Protein 1ZTP (pdb70)

Structure (mmCIF, N/CA/C/O backbone):
data_1ZTP
#
_entry.id   1ZTP
#
_cell.length_a   62.547
_cell.length_b   116.809
_cell.length_c   123.635
_cell.angle_alpha   90.00
_cell.angle_beta   90.00
_cell.angle_gamma   90.00
#
_symmetry.space_group_name_H-M   'P 21 21 21'
#
loop_
_entity.id
_entity.type
_entity.pdbx_description
1 polymer 'Basophilic leukemia expressed protein BLES03'
2 water water
#
loop_
_atom_site.group_PDB
_atom_site.id
_atom_site.type_symbol
_atom_site.label_atom_id
_atom_site.label_alt_id
_atom_site.label_comp_id
_atom_site.label_asym_id
_atom_site.label_entity_id
_atom_site.label_seq_id
_atom_site.pdbx_PDB_ins_code
_atom_site.Cartn_x
_atom_site.Cartn_y
_atom_site.Cartn_z
_atom_site.occupancy
_atom_site.B_iso_or_equiv
_atom_site.auth_seq_id
_atom_site.auth_comp_id
_atom_site.auth_asym_id
_atom_site.auth_atom_id
_atom_site.pdbx_PDB_model_num
ATOM 1 N N . GLU A 1 17 ? -6.305 67.534 -13.670 1.00 66.39 17 GLU A N 1
ATOM 2 C CA . GLU A 1 17 ? -5.014 67.197 -12.992 1.00 65.34 17 GLU A CA 1
ATOM 3 C C . GLU A 1 17 ? -5.097 67.497 -11.496 1.00 63.28 17 GLU A C 1
ATOM 4 O O . GLU A 1 17 ? -4.202 68.140 -10.931 1.00 62.62 17 GLU A O 1
ATOM 10 N N . ASP A 1 18 ? -6.180 67.024 -10.871 1.00 61.59 18 ASP A N 1
ATOM 11 C CA . ASP A 1 18 ? -6.405 67.188 -9.423 1.00 59.92 18 ASP A CA 1
ATOM 12 C C . ASP A 1 18 ? -5.243 66.708 -8.535 1.00 55.72 18 ASP A C 1
ATOM 13 O O . ASP A 1 18 ? -4.997 67.285 -7.474 1.00 56.16 18 ASP A O 1
ATOM 18 N N . GLY A 1 19 ? -4.537 65.669 -8.979 1.00 50.53 19 GLY A N 1
ATOM 19 C CA . GLY A 1 19 ? -3.416 65.123 -8.230 1.00 44.98 19 GLY A CA 1
ATOM 20 C C . GLY A 1 19 ? -2.292 66.125 -8.029 1.00 40.43 19 GLY A C 1
ATOM 21 O O . GLY A 1 19 ? -1.470 65.958 -7.133 1.00 39.63 19 GLY A O 1
ATOM 22 N N . PHE A 1 20 ? -2.283 67.171 -8.851 1.00 36.04 20 PHE A N 1
ATOM 23 C CA . PHE A 1 20 ? -1.268 68.207 -8.804 1.00 32.80 20 PHE A CA 1
ATOM 24 C C . PHE A 1 20 ? -1.690 69.437 -8.017 1.00 30.66 20 PHE A C 1
ATOM 25 O O . PHE A 1 20 ? -0.917 70.380 -7.916 1.00 30.03 20 PHE A O 1
ATOM 33 N N . THR A 1 21 ? -2.901 69.450 -7.474 1.00 29.15 21 THR A N 1
ATOM 34 C CA . THR A 1 21 ? -3.354 70.612 -6.716 1.00 29.04 21 THR A CA 1
ATOM 35 C C . THR A 1 21 ? -2.726 70.654 -5.326 1.00 30.01 21 THR A C 1
ATOM 36 O O . THR A 1 21 ? -2.215 69.637 -4.804 1.00 27.96 21 THR A O 1
ATOM 40 N N . ALA A 1 22 ? -2.803 71.842 -4.730 1.00 30.78 22 ALA A N 1
ATOM 41 C CA . ALA A 1 22 ? -2.352 72.075 -3.371 1.00 31.70 22 ALA A CA 1
ATOM 42 C C . ALA A 1 22 ? -3.074 71.199 -2.340 1.00 33.65 22 ALA A C 1
ATOM 43 O O . ALA A 1 22 ? -2.419 70.533 -1.525 1.00 33.69 22 ALA A O 1
ATOM 45 N N . GLU A 1 23 ? -4.406 71.188 -2.380 1.00 37.12 23 GLU A N 1
ATOM 46 C CA . GLU A 1 23 ? -5.234 70.345 -1.478 1.00 41.60 23 GLU A CA 1
ATOM 47 C C . GLU A 1 23 ? -4.772 68.900 -1.468 1.00 43.11 23 GLU A C 1
ATOM 48 O O . GLU A 1 23 ? -4.418 68.360 -0.414 1.00 44.40 23 GLU A O 1
ATOM 54 N N . HIS A 1 24 ? -4.752 68.291 -2.650 1.00 43.49 24 HIS A N 1
ATOM 55 C CA . HIS A 1 24 ? -4.349 66.905 -2.780 1.00 45.35 24 HIS A CA 1
ATOM 56 C C . HIS A 1 24 ? -2.892 66.694 -2.348 1.00 46.94 24 HIS A C 1
ATOM 57 O O . HIS A 1 24 ? -2.625 65.857 -1.502 1.00 48.33 24 HIS A O 1
ATOM 64 N N . LEU A 1 25 ? -1.960 67.457 -2.913 1.00 47.51 25 LEU A N 1
ATOM 65 C CA . LEU A 1 25 ? -0.542 67.281 -2.591 1.00 47.98 25 LEU A CA 1
ATOM 66 C C . LEU A 1 25 ? -0.257 67.494 -1.116 1.00 50.10 25 LEU A C 1
ATOM 67 O O . LEU A 1 25 ? 0.700 66.926 -0.584 1.00 50.93 25 LEU A O 1
ATOM 72 N N . ALA A 1 26 ? -1.062 68.320 -0.453 1.00 50.99 26 ALA A N 1
ATOM 73 C CA . ALA A 1 26 ? -0.927 68.430 0.976 1.00 52.73 26 ALA A CA 1
ATOM 74 C C . ALA A 1 26 ? -1.183 67.037 1.607 1.00 56.27 26 ALA A C 1
ATOM 75 O O . ALA A 1 26 ? -0.285 66.479 2.239 1.00 57.31 26 ALA A O 1
ATOM 77 N N . ALA A 1 27 ? -2.361 66.445 1.390 1.00 58.30 27 ALA A N 1
ATOM 78 C CA . ALA A 1 27 ? -2.678 65.131 1.975 1.00 60.00 27 ALA A CA 1
ATOM 79 C C . ALA A 1 27 ? -1.715 64.015 1.539 1.00 61.55 27 ALA A C 1
ATOM 80 O O . ALA A 1 27 ? -1.498 63.043 2.256 1.00 61.88 27 ALA A O 1
ATOM 82 N N . GLU A 1 28 ? -1.124 64.171 0.367 1.00 63.04 28 GLU A N 1
ATOM 83 C CA . GLU A 1 28 ? -0.391 63.087 -0.256 1.00 64.97 28 GLU A CA 1
ATOM 84 C C . GLU A 1 28 ? 0.985 62.857 0.374 1.00 66.49 28 GLU A C 1
ATOM 85 O O . GLU A 1 28 ? 1.505 61.721 0.384 1.00 67.57 28 GLU A O 1
ATOM 91 N N . ALA A 1 29 ? 1.565 63.928 0.911 1.00 66.01 29 ALA A N 1
ATOM 92 C CA . ALA A 1 29 ? 2.928 63.876 1.425 1.00 65.58 29 ALA A CA 1
ATOM 93 C C . ALA A 1 29 ? 3.035 63.712 2.950 1.00 65.19 29 ALA A C 1
ATOM 94 O O . ALA A 1 29 ? 4.120 63.886 3.515 1.00 65.45 29 ALA A O 1
ATOM 104 N N . ALA A 1 31 ? 3.355 61.739 6.472 1.00 55.91 31 ALA A N 1
ATOM 105 C CA . ALA A 1 31 ? 3.776 60.519 7.172 1.00 51.42 31 ALA A CA 1
ATOM 106 C C . ALA A 1 31 ? 3.538 60.755 8.660 1.00 48.11 31 ALA A C 1
ATOM 107 O O . ALA A 1 31 ? 3.341 61.903 9.087 1.00 46.75 31 ALA A O 1
ATOM 109 N N . ALA A 1 32 ? 3.551 59.691 9.461 1.00 45.74 32 ALA A N 1
ATOM 110 C CA . ALA A 1 32 ? 3.394 59.872 10.919 1.00 42.68 32 ALA A CA 1
ATOM 111 C C . ALA A 1 32 ? 4.662 60.465 11.556 1.00 39.38 32 ALA A C 1
ATOM 112 O O . ALA A 1 32 ? 4.560 61.277 12.477 1.00 39.36 32 ALA A O 1
ATOM 114 N N . ASP A 1 33 ? 5.842 60.088 11.047 1.00 35.38 33 ASP A N 1
ATOM 115 C CA . ASP A 1 33 ? 7.105 60.659 11.543 1.00 31.85 33 ASP A CA 1
ATOM 116 C C . ASP A 1 33 ? 7.833 61.461 10.466 1.00 30.05 33 ASP A C 1
ATOM 117 O O . ASP A 1 33 ? 8.518 60.903 9.618 1.00 27.27 33 ASP A O 1
ATOM 130 N N . ASP A 1 35 ? 10.000 63.982 11.201 1.00 27.15 35 ASP A N 1
ATOM 131 C CA . ASP A 1 35 ? 11.027 64.693 11.951 1.00 25.81 35 ASP A CA 1
ATOM 132 C C . ASP A 1 35 ? 12.457 64.191 11.696 1.00 23.71 35 ASP A C 1
ATOM 133 O O . ASP A 1 35 ? 12.658 63.052 11.267 1.00 23.83 35 ASP A O 1
ATOM 138 N N . PRO A 1 36 ? 13.451 65.050 11.920 1.00 20.40 36 PRO A N 1
ATOM 139 C CA . PRO A 1 36 ? 14.819 64.568 11.925 1.00 19.86 36 PRO A CA 1
ATOM 140 C C . PRO A 1 36 ? 15.014 63.458 12.968 1.00 22.68 36 PRO A C 1
ATOM 141 O O . PRO A 1 36 ? 14.196 63.314 13.897 1.00 24.94 36 PRO A O 1
ATOM 145 N N . TRP A 1 37 ? 16.037 62.628 12.776 1.00 20.89 37 TRP A N 1
ATOM 146 C CA . TRP A 1 37 ? 16.410 61.632 13.754 1.00 19.49 37 TRP A CA 1
ATOM 147 C C . TRP A 1 37 ? 17.832 61.926 14.181 1.00 21.68 37 TRP A C 1
ATOM 148 O O . TRP A 1 37 ? 18.604 62.517 13.415 1.00 24.26 37 TRP A O 1
ATOM 159 N N . LEU A 1 38 ? 18.173 61.545 15.407 1.00 22.06 38 LEU A N 1
ATOM 160 C CA . LEU A 1 38 ? 19.547 61.673 15.914 1.00 21.93 38 LEU A CA 1
ATOM 161 C C . LEU A 1 38 ? 20.240 60.351 15.691 1.00 22.21 38 LEU A C 1
ATOM 162 O O . LEU A 1 38 ? 19.783 59.302 16.179 1.00 22.30 38 LEU A O 1
ATOM 167 N N . VAL A 1 39 ? 21.353 60.392 14.970 1.00 22.45 39 VAL A N 1
ATOM 168 C CA . VAL A 1 39 ? 21.917 59.152 14.470 1.00 23.18 39 VAL A CA 1
ATOM 169 C C . VAL A 1 39 ? 23.419 59.031 14.668 1.00 25.35 39 VAL A C 1
ATOM 170 O O . VAL A 1 39 ? 24.183 60.008 14.489 1.00 26.22 39 VAL A O 1
ATOM 174 N N . PHE A 1 40 ? 23.824 57.831 15.072 1.00 23.95 40 PHE A N 1
ATOM 175 C CA . PHE A 1 40 ? 25.211 57.470 15.047 1.00 24.16 40 PHE A CA 1
ATOM 176 C C . PHE A 1 40 ? 25.341 56.388 14.014 1.00 23.80 40 PHE A C 1
ATOM 177 O O . PHE A 1 40 ? 24.780 55.315 14.183 1.00 24.01 40 PHE A O 1
ATOM 185 N N . ASP A 1 41 ? 26.062 56.671 12.938 1.00 26.00 41 ASP A N 1
ATOM 186 C CA . ASP A 1 41 ? 26.226 55.699 11.853 1.00 29.10 41 ASP A CA 1
ATOM 187 C C . ASP A 1 41 ? 27.606 55.109 11.954 1.00 30.75 41 ASP A C 1
ATOM 188 O O . ASP A 1 41 ? 28.600 55.830 11.763 1.00 31.35 41 ASP A O 1
ATOM 193 N N . ALA A 1 42 ? 27.678 53.819 12.303 1.00 32.56 42 ALA A N 1
ATOM 194 C CA . ALA A 1 42 ? 28.981 53.190 12.572 1.00 34.90 42 ALA A CA 1
ATOM 195 C C . ALA A 1 42 ? 29.749 52.982 11.273 1.00 37.09 42 ALA A C 1
ATOM 196 O O . ALA A 1 42 ? 30.986 53.058 11.264 1.00 38.80 42 ALA A O 1
ATOM 198 N N . ARG A 1 43 ? 29.002 52.779 10.183 1.00 37.51 43 ARG A N 1
ATOM 199 C CA . ARG A 1 43 ? 29.561 52.589 8.830 1.00 37.81 43 ARG A CA 1
ATOM 200 C C . ARG A 1 43 ? 30.345 53.783 8.324 1.00 38.86 43 ARG A C 1
ATOM 201 O O . ARG A 1 43 ? 30.995 53.693 7.300 1.00 41.24 43 ARG A O 1
ATOM 209 N N . THR A 1 44 ? 30.323 54.868 9.082 1.00 38.52 44 THR A N 1
ATOM 210 C CA . THR A 1 44 ? 30.615 56.192 8.588 1.00 38.51 44 THR A CA 1
ATOM 211 C C . THR A 1 44 ? 31.369 56.982 9.643 1.00 38.20 44 THR A C 1
ATOM 212 O O . THR A 1 44 ? 32.076 57.930 9.327 1.00 39.61 44 THR A O 1
ATOM 216 N N . THR A 1 45 ? 31.199 56.595 10.902 1.00 37.15 45 THR A N 1
ATOM 217 C CA . THR A 1 45 ? 31.812 57.286 12.019 1.00 36.93 45 THR A CA 1
ATOM 218 C C . THR A 1 45 ? 32.679 56.265 12.779 1.00 37.72 45 THR A C 1
ATOM 219 O O . THR A 1 45 ? 32.271 55.107 12.938 1.00 39.20 45 THR A O 1
ATOM 223 N N . PRO A 1 46 ? 33.891 56.673 13.209 1.00 36.88 46 PRO A N 1
ATOM 224 C CA . PRO A 1 46 ? 34.776 55.751 13.942 1.00 36.36 46 PRO A CA 1
ATOM 225 C C . PRO A 1 46 ? 34.142 55.364 15.259 1.00 35.56 46 PRO A C 1
ATOM 226 O O . PRO A 1 46 ? 33.532 56.191 15.911 1.00 36.90 46 PRO A O 1
ATOM 230 N N . ALA A 1 47 ? 34.274 54.107 15.639 1.00 35.63 47 ALA A N 1
ATOM 231 C CA . ALA A 1 47 ? 33.661 53.609 16.865 1.00 35.57 47 ALA A CA 1
ATOM 232 C C . ALA A 1 47 ? 34.063 54.427 18.073 1.00 36.77 47 ALA A C 1
ATOM 233 O O . ALA A 1 47 ? 33.300 54.544 19.013 1.00 37.96 47 ALA A O 1
ATOM 235 N N . THR A 1 48 ? 35.250 55.022 18.021 1.00 38.13 48 THR A N 1
ATOM 236 C CA . THR A 1 48 ? 35.833 55.702 19.166 1.00 39.39 48 THR A CA 1
ATOM 237 C C . THR A 1 48 ? 35.018 56.931 19.552 1.00 38.77 48 THR A C 1
ATOM 238 O O . THR A 1 48 ? 35.140 57.457 20.670 1.00 39.28 48 THR A O 1
ATOM 242 N N . GLU A 1 49 ? 34.160 57.374 18.639 1.00 37.60 49 GLU A N 1
ATOM 243 C CA . GLU A 1 49 ? 33.371 58.585 18.872 1.00 36.49 49 GLU A CA 1
ATOM 244 C C . GLU A 1 49 ? 32.028 58.359 19.587 1.00 33.33 49 GLU A C 1
ATOM 245 O O . GLU A 1 49 ? 31.391 59.299 20.058 1.00 32.22 49 GLU A O 1
ATOM 251 N N . LEU A 1 50 ? 31.641 57.101 19.737 1.00 32.11 50 LEU A N 1
ATOM 252 C CA . LEU A 1 50 ? 30.364 56.790 20.361 1.00 31.83 50 LEU A CA 1
ATOM 253 C C . LEU A 1 50 ? 30.174 57.423 21.734 1.00 33.77 50 LEU A C 1
ATOM 254 O O . LEU A 1 50 ? 29.125 58.016 21.985 1.00 36.65 50 LEU A O 1
ATOM 259 N N . ASP A 1 51 ? 31.162 57.337 22.620 1.00 32.24 51 ASP A N 1
ATOM 260 C CA . ASP A 1 51 ? 30.918 57.817 23.980 1.00 32.67 51 ASP A CA 1
ATOM 261 C C . ASP A 1 51 ? 30.621 59.326 24.109 1.00 30.68 51 ASP A C 1
ATOM 262 O O . ASP A 1 51 ? 29.786 59.732 24.913 1.00 29.90 51 ASP A O 1
ATOM 267 N N . ALA A 1 52 ? 31.261 60.168 23.307 1.00 29.89 52 ALA A N 1
ATOM 268 C CA . ALA A 1 52 ? 30.919 61.585 23.361 1.00 29.10 52 ALA A CA 1
ATOM 269 C C . ALA A 1 52 ? 29.484 61.818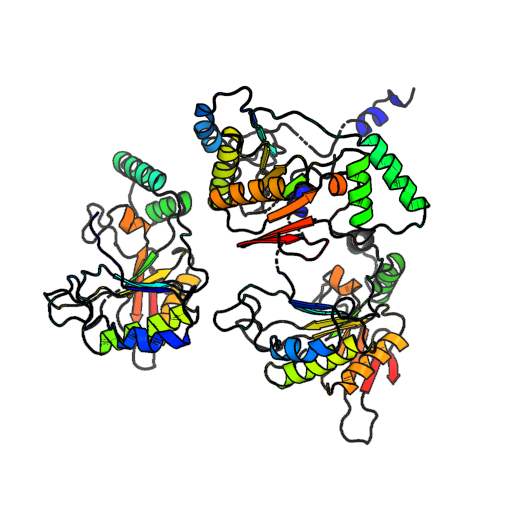 22.836 1.00 29.52 52 ALA A C 1
ATOM 270 O O . ALA A 1 52 ? 28.801 62.751 23.271 1.00 29.86 52 ALA A O 1
ATOM 272 N N . TRP A 1 53 ? 29.042 60.945 21.925 1.00 27.70 53 TRP A N 1
ATOM 273 C CA . TRP A 1 53 ? 27.728 61.035 21.328 1.00 26.76 53 TRP A CA 1
ATOM 274 C C . TRP A 1 53 ? 26.687 60.558 22.348 1.00 26.96 53 TRP A C 1
ATOM 275 O O . TRP A 1 53 ? 25.703 61.245 22.605 1.00 26.61 53 TRP A O 1
ATOM 286 N N . LEU A 1 54 ? 26.923 59.400 22.956 1.00 27.40 54 LEU A N 1
ATOM 287 C CA . LEU A 1 54 ? 26.043 58.928 24.023 1.00 27.76 54 LEU A CA 1
ATOM 288 C C . LEU A 1 54 ? 25.911 59.945 25.128 1.00 27.10 54 LEU A C 1
ATOM 289 O O . LEU A 1 54 ? 24.832 60.129 25.658 1.00 29.08 54 LEU A O 1
ATOM 294 N N . ALA A 1 55 ? 27.000 60.636 25.439 1.00 26.53 55 ALA A N 1
ATOM 295 C CA . ALA A 1 55 ? 27.020 61.613 26.536 1.00 25.62 55 ALA A CA 1
ATOM 296 C C . ALA A 1 55 ? 26.283 62.884 26.160 1.00 25.88 55 ALA A C 1
ATOM 297 O O . ALA A 1 55 ? 25.643 63.518 26.999 1.00 27.11 55 ALA A O 1
ATOM 299 N N . LYS A 1 56 ? 26.397 63.276 24.900 1.00 27.27 56 LYS A N 1
ATOM 300 C CA . LYS A 1 56 ? 25.744 64.496 24.444 1.00 29.16 56 LYS A CA 1
ATOM 301 C C . LYS A 1 56 ? 24.232 64.308 24.264 1.00 27.20 56 LYS A C 1
ATOM 302 O O . LYS A 1 56 ? 23.460 65.237 24.528 1.00 28.22 56 LYS A O 1
ATOM 308 N N . TYR A 1 57 ? 23.815 63.104 23.873 1.00 24.32 57 TYR A N 1
ATOM 309 C CA . TYR A 1 57 ? 22.423 62.861 23.450 1.00 24.40 57 TYR A CA 1
ATOM 310 C C . TYR A 1 57 ? 21.708 61.758 24.241 1.00 23.82 57 TYR A C 1
ATOM 311 O O . TYR A 1 57 ? 21.226 60.785 23.656 1.00 23.06 57 TYR A O 1
ATOM 320 N N . PRO A 1 58 ? 21.667 61.872 25.574 1.00 23.17 58 PRO A N 1
ATOM 321 C CA . PRO A 1 58 ? 20.989 60.764 26.251 1.00 22.41 58 PRO A CA 1
ATOM 322 C C . PRO A 1 58 ? 19.464 60.824 26.041 1.00 21.55 58 PRO A C 1
ATOM 323 O O . PRO A 1 58 ? 18.900 61.915 25.952 1.00 20.96 58 PRO A O 1
ATOM 327 N N . PRO A 1 59 ? 18.812 59.662 25.907 1.00 20.88 59 PRO A N 1
ATOM 328 C CA . PRO A 1 59 ? 17.349 59.630 25.684 1.00 22.59 59 PRO A CA 1
ATOM 329 C C . PRO A 1 59 ? 16.520 60.248 26.808 1.00 24.29 59 PRO A C 1
ATOM 330 O O . PRO A 1 59 ? 15.347 60.568 26.613 1.00 25.20 59 PRO A O 1
ATOM 334 N N . SER A 1 60 ? 17.104 60.443 27.974 1.00 24.53 60 SER A N 1
ATOM 335 C CA . SER A 1 60 ? 16.300 61.026 29.029 1.00 27.58 60 SER A CA 1
ATOM 336 C C . SER A 1 60 ? 16.353 62.543 28.981 1.00 27.13 60 SER A C 1
ATOM 337 O O . SER A 1 60 ? 15.557 63.223 29.614 1.00 28.75 60 SER A O 1
ATOM 340 N N . GLN A 1 61 ? 17.269 63.071 28.189 1.00 26.62 61 GLN A N 1
ATOM 341 C CA . GLN A 1 61 ? 17.398 64.504 28.022 1.00 27.68 61 GLN A CA 1
ATOM 342 C C . GLN A 1 61 ? 16.856 64.977 26.680 1.00 26.41 61 GLN A C 1
ATOM 343 O O . GLN A 1 61 ? 16.369 66.092 26.572 1.00 26.61 61 GLN A O 1
ATOM 349 N N . VAL A 1 62 ? 16.972 64.140 25.653 1.00 25.15 62 VAL A N 1
ATOM 350 C CA . VAL A 1 62 ? 16.541 64.511 24.303 1.00 23.25 62 VAL A CA 1
ATOM 351 C C . VAL A 1 62 ? 15.021 64.399 24.205 1.00 22.48 62 VAL A C 1
ATOM 352 O O . VAL A 1 62 ? 14.458 63.336 24.477 1.00 24.17 62 VAL A O 1
ATOM 356 N N . THR A 1 63 ? 14.345 65.475 23.831 1.00 19.79 63 THR A N 1
ATOM 357 C CA . THR A 1 63 ? 12.893 65.434 23.846 1.00 19.60 63 THR A CA 1
ATOM 358 C C . THR A 1 63 ? 12.287 65.332 22.447 1.00 22.62 63 THR A C 1
ATOM 359 O O . THR A 1 63 ? 12.805 65.906 21.465 1.00 24.16 63 THR A O 1
ATOM 363 N N . ARG A 1 64 ? 11.192 64.581 22.372 1.00 22.15 64 ARG A N 1
ATOM 364 C CA . ARG A 1 64 ? 10.401 64.426 21.173 1.00 21.54 64 ARG A CA 1
ATOM 365 C C . ARG A 1 64 ? 10.198 65.760 20.478 1.00 22.19 64 ARG A C 1
ATOM 366 O O . ARG A 1 64 ? 10.294 65.858 19.248 1.00 22.98 64 ARG A O 1
ATOM 374 N N . TYR A 1 65 ? 9.967 66.805 21.249 1.00 22.95 65 TYR A N 1
ATOM 375 C CA . TYR A 1 65 ? 9.648 68.105 20.630 1.00 23.51 65 TYR A CA 1
ATOM 376 C C . TYR A 1 65 ? 10.721 69.184 20.722 1.00 22.59 65 TYR A C 1
ATOM 377 O O . TYR A 1 65 ? 10.462 70.335 20.344 1.00 25.18 65 TYR A O 1
ATOM 386 N N . GLY A 1 66 ? 11.920 68.828 21.167 1.00 20.73 66 GLY A N 1
ATOM 387 C CA . GLY A 1 66 ? 12.989 69.816 21.328 1.00 21.65 66 GLY A CA 1
ATOM 388 C C . GLY A 1 66 ? 12.656 70.941 22.304 1.00 22.76 66 GLY A C 1
ATOM 389 O O . GLY A 1 66 ? 12.939 72.123 22.039 1.00 22.72 66 GLY A O 1
ATOM 390 N N . ASP A 1 67 ? 12.058 70.566 23.436 1.00 23.47 67 ASP A N 1
ATOM 391 C CA . ASP A 1 67 ? 11.732 71.487 24.527 1.00 24.84 67 ASP A CA 1
ATOM 392 C C . ASP A 1 67 ? 12.974 72.237 25.030 1.00 24.86 67 ASP A C 1
ATOM 393 O O . ASP A 1 67 ? 14.088 71.668 25.032 1.00 23.97 67 ASP A O 1
ATOM 398 N N . PRO A 1 68 ? 12.781 73.479 25.526 1.00 24.91 68 PRO A N 1
ATOM 399 C CA . PRO A 1 68 ? 13.841 74.219 26.208 1.00 25.41 68 PRO A CA 1
ATOM 400 C C . PRO A 1 68 ? 14.536 73.342 27.245 1.00 26.01 68 PRO A C 1
ATOM 401 O O . PRO A 1 68 ? 13.869 72.625 27.975 1.00 25.69 68 PRO A O 1
ATOM 405 N N . GLY A 1 69 ? 15.863 73.376 27.296 1.00 27.26 69 GLY A N 1
ATOM 406 C CA . GLY A 1 69 ? 16.591 72.530 28.246 1.00 28.11 69 GLY A CA 1
ATOM 407 C C . GLY A 1 69 ? 17.150 71.261 27.637 1.00 29.40 69 GLY A C 1
ATOM 408 O O . GLY A 1 69 ? 18.045 70.654 28.203 1.00 29.70 69 GLY A O 1
ATOM 409 N N . SER A 1 70 ? 16.632 70.865 26.473 1.00 28.94 70 SER A N 1
ATOM 410 C CA . SER A 1 70 ? 17.133 69.696 25.759 1.00 27.72 70 SER A CA 1
ATOM 411 C C . SER A 1 70 ? 18.414 69.971 24.935 1.00 27.13 70 SER A C 1
ATOM 412 O O . SER A 1 70 ? 18.632 71.089 24.469 1.00 27.17 70 SER A O 1
ATOM 415 N N . PRO A 1 71 ? 19.234 68.937 24.707 1.00 26.66 71 PRO A N 1
ATOM 416 C CA . PRO A 1 71 ? 20.318 69.087 23.733 1.00 28.38 71 PRO A CA 1
ATOM 417 C C . PRO A 1 71 ? 19.820 69.445 22.338 1.00 29.79 71 PRO A C 1
ATOM 418 O O . PRO A 1 71 ? 20.551 70.052 21.559 1.00 30.48 71 PRO A O 1
ATOM 422 N N . ASN A 1 72 ? 18.580 69.082 22.036 1.00 29.57 72 ASN A N 1
ATOM 423 C CA . ASN A 1 72 ? 18.035 69.314 20.710 1.00 28.56 72 ASN A CA 1
ATOM 424 C C . ASN A 1 72 ? 16.962 70.398 20.757 1.00 28.45 72 ASN A C 1
ATOM 425 O O . ASN A 1 72 ? 16.115 70.392 21.645 1.00 29.35 72 ASN A O 1
ATOM 430 N N . SER A 1 73 ? 17.006 71.326 19.808 1.00 28.89 73 SER A N 1
ATOM 431 C CA . SER A 1 73 ? 16.012 72.410 19.710 1.00 30.40 73 SER A CA 1
ATOM 432 C C . SER A 1 73 ? 15.005 72.110 18.601 1.00 31.88 73 SER A C 1
ATOM 433 O O . SER A 1 73 ? 14.037 72.837 18.438 1.00 32.36 73 SER A O 1
ATOM 436 N N . GLU A 1 74 ? 15.255 71.035 17.852 1.00 32.65 74 GLU A N 1
ATOM 437 C CA . GLU A 1 74 ? 14.382 70.536 16.786 1.00 32.31 74 GLU A CA 1
ATOM 438 C C . GLU A 1 74 ? 13.702 69.274 17.305 1.00 32.20 74 GLU A C 1
ATOM 439 O O . GLU A 1 74 ? 14.345 68.471 17.979 1.00 33.30 74 GLU A O 1
ATOM 445 N N . PRO A 1 75 ? 12.425 69.051 16.961 1.00 30.72 75 PRO A N 1
ATOM 446 C CA . PRO A 1 75 ? 11.833 67.745 17.286 1.00 27.79 75 PRO A CA 1
ATOM 447 C C . PRO A 1 75 ? 12.595 66.568 16.668 1.00 26.62 75 PRO A C 1
ATOM 448 O O . PRO A 1 75 ? 13.193 66.698 15.601 1.00 26.49 75 PRO A O 1
ATOM 452 N N . VAL A 1 76 ? 12.575 65.430 17.354 1.00 24.57 76 VAL A N 1
ATOM 453 C CA . VAL A 1 76 ? 13.364 64.285 16.984 1.00 22.96 76 VAL A CA 1
ATOM 454 C C . VAL A 1 76 ? 12.438 63.075 17.112 1.00 25.14 76 VAL A C 1
ATOM 455 O O . VAL A 1 76 ? 11.841 62.835 18.169 1.00 25.76 76 VAL A O 1
ATOM 459 N N . GLY A 1 77 ? 12.324 62.310 16.036 1.00 24.71 77 GLY A N 1
ATOM 460 C CA . GLY A 1 77 ? 11.441 61.171 16.018 1.00 23.92 77 GLY A CA 1
ATOM 461 C C . GLY A 1 77 ? 12.020 59.960 16.685 1.00 23.95 77 GLY A C 1
ATOM 462 O O . GLY A 1 77 ? 11.292 59.206 17.331 1.00 26.14 77 GLY A O 1
ATOM 463 N N . TRP A 1 78 ? 13.317 59.750 16.487 1.00 22.81 78 TRP A N 1
ATOM 464 C CA . TRP A 1 78 ? 14.038 58.619 17.059 1.00 23.95 78 TRP A CA 1
ATOM 465 C C . TRP A 1 78 ? 15.479 59.048 17.299 1.00 24.80 78 TRP A C 1
ATOM 466 O O . TRP A 1 78 ? 15.952 60.024 16.687 1.00 25.62 78 TRP A O 1
ATOM 477 N N . ILE A 1 79 ? 16.152 58.305 18.185 1.00 22.36 79 ILE A N 1
ATOM 478 C CA . ILE A 1 79 ? 17.603 58.265 18.321 1.00 20.28 79 ILE A CA 1
ATOM 479 C C . ILE A 1 79 ? 17.988 56.883 17.788 1.00 22.29 79 ILE A C 1
ATOM 480 O O . ILE A 1 79 ? 17.344 55.880 18.143 1.00 24.28 79 ILE A O 1
ATOM 485 N N . ALA A 1 80 ? 18.992 56.794 16.918 1.00 21.23 80 ALA A N 1
ATOM 486 C CA . ALA A 1 80 ? 19.256 55.507 16.283 1.00 20.71 80 ALA A CA 1
ATOM 487 C C . ALA A 1 80 ? 20.733 55.199 16.191 1.00 21.45 80 ALA A C 1
ATOM 488 O O . ALA A 1 80 ? 21.554 56.105 16.095 1.00 23.15 80 ALA A O 1
ATOM 490 N N . VAL A 1 81 ? 21.069 53.915 16.214 1.00 21.20 81 VAL A N 1
ATOM 491 C CA . VAL A 1 81 ? 22.446 53.482 15.986 1.00 22.24 81 VAL A CA 1
ATOM 492 C C . VAL A 1 81 ? 22.444 52.378 14.944 1.00 22.02 81 VAL A C 1
ATOM 493 O O . VAL A 1 81 ? 21.691 51.399 15.051 1.00 20.10 81 VAL A O 1
ATOM 497 N N . TYR A 1 82 ? 23.276 52.583 13.924 1.00 23.66 82 TYR A N 1
ATOM 498 C CA . TYR A 1 82 ? 23.448 51.648 12.812 1.00 26.85 82 TYR A CA 1
ATOM 499 C C . TYR A 1 82 ? 24.820 50.990 12.854 1.00 30.07 82 TYR A C 1
ATOM 500 O O . TYR A 1 82 ? 25.860 51.675 12.874 1.00 29.65 82 TYR A O 1
ATOM 509 N N . GLY A 1 83 ? 24.825 49.664 12.835 1.00 33.06 83 GLY A N 1
ATOM 510 C CA . GLY A 1 83 ? 26.076 48.925 12.826 1.00 37.03 83 GLY A CA 1
ATOM 511 C C . GLY A 1 83 ? 26.616 48.772 11.425 1.00 40.90 83 GLY A C 1
ATOM 512 O O . GLY A 1 83 ? 25.935 49.084 10.443 1.00 42.25 83 GLY A O 1
ATOM 513 N N . GLN A 1 84 ? 27.851 48.296 11.331 1.00 43.67 84 GLN A N 1
ATOM 514 C CA . GLN A 1 84 ? 28.455 47.979 10.041 1.00 45.93 84 GLN A CA 1
ATOM 515 C C . GLN A 1 84 ? 27.708 46.821 9.381 1.00 46.94 84 GLN A C 1
ATOM 516 O O . GLN A 1 84 ? 27.230 45.903 10.042 1.00 46.79 84 GLN A O 1
ATOM 522 N N . GLY A 1 85 ? 27.575 46.888 8.072 1.00 49.59 85 GLY A N 1
ATOM 523 C CA . GLY A 1 85 ? 26.793 45.888 7.360 1.00 53.47 85 GLY A CA 1
ATOM 524 C C . GLY A 1 85 ? 25.294 46.136 7.410 1.00 56.28 85 GLY A C 1
ATOM 525 O O . GLY A 1 85 ? 24.511 45.322 6.914 1.00 57.85 85 GLY A O 1
ATOM 526 N N . TYR A 1 86 ? 24.872 47.246 8.011 1.00 57.03 86 TYR A N 1
ATOM 527 C CA . TYR A 1 86 ? 23.455 47.560 8.002 1.00 57.31 86 TYR A CA 1
ATOM 528 C C . TYR A 1 86 ? 23.064 48.053 6.629 1.00 57.68 86 TYR A C 1
ATOM 529 O O . TYR A 1 86 ? 23.714 48.929 6.057 1.00 57.81 86 TYR A O 1
ATOM 538 N N . SER A 1 87 ? 21.991 47.484 6.111 1.00 58.54 87 SER A N 1
ATOM 539 C CA . SER A 1 87 ? 21.460 47.899 4.834 1.00 60.25 87 SER A CA 1
ATOM 540 C C . SER A 1 87 ? 19.947 47.850 4.932 1.00 61.72 87 SER A C 1
ATOM 541 O O . SER A 1 87 ? 19.403 47.047 5.683 1.00 61.56 87 SER A O 1
ATOM 544 N N . PRO A 1 88 ? 19.252 48.714 4.181 1.00 63.57 88 PRO A N 1
ATOM 545 C CA . PRO A 1 88 ? 17.821 48.485 4.203 1.00 65.40 88 PRO A CA 1
ATOM 546 C C . PRO A 1 88 ? 17.561 47.184 3.459 1.00 67.00 88 PRO A C 1
ATOM 547 O O . PRO A 1 88 ? 18.112 46.984 2.377 1.00 68.48 88 PRO A O 1
ATOM 551 N N . ASN A 1 89 ? 16.794 46.274 4.038 1.00 67.65 89 ASN A N 1
ATOM 552 C CA . ASN A 1 89 ? 16.146 45.274 3.194 1.00 69.09 89 ASN A CA 1
ATOM 553 C C . ASN A 1 89 ? 14.794 44.846 3.687 1.00 69.38 89 ASN A C 1
ATOM 554 O O . ASN A 1 89 ? 14.675 44.151 4.697 1.00 70.90 89 ASN A O 1
ATOM 559 N N . SER A 1 90 ? 13.775 45.277 2.964 1.00 68.57 90 SER A N 1
ATOM 560 C CA . SER A 1 90 ? 12.459 44.694 3.118 1.00 68.23 90 SER A CA 1
ATOM 561 C C . SER A 1 90 ? 12.396 43.593 2.066 1.00 66.04 90 SER A C 1
ATOM 562 O O . SER A 1 90 ? 13.183 43.570 1.116 1.00 66.28 90 SER A O 1
ATOM 565 N N . GLY A 1 91 ? 11.475 42.664 2.228 1.00 63.00 91 GLY A N 1
ATOM 566 C CA . GLY A 1 91 ? 11.231 41.740 1.152 1.00 59.13 91 GLY A CA 1
ATOM 567 C C . GLY A 1 91 ? 10.321 42.447 0.180 1.00 55.74 91 GLY A C 1
ATOM 568 O O . GLY A 1 91 ? 10.603 43.554 -0.261 1.00 55.50 91 GLY A O 1
ATOM 569 N N . ASP A 1 92 ? 9.207 41.796 -0.113 1.00 52.52 92 ASP A N 1
ATOM 570 C CA . ASP A 1 92 ? 8.219 42.288 -1.025 1.00 48.33 92 ASP A CA 1
ATOM 571 C C . ASP A 1 92 ? 7.031 42.726 -0.204 1.00 44.76 92 ASP A C 1
ATOM 572 O O . ASP A 1 92 ? 6.077 41.974 -0.031 1.00 44.70 92 ASP A O 1
ATOM 577 N N . VAL A 1 93 ? 7.088 43.952 0.297 1.00 42.41 93 VAL A N 1
ATOM 578 C CA . VAL A 1 93 ? 6.003 44.483 1.105 1.00 41.60 93 VAL A CA 1
ATOM 579 C C . VAL A 1 93 ? 4.741 44.682 0.268 1.00 43.26 93 VAL A C 1
ATOM 580 O O . VAL A 1 93 ? 3.620 44.480 0.762 1.00 44.05 93 VAL A O 1
ATOM 584 N N . GLN A 1 94 ? 4.907 45.058 -0.997 1.00 44.00 94 GLN A N 1
ATOM 585 C CA . GLN A 1 94 ? 3.744 45.205 -1.860 1.00 45.03 94 GLN A CA 1
ATOM 586 C C . GLN A 1 94 ? 2.980 43.885 -2.014 1.00 45.79 94 GLN A C 1
ATOM 587 O O . GLN A 1 94 ? 1.769 43.837 -1.760 1.00 45.05 94 GLN A O 1
ATOM 593 N N . GLY A 1 95 ? 3.694 42.834 -2.440 1.00 46.70 95 GLY A N 1
ATOM 594 C CA . GLY A 1 95 ? 3.113 41.505 -2.613 1.00 47.21 95 GLY A CA 1
ATOM 595 C C . GLY A 1 95 ? 2.397 41.067 -1.353 1.00 49.32 95 GLY A C 1
ATOM 596 O O . GLY A 1 95 ? 1.260 40.620 -1.413 1.00 50.49 95 GLY A O 1
ATOM 597 N N . LEU A 1 96 ? 3.069 41.233 -0.211 1.00 50.49 96 LEU A N 1
ATOM 598 C CA . LEU A 1 96 ? 2.545 40.899 1.118 1.00 50.49 96 LEU A CA 1
ATOM 599 C C . LEU A 1 96 ? 1.199 41.533 1.434 1.00 50.23 96 LEU A C 1
ATOM 600 O O . LEU A 1 96 ? 0.268 40.851 1.836 1.00 49.29 96 LEU A O 1
ATOM 605 N N . GLN A 1 97 ? 1.100 42.843 1.269 1.00 52.05 97 GLN A N 1
ATOM 606 C CA . GLN A 1 97 ? -0.172 43.521 1.489 1.00 54.21 97 GLN A CA 1
ATOM 607 C C . GLN A 1 97 ? -1.266 43.076 0.501 1.00 55.55 97 GLN A C 1
ATOM 608 O O . GLN A 1 97 ? -2.447 42.996 0.871 1.00 56.83 97 GLN A O 1
ATOM 614 N N . ALA A 1 98 ? -0.878 42.786 -0.741 1.00 54.97 98 ALA A N 1
ATOM 615 C CA . ALA A 1 98 ? -1.815 42.216 -1.712 1.00 54.69 98 ALA A CA 1
ATOM 616 C C . ALA A 1 98 ? -2.328 40.875 -1.185 1.00 54.49 98 ALA A C 1
ATOM 617 O O . ALA A 1 98 ? -3.547 40.669 -1.051 1.00 55.08 98 ALA A O 1
ATOM 619 N N . ALA A 1 99 ? -1.379 39.991 -0.861 1.00 53.22 99 ALA A N 1
ATOM 620 C CA . ALA A 1 99 ? -1.660 38.651 -0.365 1.00 52.45 99 ALA A CA 1
ATOM 621 C C . ALA A 1 99 ? -2.495 38.656 0.920 1.00 52.95 99 ALA A C 1
ATOM 622 O O . ALA A 1 99 ? -3.371 37.809 1.087 1.00 53.47 99 ALA A O 1
ATOM 624 N N . TRP A 1 100 ? -2.250 39.637 1.792 1.00 53.21 100 TRP A N 1
ATOM 625 C CA . TRP A 1 100 ? -2.956 39.771 3.063 1.00 53.08 100 TRP A CA 1
ATOM 626 C C . TRP A 1 100 ? -4.406 40.130 2.879 1.00 55.07 100 TRP A C 1
ATOM 627 O O . TRP A 1 100 ? -5.273 39.581 3.548 1.00 55.23 100 TRP A O 1
ATOM 638 N N . GLU A 1 101 ? -4.682 41.064 1.984 1.00 58.57 101 GLU A N 1
ATOM 639 C CA . GLU A 1 101 ? -6.058 41.500 1.807 1.00 62.03 101 GLU A CA 1
ATOM 640 C C . GLU A 1 101 ? -6.867 40.472 1.005 1.00 63.34 101 GLU A C 1
ATOM 641 O O . GLU A 1 101 ? -8.086 40.397 1.154 1.00 63.16 101 GLU A O 1
ATOM 647 N N . ALA A 1 102 ? -6.178 39.668 0.192 1.00 65.01 102 ALA A N 1
ATOM 648 C CA . ALA A 1 102 ? -6.796 38.510 -0.482 1.00 67.11 102 ALA A CA 1
ATOM 649 C C . ALA A 1 102 ? -7.368 37.456 0.495 1.00 69.57 102 ALA A C 1
ATOM 650 O O . ALA A 1 102 ? -8.283 36.707 0.137 1.00 69.86 102 ALA A O 1
ATOM 652 N N . LEU A 1 103 ? -6.840 37.411 1.720 1.00 71.56 103 LEU A N 1
ATOM 653 C CA . LEU A 1 103 ? -7.285 36.439 2.721 1.00 73.27 103 LEU A CA 1
ATOM 654 C C . LEU A 1 103 ? -8.533 36.874 3.476 1.00 74.82 103 LEU A C 1
ATOM 655 O O . LEU A 1 103 ? -9.293 36.033 3.949 1.00 75.47 103 LEU A O 1
ATOM 660 N N . GLN A 1 104 ? -8.742 38.180 3.595 1.00 76.19 104 GLN A N 1
ATOM 661 C CA . GLN A 1 104 ? -9.950 38.698 4.231 1.00 78.33 104 GLN A CA 1
ATOM 662 C C . GLN A 1 104 ? -11.203 38.330 3.435 1.00 79.71 104 GLN A C 1
ATOM 663 O O . GLN A 1 104 ? -12.255 38.046 4.018 1.00 80.10 104 GLN A O 1
ATOM 669 N N . THR A 1 105 ? -11.078 38.340 2.107 1.00 80.82 105 THR A N 1
ATOM 670 C CA . THR A 1 105 ? -12.169 37.960 1.204 1.00 81.62 105 THR A CA 1
ATOM 671 C C . THR A 1 105 ? -12.273 36.436 1.097 1.00 82.66 105 THR A C 1
ATOM 672 O O . THR A 1 105 ? -13.325 35.902 0.734 1.00 83.01 105 THR A O 1
ATOM 676 N N . SER A 1 106 ? -11.178 35.748 1.419 1.00 83.37 106 SER A N 1
ATOM 677 C CA . SER A 1 106 ? -11.119 34.287 1.379 1.00 84.10 106 SER A CA 1
ATOM 678 C C . SER A 1 106 ? -12.115 33.605 2.305 1.00 84.81 106 SER A C 1
ATOM 679 O O . SER A 1 106 ? -12.574 32.504 2.005 1.00 85.13 106 SER A O 1
ATOM 682 N N . GLY A 1 107 ? -12.431 34.248 3.431 1.00 85.13 107 GLY A N 1
ATOM 683 C CA . GLY A 1 107 ? -13.147 33.588 4.523 1.00 85.27 107 GLY A CA 1
ATOM 684 C C . GLY A 1 107 ? -12.202 32.707 5.333 1.00 85.54 107 GLY A C 1
ATOM 685 O O . GLY A 1 107 ? -12.381 32.557 6.543 1.00 86.23 107 GLY A O 1
ATOM 686 N N . ARG A 1 108 ? -11.201 32.136 4.650 1.00 84.76 108 ARG A N 1
ATOM 687 C CA . ARG A 1 108 ? -10.116 31.307 5.219 1.00 83.77 108 ARG A CA 1
ATOM 688 C C . ARG A 1 108 ? -9.656 31.700 6.645 1.00 82.13 108 ARG A C 1
ATOM 689 O O . ARG A 1 108 ? -9.733 32.876 7.027 1.00 81.65 108 ARG A O 1
ATOM 697 N N . PRO A 1 109 ? -9.180 30.714 7.440 1.00 80.64 109 PRO A N 1
ATOM 698 C CA . PRO A 1 109 ? -8.723 31.012 8.801 1.00 79.36 109 PRO A CA 1
ATOM 699 C C . PRO A 1 109 ? -7.369 31.738 8.842 1.00 78.00 109 PRO A C 1
ATOM 700 O O . PRO A 1 109 ? -6.422 31.348 8.141 1.00 77.80 109 PRO A O 1
ATOM 704 N N . ILE A 1 110 ? -7.301 32.789 9.661 1.00 76.10 110 ILE A N 1
ATOM 705 C CA . ILE A 1 110 ? -6.079 33.574 9.854 1.00 74.07 110 ILE A CA 1
ATOM 706 C C . ILE A 1 110 ? -5.453 33.296 11.228 1.00 72.18 110 ILE A C 1
ATOM 707 O O . ILE A 1 110 ? -5.999 33.675 12.278 1.00 72.02 110 ILE A O 1
ATOM 712 N N . THR A 1 111 ? -4.303 32.629 11.198 1.00 69.82 111 THR A N 1
ATOM 713 C CA . THR A 1 111 ? -3.575 32.257 12.401 1.00 68.14 111 THR A CA 1
ATOM 714 C C . THR A 1 111 ? -2.162 32.860 12.369 1.00 66.61 111 THR A C 1
ATOM 715 O O . THR A 1 111 ? -1.711 33.312 11.315 1.00 65.93 111 THR A O 1
ATOM 719 N N . PRO A 1 112 ? -1.464 32.890 13.526 1.00 65.73 112 PRO A N 1
ATOM 720 C CA . PRO A 1 112 ? -0.040 33.233 13.528 1.00 64.00 112 PRO A CA 1
ATOM 721 C C . PRO A 1 112 ? 0.726 32.347 12.561 1.00 62.80 112 PRO A C 1
ATOM 722 O O . PRO A 1 112 ? 1.789 32.741 12.070 1.00 62.79 112 PRO A O 1
ATOM 726 N N . GLY A 1 113 ? 0.182 31.164 12.289 1.00 61.68 113 GLY A N 1
ATOM 727 C CA . GLY A 1 113 ? 0.782 30.245 11.328 1.00 61.84 113 GLY A CA 1
ATOM 728 C C . GLY A 1 113 ? 0.674 30.754 9.900 1.00 61.96 113 GLY A C 1
ATOM 729 O O . GLY A 1 113 ? 1.583 30.554 9.081 1.00 61.38 113 GLY A O 1
ATOM 730 N N . THR A 1 114 ? -0.439 31.423 9.602 1.00 62.02 114 THR A N 1
ATOM 731 C CA . THR A 1 114 ? -0.675 31.927 8.253 1.00 62.59 114 THR A CA 1
ATOM 732 C C . THR A 1 114 ? 0.124 33.194 7.957 1.00 62.28 114 THR A C 1
ATOM 733 O O . THR A 1 114 ? 0.511 33.429 6.809 1.00 63.16 114 THR A O 1
ATOM 737 N N . LEU A 1 115 ? 0.394 33.990 8.992 1.00 61.11 115 LEU A N 1
ATOM 738 C CA . LEU A 1 115 ? 1.255 35.169 8.853 1.00 59.94 115 LEU A CA 1
ATOM 739 C C . LEU A 1 115 ? 2.713 34.773 8.713 1.00 59.17 115 LEU A C 1
ATOM 740 O O . LEU A 1 115 ? 3.466 35.389 7.963 1.00 59.85 115 LEU A O 1
ATOM 745 N N . ARG A 1 116 ? 3.110 33.740 9.441 1.00 57.95 116 ARG A N 1
ATOM 746 C CA . ARG A 1 116 ? 4.423 33.173 9.265 1.00 56.86 116 ARG A CA 1
ATOM 747 C C . ARG A 1 116 ? 4.611 32.749 7.813 1.00 56.69 116 ARG A C 1
ATOM 748 O O . ARG A 1 116 ? 5.668 32.985 7.215 1.00 56.91 116 ARG A O 1
ATOM 756 N N . GLN A 1 117 ? 3.579 32.132 7.244 1.00 57.06 117 GLN A N 1
ATOM 757 C CA . GLN A 1 117 ? 3.624 31.710 5.843 1.00 58.36 117 GLN A CA 1
ATOM 758 C C . GLN A 1 117 ? 3.884 32.915 4.960 1.00 55.32 117 GLN A C 1
ATOM 759 O O . GLN A 1 117 ? 4.876 32.954 4.247 1.00 55.28 117 GLN A O 1
ATOM 765 N N . LEU A 1 118 ? 2.999 33.906 5.046 1.00 53.87 118 LEU A N 1
ATOM 766 C CA . LEU A 1 118 ? 3.090 35.128 4.244 1.00 51.98 118 LEU A CA 1
ATOM 767 C C . LEU A 1 118 ? 4.471 35.761 4.257 1.00 51.16 118 LEU A C 1
ATOM 768 O O . LEU A 1 118 ? 5.012 36.107 3.205 1.00 51.76 118 LEU A O 1
ATOM 773 N N . ALA A 1 119 ? 5.051 35.883 5.443 1.00 49.70 119 ALA A N 1
ATOM 774 C CA . ALA A 1 119 ? 6.350 36.508 5.576 1.00 49.02 119 ALA A CA 1
ATOM 775 C C . ALA A 1 119 ? 7.456 35.693 4.936 1.00 48.66 119 ALA A C 1
ATOM 776 O O . ALA A 1 119 ? 8.406 36.268 4.411 1.00 48.71 119 ALA A O 1
ATOM 778 N N . ILE A 1 120 ? 7.352 34.365 4.985 1.00 48.80 120 ILE A N 1
ATOM 779 C CA . ILE A 1 120 ? 8.367 33.526 4.336 1.00 50.07 120 ILE A CA 1
ATOM 780 C C . ILE A 1 120 ? 8.321 33.695 2.814 1.00 50.68 120 ILE A C 1
ATOM 781 O O . ILE A 1 120 ? 9.370 33.903 2.176 1.00 50.23 120 ILE A O 1
ATOM 786 N N . THR A 1 121 ? 7.111 33.609 2.252 1.00 51.32 121 THR A N 1
ATOM 787 C CA . THR A 1 121 ? 6.894 33.841 0.817 1.00 52.16 121 THR A CA 1
ATOM 788 C C . THR A 1 121 ? 7.491 35.195 0.417 1.00 51.51 121 THR A C 1
ATOM 789 O O . THR A 1 121 ? 8.378 35.269 -0.447 1.00 50.82 121 THR A O 1
ATOM 793 N N . HIS A 1 122 ? 7.033 36.254 1.090 1.00 50.48 122 HIS A N 1
ATOM 794 C CA . HIS A 1 122 ? 7.356 37.613 0.671 1.00 48.64 122 HIS A CA 1
ATOM 795 C C . HIS A 1 122 ? 8.688 38.153 1.169 1.00 48.17 122 HIS A C 1
ATOM 796 O O . HIS A 1 122 ? 9.038 39.288 0.871 1.00 47.26 122 HIS A O 1
ATOM 803 N N . HIS A 1 123 ? 9.451 37.318 1.879 1.00 48.71 123 HIS A N 1
ATOM 804 C CA . HIS A 1 123 ? 10.780 37.689 2.373 1.00 48.37 123 HIS A CA 1
ATOM 805 C C . HIS A 1 123 ? 10.761 38.902 3.307 1.00 46.30 123 HIS A C 1
ATOM 806 O O . HIS A 1 123 ? 11.741 39.632 3.389 1.00 46.83 123 HIS A O 1
ATOM 813 N N . VAL A 1 124 ? 9.636 39.121 3.985 1.00 43.55 124 VAL A N 1
ATOM 814 C CA . VAL A 1 124 ? 9.519 40.158 5.001 1.00 41.73 124 VAL A CA 1
ATOM 815 C C . VAL A 1 124 ? 9.765 39.496 6.367 1.00 40.44 124 VAL A C 1
ATOM 816 O O . VAL A 1 124 ? 8.833 39.162 7.106 1.00 39.29 124 VAL A O 1
ATOM 820 N N . LEU A 1 125 ? 11.039 39.293 6.684 1.00 40.43 125 LEU A N 1
ATOM 821 C CA . LEU A 1 125 ? 11.412 38.443 7.823 1.00 40.65 125 LEU A CA 1
ATOM 822 C C . LEU A 1 125 ? 11.981 39.166 9.060 1.00 39.99 125 LEU A C 1
ATOM 823 O O . LEU A 1 125 ? 12.229 38.543 10.091 1.00 40.62 125 LEU A O 1
ATOM 828 N N . SER A 1 126 ? 12.183 40.467 8.974 1.00 38.53 126 SER A N 1
ATOM 829 C CA . SER A 1 126 ? 12.836 41.146 10.079 1.00 39.23 126 SER A CA 1
ATOM 830 C C . SER A 1 126 ? 11.850 41.474 11.172 1.00 38.26 126 SER A C 1
ATOM 831 O O . SER A 1 126 ? 10.637 41.379 10.992 1.00 39.16 126 SER A O 1
ATOM 834 N N . GLY A 1 127 ? 12.393 41.844 12.318 1.00 37.51 127 GLY A N 1
ATOM 835 C CA . GLY A 1 127 ? 11.587 42.095 13.500 1.00 36.08 127 GLY A CA 1
ATOM 836 C C . GLY A 1 127 ? 12.428 42.716 14.571 1.00 34.34 127 GLY A C 1
ATOM 837 O O . GLY A 1 127 ? 13.630 42.911 14.398 1.00 33.79 127 GLY A O 1
ATOM 838 N N . LYS A 1 128 ? 11.789 43.024 15.687 1.00 34.83 128 LYS A N 1
ATOM 839 C CA . LYS A 1 128 ? 12.421 43.824 16.718 1.00 34.36 128 LYS A CA 1
ATOM 840 C C . LYS A 1 128 ? 12.078 43.281 18.088 1.00 33.47 128 LYS A C 1
ATOM 841 O O . LYS A 1 128 ? 10.959 42.813 18.305 1.00 35.30 128 LYS A O 1
ATOM 847 N N . TRP A 1 129 ? 13.060 43.303 18.983 1.00 31.39 129 TRP A N 1
ATOM 848 C CA . TRP A 1 129 ? 12.832 43.207 20.425 1.00 30.02 129 TRP A CA 1
ATOM 849 C C . TRP A 1 129 ? 12.504 44.595 20.919 1.00 29.63 129 TRP A C 1
ATOM 850 O O . TRP A 1 129 ? 13.249 45.544 20.640 1.00 30.81 129 TRP A O 1
ATOM 861 N N . LEU A 1 130 ? 11.412 44.705 21.667 1.00 28.72 130 LEU A N 1
ATOM 862 C CA . LEU A 1 130 ? 11.007 45.942 22.297 1.00 28.56 130 LEU A CA 1
ATOM 863 C C . LEU A 1 130 ? 11.059 45.801 23.794 1.00 29.61 130 LEU A C 1
ATOM 864 O O . LEU A 1 130 ? 10.848 44.726 24.342 1.00 29.24 130 LEU A O 1
ATOM 877 N N . HIS A 1 132 ? 10.426 48.679 27.410 1.00 30.78 132 HIS A N 1
ATOM 878 C CA . HIS A 1 132 ? 10.217 50.071 27.840 1.00 32.20 132 HIS A CA 1
ATOM 879 C C . HIS A 1 132 ? 10.764 50.380 29.228 1.00 32.78 132 HIS A C 1
ATOM 880 O O . HIS A 1 132 ? 10.827 49.497 30.084 1.00 33.13 132 HIS A O 1
ATOM 887 N N . LEU A 1 133 ? 11.193 51.624 29.419 1.00 32.42 133 LEU A N 1
ATOM 888 C CA . LEU A 1 133 ? 11.699 52.096 30.700 1.00 34.02 133 LEU A CA 1
ATOM 889 C C . LEU A 1 133 ? 11.297 53.549 30.923 1.00 35.79 133 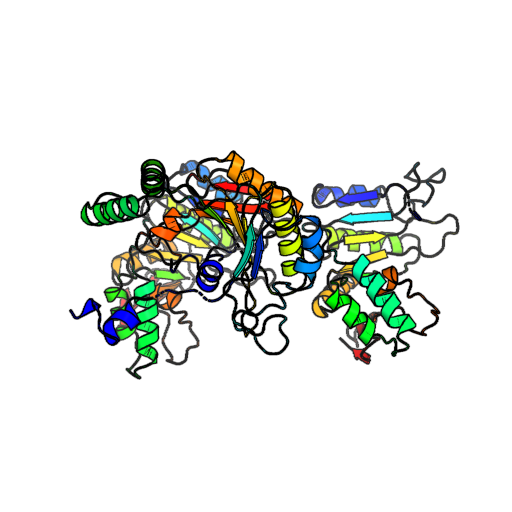LEU A C 1
ATOM 890 O O . LEU A 1 133 ? 11.011 54.271 29.972 1.00 36.34 133 LEU A O 1
ATOM 895 N N . ALA A 1 134 ? 11.280 53.990 32.178 1.00 37.28 134 ALA A N 1
ATOM 896 C CA . ALA A 1 134 ? 10.995 55.400 32.467 1.00 36.38 134 ALA A CA 1
ATOM 897 C C . ALA A 1 134 ? 12.277 56.189 32.347 1.00 35.69 134 ALA A C 1
ATOM 898 O O . ALA A 1 134 ? 13.353 55.656 32.633 1.00 35.27 134 ALA A O 1
ATOM 900 N N . PRO A 1 135 ? 12.167 57.463 31.928 1.00 35.62 135 PRO A N 1
ATOM 901 C CA . PRO A 1 135 ? 13.356 58.292 31.741 1.00 35.71 135 PRO A CA 1
ATOM 902 C C . PRO A 1 135 ? 14.210 58.319 32.998 1.00 36.16 135 PRO A C 1
ATOM 903 O O . PRO A 1 135 ? 13.678 58.326 34.109 1.00 36.39 135 PRO A O 1
ATOM 907 N N . GLY A 1 136 ? 15.524 58.329 32.803 1.00 34.51 136 GLY A N 1
ATOM 908 C CA . GLY A 1 136 ? 16.463 58.517 33.871 1.00 31.61 136 GLY A CA 1
ATOM 909 C C . GLY A 1 136 ? 17.612 57.583 33.637 1.00 30.54 136 GLY A C 1
ATOM 910 O O . GLY A 1 136 ? 17.804 57.075 32.526 1.00 32.05 136 GLY A O 1
ATOM 911 N N . PHE A 1 137 ? 18.364 57.339 34.697 1.00 27.79 137 PHE A N 1
ATOM 912 C CA . PHE A 1 137 ? 19.580 56.552 34.621 1.00 27.25 137 PHE A CA 1
ATOM 913 C C . PHE A 1 137 ? 19.427 55.214 33.930 1.00 26.26 137 PHE A C 1
ATOM 914 O O . PHE A 1 137 ? 20.270 54.828 33.146 1.00 27.84 137 PHE A O 1
ATOM 922 N N . LYS A 1 138 ? 18.375 54.491 34.247 1.00 27.12 138 LYS A N 1
ATOM 923 C CA . LYS A 1 138 ? 18.317 53.093 33.870 1.00 29.15 138 LYS A CA 1
ATOM 924 C C . LYS A 1 138 ? 18.099 53.005 32.391 1.00 28.13 138 LYS A C 1
ATOM 925 O O . LYS A 1 138 ? 18.573 52.078 31.742 1.00 27.76 138 LYS A O 1
ATOM 931 N N . LEU A 1 139 ? 17.375 53.991 31.872 1.00 28.57 139 LEU A N 1
ATOM 932 C CA . LEU A 1 139 ? 17.138 54.120 30.446 1.00 27.75 139 LEU A CA 1
ATOM 933 C C . LEU A 1 139 ? 18.428 54.521 29.735 1.00 26.55 139 LEU A C 1
ATOM 934 O O . LEU A 1 139 ? 18.822 53.879 28.771 1.00 26.54 139 LEU A O 1
ATOM 939 N N . ASP A 1 140 ? 19.091 55.566 30.219 1.00 25.60 140 ASP A N 1
ATOM 940 C CA . ASP A 1 140 ? 20.369 55.973 29.633 1.00 26.95 140 ASP A CA 1
ATOM 941 C C . ASP A 1 140 ? 21.400 54.855 29.643 1.00 28.46 140 ASP A C 1
ATOM 942 O O . ASP A 1 140 ? 22.088 54.645 28.642 1.00 30.89 140 ASP A O 1
ATOM 947 N N . HIS A 1 141 ? 21.479 54.111 30.741 1.00 28.77 141 HIS A N 1
ATOM 948 C CA . HIS A 1 141 ? 22.504 53.057 30.891 1.00 29.65 141 HIS A CA 1
ATOM 949 C C . HIS A 1 141 ? 22.212 51.883 29.987 1.00 27.37 141 HIS A C 1
ATOM 950 O O . HIS A 1 141 ? 23.114 51.294 29.432 1.00 28.20 141 HIS A O 1
ATOM 957 N N . ALA A 1 142 ? 20.945 51.532 29.856 1.00 25.73 142 ALA A N 1
ATOM 958 C CA . ALA A 1 142 ? 20.556 50.441 28.978 1.00 24.66 142 ALA A CA 1
ATOM 959 C C . ALA A 1 142 ? 20.794 50.815 27.505 1.00 24.63 142 ALA A C 1
ATOM 960 O O . ALA A 1 142 ? 21.303 50.007 26.713 1.00 25.83 142 ALA A O 1
ATOM 962 N N . TRP A 1 143 ? 20.364 52.017 27.132 1.00 23.06 143 TRP A N 1
ATOM 963 C CA . TRP A 1 143 ? 20.612 52.531 25.810 1.00 23.77 143 TRP A CA 1
ATOM 964 C C . TRP A 1 143 ? 22.112 52.445 25.520 1.00 24.81 143 TRP A C 1
ATOM 965 O O . TRP A 1 143 ? 22.519 51.801 24.539 1.00 25.90 143 TRP A O 1
ATOM 976 N N . ALA A 1 144 ? 22.931 53.033 26.393 1.00 24.88 144 ALA A N 1
ATOM 977 C CA . ALA A 1 144 ? 24.389 53.061 26.171 1.00 26.13 144 ALA A CA 1
ATOM 978 C C . ALA A 1 144 ? 24.965 51.691 25.830 1.00 25.37 144 ALA A C 1
ATOM 979 O O . ALA A 1 144 ? 25.684 51.556 24.844 1.00 25.21 144 ALA A O 1
ATOM 981 N N . GLY A 1 145 ? 24.626 50.681 26.627 1.00 23.91 145 GLY A N 1
ATOM 982 C CA . GLY A 1 145 ? 25.102 49.331 26.384 1.00 23.90 145 GLY A CA 1
ATOM 983 C C . GLY A 1 145 ? 24.576 48.755 25.079 1.00 26.26 145 GLY A C 1
ATOM 984 O O . GLY A 1 145 ? 25.321 48.105 24.332 1.00 28.70 145 GLY A O 1
ATOM 985 N N . ILE A 1 146 ? 23.298 48.981 24.777 1.00 24.71 146 ILE A N 1
ATOM 986 C CA . ILE A 1 146 ? 22.768 48.511 23.495 1.00 24.70 146 ILE A CA 1
ATOM 987 C C . ILE A 1 146 ? 23.455 49.198 22.284 1.00 25.01 146 ILE A C 1
ATOM 988 O O . ILE A 1 146 ? 23.821 48.532 21.295 1.00 22.28 146 ILE A O 1
ATOM 993 N N . ALA A 1 147 ? 23.639 50.516 22.388 1.00 25.35 147 ALA A N 1
ATOM 994 C CA . ALA A 1 147 ? 24.313 51.266 21.346 1.00 26.60 147 ALA A CA 1
ATOM 995 C C . ALA A 1 147 ? 25.670 50.635 21.154 1.00 30.40 147 ALA A C 1
ATOM 996 O O . ALA A 1 147 ? 26.024 50.217 20.022 1.00 31.87 147 ALA A O 1
ATOM 998 N N . ARG A 1 148 ? 26.402 50.486 22.261 1.00 31.30 148 ARG A N 1
ATOM 999 C CA . ARG A 1 148 ? 27.741 49.878 22.216 1.00 31.63 148 ARG A CA 1
ATOM 1000 C C . ARG A 1 148 ? 27.754 48.508 21.575 1.00 30.52 148 ARG A C 1
ATOM 1001 O O . ARG A 1 148 ? 28.670 48.191 20.840 1.00 32.11 148 ARG A O 1
ATOM 1009 N N . ALA A 1 149 ? 26.735 47.696 21.818 1.00 28.86 149 ALA A N 1
ATOM 1010 C CA . ALA A 1 149 ? 26.703 46.389 21.189 1.00 28.67 149 ALA A CA 1
ATOM 1011 C C . ALA A 1 149 ? 26.442 46.496 19.658 1.00 32.00 149 ALA A C 1
ATOM 1012 O O . ALA A 1 149 ? 26.906 45.649 18.859 1.00 32.92 149 ALA A O 1
ATOM 1014 N N . VAL A 1 150 ? 25.723 47.545 19.235 1.00 31.85 150 VAL A N 1
ATOM 1015 C CA . VAL A 1 150 ? 25.511 47.762 17.805 1.00 29.98 150 VAL A CA 1
ATOM 1016 C C . VAL A 1 150 ? 26.853 48.068 17.163 1.00 30.04 150 VAL A C 1
ATOM 1017 O O . VAL A 1 150 ? 27.234 47.438 16.199 1.00 30.02 150 VAL A O 1
ATOM 1021 N N . VAL A 1 151 ? 27.582 49.012 17.742 1.00 31.02 151 VAL A N 1
ATOM 1022 C CA . VAL A 1 151 ? 28.814 49.499 17.163 1.00 31.57 151 VAL A CA 1
ATOM 1023 C C . VAL A 1 151 ? 29.878 48.411 17.046 1.00 35.16 151 VAL A C 1
ATOM 1024 O O . VAL A 1 151 ? 30.649 48.419 16.094 1.00 37.82 151 VAL A O 1
ATOM 1028 N N . GLU A 1 152 ? 29.898 47.465 17.987 1.00 36.79 152 GLU A N 1
ATOM 1029 C CA . GLU A 1 152 ? 30.814 46.306 17.934 1.00 36.28 152 GLU A CA 1
ATOM 1030 C C . GLU A 1 152 ? 30.394 45.228 16.940 1.00 36.84 152 GLU A C 1
ATOM 1031 O O . GLU A 1 152 ? 31.181 44.353 16.608 1.00 39.29 152 GLU A O 1
ATOM 1037 N N . GLY A 1 153 ? 29.152 45.243 16.496 1.00 35.13 153 GLY A N 1
ATOM 1038 C CA . GLY A 1 153 ? 28.733 44.251 15.530 1.00 34.72 153 GLY A CA 1
ATOM 1039 C C . GLY A 1 153 ? 28.020 43.068 16.131 1.00 36.53 153 GLY A C 1
ATOM 1040 O O . GLY A 1 153 ? 27.778 42.081 15.449 1.00 38.49 153 GLY A O 1
ATOM 1041 N N . ARG A 1 154 ? 27.666 43.156 17.406 1.00 36.75 154 ARG A N 1
ATOM 1042 C CA . ARG A 1 154 ? 26.910 42.094 18.041 1.00 36.67 154 ARG A CA 1
ATOM 1043 C C . ARG A 1 154 ? 25.420 42.288 17.780 1.00 37.88 154 ARG A C 1
ATOM 1044 O O . ARG A 1 154 ? 24.616 41.369 17.944 1.00 39.00 154 ARG A O 1
ATOM 1052 N N . LEU A 1 155 ? 25.067 43.503 17.376 1.00 36.89 155 LEU A N 1
ATOM 1053 C CA . LEU A 1 155 ? 23.720 43.853 16.982 1.00 35.34 155 LEU A CA 1
ATOM 1054 C C . LEU A 1 155 ? 23.838 44.720 15.746 1.00 34.91 155 LEU A C 1
ATOM 1055 O O . LEU A 1 155 ? 24.847 45.407 15.548 1.00 34.05 155 LEU A O 1
ATOM 1060 N N . GLN A 1 156 ? 22.813 44.690 14.911 1.00 34.97 156 GLN A N 1
ATOM 1061 C CA . GLN A 1 156 ? 22.868 45.431 13.657 1.00 36.13 156 GLN A CA 1
ATOM 1062 C C . GLN A 1 156 ? 22.300 46.852 13.757 1.00 34.58 156 GLN A C 1
ATOM 1063 O O . GLN A 1 156 ? 22.915 47.800 13.238 1.00 35.38 156 GLN A O 1
ATOM 1069 N N . VAL A 1 157 ? 21.146 47.001 14.419 1.00 32.05 157 VAL A N 1
ATOM 1070 C CA . VAL A 1 157 ? 20.477 48.306 14.564 1.00 29.89 157 VAL A CA 1
ATOM 1071 C C . VAL A 1 157 ? 19.736 48.408 15.880 1.00 28.32 157 VAL A C 1
ATOM 1072 O O . VAL A 1 157 ? 19.099 47.437 16.322 1.00 28.81 157 VAL A O 1
ATOM 1076 N N . ALA A 1 158 ? 19.771 49.594 16.481 1.00 25.51 158 ALA A N 1
ATOM 1077 C CA . ALA A 1 158 ? 18.896 49.879 17.600 1.00 24.66 158 ALA A CA 1
ATOM 1078 C C . ALA A 1 158 ? 18.399 51.325 17.588 1.00 25.28 158 ALA A C 1
ATOM 1079 O O . ALA A 1 158 ? 19.100 52.227 17.127 1.00 24.38 158 ALA A O 1
ATOM 1081 N N . LYS A 1 159 ? 17.182 51.523 18.097 1.00 23.93 159 LYS A N 1
ATOM 1082 C CA . LYS A 1 159 ? 16.613 52.845 18.231 1.00 24.74 159 LYS A CA 1
ATOM 1083 C C . LYS A 1 159 ? 16.089 52.972 19.672 1.00 24.31 159 LYS A C 1
ATOM 1084 O O . LYS A 1 159 ? 15.712 51.968 20.295 1.00 25.48 159 LYS A O 1
ATOM 1090 N N . VAL A 1 160 ? 16.075 54.183 20.207 1.00 21.87 160 VAL A N 1
ATOM 1091 C CA . VAL A 1 160 ? 15.376 54.457 21.463 1.00 21.74 160 VAL A CA 1
ATOM 1092 C C . VAL A 1 160 ? 14.536 55.722 21.237 1.00 23.64 160 VAL A C 1
ATOM 1093 O O . VAL A 1 160 ? 14.987 56.637 20.559 1.00 24.50 160 VAL A O 1
ATOM 1097 N N . SER A 1 161 ? 13.327 55.764 21.797 1.00 23.29 161 SER A N 1
ATOM 1098 C CA . SER A 1 161 ? 12.407 56.874 21.592 1.00 22.82 161 SER A CA 1
ATOM 1099 C C . SER A 1 161 ? 12.775 58.014 22.526 1.00 24.27 161 SER A C 1
ATOM 1100 O O . SER A 1 161 ? 13.249 57.768 23.630 1.00 24.66 161 SER A O 1
ATOM 1103 N N . PRO A 1 162 ? 12.606 59.271 22.076 1.00 25.43 162 PRO A N 1
ATOM 1104 C CA . PRO A 1 162 ? 12.965 60.418 22.910 1.00 25.32 162 PRO A CA 1
ATOM 1105 C C . PRO A 1 162 ? 11.877 60.793 23.897 1.00 26.86 162 PRO A C 1
ATOM 1106 O O . PRO A 1 162 ? 10.797 60.218 23.882 1.00 27.34 162 PRO A O 1
ATOM 1110 N N . ARG A 1 163 ? 12.159 61.776 24.729 1.00 29.07 163 ARG A N 1
ATOM 1111 C CA . ARG A 1 163 ? 11.373 61.994 25.906 1.00 32.87 163 ARG A CA 1
ATOM 1112 C C . ARG A 1 163 ? 10.145 62.798 25.568 1.00 35.65 163 ARG A C 1
ATOM 1113 O O . ARG A 1 163 ? 10.234 63.850 24.915 1.00 34.97 163 ARG A O 1
ATOM 1121 N N . ALA A 1 164 ? 9.003 62.300 26.033 1.00 38.80 164 ALA A N 1
ATOM 1122 C CA . ALA A 1 164 ? 7.724 62.989 25.902 1.00 41.96 164 ALA A CA 1
ATOM 1123 C C . ALA A 1 164 ? 7.642 64.134 26.905 1.00 45.37 164 ALA A C 1
ATOM 1124 O O . ALA A 1 164 ? 8.322 64.114 27.917 1.00 46.24 164 ALA A O 1
ATOM 1126 N N . LYS A 1 165 ? 6.826 65.143 26.617 1.00 49.59 165 LYS A N 1
ATOM 1127 C CA . LYS A 1 165 ? 6.731 66.340 27.474 1.00 53.71 165 LYS A CA 1
ATOM 1128 C C . LYS A 1 165 ? 6.503 65.986 28.951 1.00 55.83 165 LYS A C 1
ATOM 1129 O O . LYS A 1 165 ? 7.105 66.580 29.848 1.00 55.92 165 LYS A O 1
ATOM 1135 N N . GLU A 1 166 ? 5.638 65.003 29.177 1.00 58.16 166 GLU A N 1
ATOM 1136 C CA . GLU A 1 166 ? 5.155 64.647 30.503 1.00 60.33 166 GLU A CA 1
ATOM 1137 C C . GLU A 1 166 ? 5.563 63.212 30.824 1.00 60.15 166 GLU A C 1
ATOM 1138 O O . GLU A 1 166 ? 5.329 62.311 30.018 1.00 60.47 166 GLU A O 1
ATOM 1144 N N . GLY A 1 167 ? 6.176 63.008 31.992 1.00 59.47 167 GLY A N 1
ATOM 1145 C CA . GLY A 1 167 ? 6.705 61.691 32.388 1.00 57.82 167 GLY A CA 1
ATOM 1146 C C . GLY A 1 167 ? 6.912 60.791 31.180 1.00 55.68 167 GLY A C 1
ATOM 1147 O O . GLY A 1 167 ? 7.825 61.019 30.374 1.00 56.00 167 GLY A O 1
ATOM 1148 N N . GLY A 1 168 ? 6.024 59.809 31.032 1.00 52.49 168 GLY A N 1
ATOM 1149 C CA . GLY A 1 168 ? 6.027 58.930 29.883 1.00 49.84 168 GLY A CA 1
ATOM 1150 C C . GLY A 1 168 ? 6.922 57.738 30.128 1.00 49.02 168 GLY A C 1
ATOM 1151 O O . GLY A 1 168 ? 7.588 57.639 31.163 1.00 50.79 168 GLY A O 1
ATOM 1152 N N . ARG A 1 169 ? 6.903 56.807 29.190 1.00 46.47 169 ARG A N 1
ATOM 1153 C CA . ARG A 1 169 ? 7.823 55.691 29.204 1.00 46.20 169 ARG A CA 1
ATOM 1154 C C . ARG A 1 169 ? 8.428 55.610 27.828 1.00 43.15 169 ARG A C 1
ATOM 1155 O O . ARG A 1 169 ? 7.748 55.868 26.827 1.00 43.30 169 ARG A O 1
ATOM 1163 N N . GLN A 1 170 ? 9.709 55.281 27.769 1.00 38.89 170 GLN A N 1
ATOM 1164 C CA . GLN A 1 170 ? 10.395 55.266 26.488 1.00 35.43 170 GLN A CA 1
ATOM 1165 C C . GLN A 1 170 ? 10.783 53.854 26.100 1.00 32.98 170 GLN A C 1
ATOM 1166 O O . GLN A 1 170 ? 11.027 53.020 26.974 1.00 33.15 170 GLN A O 1
ATOM 1172 N N . VAL A 1 171 ? 10.803 53.586 24.792 1.00 30.43 171 VAL A N 1
ATOM 1173 C CA . VAL A 1 171 ? 11.160 52.262 24.264 1.00 28.00 171 VAL A CA 1
ATOM 1174 C C . VAL A 1 171 ? 12.525 52.178 23.658 1.00 25.69 171 VAL A C 1
ATOM 1175 O O . VAL A 1 171 ? 13.047 53.136 23.101 1.00 25.24 171 VAL A O 1
ATOM 1179 N N . ILE A 1 172 ? 13.070 50.979 23.712 1.00 25.22 172 ILE A N 1
ATOM 1180 C CA . ILE A 1 172 ? 14.266 50.661 22.977 1.00 24.28 172 ILE A CA 1
ATOM 1181 C C . ILE A 1 172 ? 13.879 49.537 22.041 1.00 25.58 172 ILE A C 1
ATOM 1182 O O . ILE A 1 172 ? 13.218 48.607 22.498 1.00 25.59 172 ILE A O 1
ATOM 1187 N N . CYS A 1 173 ? 14.246 49.657 20.748 1.00 25.66 173 CYS A N 1
ATOM 1188 C CA . CYS A 1 173 ? 14.032 48.607 19.744 1.00 27.08 173 CYS A CA 1
ATOM 1189 C C . CYS A 1 173 ? 15.345 48.102 19.245 1.00 25.93 173 CYS A C 1
ATOM 1190 O O . CYS A 1 173 ? 16.224 48.888 18.875 1.00 24.84 173 CYS A O 1
ATOM 1193 N N . VAL A 1 174 ? 15.448 46.779 19.204 1.00 26.92 174 VAL A N 1
ATOM 1194 C CA . VAL A 1 174 ? 16.643 46.098 18.769 1.00 28.18 174 VAL A CA 1
ATOM 1195 C C . VAL A 1 174 ? 16.275 45.169 17.612 1.00 30.26 174 VAL A C 1
ATOM 1196 O O . VAL A 1 174 ? 15.558 44.168 17.790 1.00 30.46 174 VAL A O 1
ATOM 1200 N N . TYR A 1 175 ? 16.768 45.499 16.425 1.00 31.61 175 TYR A N 1
ATOM 1201 C CA . TYR A 1 175 ? 16.336 44.781 15.240 1.00 33.98 175 TYR A CA 1
ATOM 1202 C C . TYR A 1 175 ? 17.155 43.537 15.005 1.00 35.27 175 TYR A C 1
ATOM 1203 O O . TYR A 1 175 ? 18.367 43.530 15.286 1.00 36.14 175 TYR A O 1
ATOM 1212 N N . THR A 1 176 ? 16.475 42.484 14.543 1.00 35.26 176 THR A N 1
ATOM 1213 C CA . THR A 1 176 ? 17.128 41.306 13.957 1.00 36.67 176 THR A CA 1
ATOM 1214 C C . THR A 1 176 ? 16.518 41.088 12.583 1.00 38.59 176 THR A C 1
ATOM 1215 O O . THR A 1 176 ? 15.362 41.463 12.356 1.00 37.47 176 THR A O 1
ATOM 1219 N N . ASP A 1 177 ? 17.263 40.457 11.675 1.00 41.48 177 ASP A N 1
ATOM 1220 C CA . ASP A 1 177 ? 16.795 40.365 10.284 1.00 43.80 177 ASP A CA 1
ATOM 1221 C C . ASP A 1 177 ? 15.859 39.210 9.942 1.00 44.74 177 ASP A C 1
ATOM 1222 O O . ASP A 1 177 ? 15.080 39.306 8.979 1.00 45.44 177 ASP A O 1
ATOM 1227 N N . ASP A 1 178 ? 15.892 38.142 10.737 1.00 44.81 178 ASP A N 1
ATOM 1228 C CA . ASP A 1 178 ? 15.050 36.981 10.450 1.00 44.62 178 ASP A CA 1
ATOM 1229 C C . ASP A 1 178 ? 14.436 36.403 11.701 1.00 44.82 178 ASP A C 1
ATOM 1230 O O . ASP A 1 178 ? 15.131 35.772 12.493 1.00 45.22 178 ASP A O 1
ATOM 1235 N N . PHE A 1 179 ? 13.124 36.564 11.851 1.00 45.23 179 PHE A N 1
ATOM 1236 C CA . PHE A 1 179 ? 12.449 36.115 13.063 1.00 45.95 179 PHE A CA 1
ATOM 1237 C C . PHE A 1 179 ? 12.241 34.617 13.136 1.00 48.27 179 PHE A C 1
ATOM 1238 O O . PHE A 1 179 ? 11.953 34.077 14.210 1.00 50.84 179 PHE A O 1
ATOM 1246 N N . THR A 1 180 ? 12.379 33.936 12.007 1.00 47.78 180 THR A N 1
ATOM 1247 C CA . THR A 1 180 ? 12.217 32.494 11.994 1.00 46.28 180 THR A CA 1
ATOM 1248 C C . THR A 1 180 ? 13.520 31.821 12.407 1.00 47.40 180 THR A C 1
ATOM 1249 O O . THR A 1 180 ? 13.542 30.609 12.646 1.00 49.04 180 THR A O 1
ATOM 1253 N N . ASP A 1 181 ? 14.598 32.605 12.487 1.00 46.04 181 ASP A N 1
ATOM 1254 C CA . ASP A 1 181 ? 15.881 32.102 12.963 1.00 45.48 181 ASP A CA 1
ATOM 1255 C C . ASP A 1 181 ? 15.970 32.200 14.491 1.00 46.32 181 ASP A C 1
ATOM 1256 O O . ASP A 1 181 ? 16.438 33.200 15.034 1.00 45.94 181 ASP A O 1
ATOM 1261 N N . ARG A 1 182 ? 15.533 31.138 15.171 1.00 48.52 182 ARG A N 1
ATOM 1262 C CA . ARG A 1 182 ? 15.540 31.060 16.633 1.00 50.74 182 ARG A CA 1
ATOM 1263 C C . ARG A 1 182 ? 16.858 31.551 17.250 1.00 49.77 182 ARG A C 1
ATOM 1264 O O . ARG A 1 182 ? 16.855 32.304 18.221 1.00 50.47 182 ARG A O 1
ATOM 1272 N N . LEU A 1 183 ? 17.972 31.157 16.650 1.00 48.80 183 LEU A N 1
ATOM 1273 C CA . LEU A 1 183 ? 19.301 31.416 17.196 1.00 48.32 183 LEU A CA 1
ATOM 1274 C C . LEU A 1 183 ? 19.733 32.882 17.093 1.00 46.46 183 LEU A C 1
ATOM 1275 O O . LEU A 1 183 ? 20.449 33.381 17.959 1.00 47.48 183 LEU A O 1
ATOM 1280 N N . GLY A 1 184 ? 19.322 33.557 16.022 1.00 44.37 184 GLY A N 1
ATOM 1281 C CA . GLY A 1 184 ? 19.611 34.978 15.847 1.00 41.04 184 GLY A CA 1
ATOM 1282 C C . GLY A 1 184 ? 18.711 35.789 16.764 1.00 39.41 184 GLY A C 1
ATOM 1283 O O . GLY A 1 184 ? 19.095 36.847 17.253 1.00 39.59 184 GLY A O 1
ATOM 1284 N N . VAL A 1 185 ? 17.505 35.293 17.002 1.00 37.49 185 VAL A N 1
ATOM 1285 C CA . VAL A 1 185 ? 16.628 35.926 17.968 1.00 37.01 185 VAL A CA 1
ATOM 1286 C C . VAL A 1 185 ? 17.292 35.912 19.344 1.00 36.45 185 VAL A C 1
ATOM 1287 O O . VAL A 1 185 ? 17.365 36.946 20.004 1.00 34.98 185 VAL A O 1
ATOM 1291 N N . LEU A 1 186 ? 17.808 34.745 19.745 1.00 37.17 186 LEU A N 1
ATOM 1292 C CA . LEU A 1 186 ? 18.365 34.558 21.090 1.00 37.37 186 LEU A CA 1
ATOM 1293 C C . LEU A 1 186 ? 19.662 35.315 21.306 1.00 36.79 186 LEU A C 1
ATOM 1294 O O . LEU A 1 186 ? 19.884 35.882 22.374 1.00 36.08 186 LEU A O 1
ATOM 1299 N N . GLU A 1 187 ? 20.504 35.342 20.284 1.00 36.49 187 GLU A N 1
ATOM 1300 C CA . GLU A 1 187 ? 21.752 36.079 20.363 1.00 37.50 187 GLU A CA 1
ATOM 1301 C C . GLU A 1 187 ? 21.529 37.557 20.608 1.00 36.68 187 GLU A C 1
ATOM 1302 O O . GLU A 1 187 ? 22.332 38.214 21.288 1.00 37.29 187 GLU A O 1
ATOM 1308 N N . ALA A 1 188 ? 20.441 38.079 20.054 1.00 35.11 188 ALA A N 1
ATOM 1309 C CA . ALA A 1 188 ? 20.083 39.456 20.291 1.00 34.89 188 ALA A CA 1
ATOM 1310 C C . ALA A 1 188 ? 19.593 39.587 21.738 1.00 34.02 188 ALA A C 1
ATOM 1311 O O . ALA A 1 188 ? 19.967 40.533 22.446 1.00 34.34 188 ALA A O 1
ATOM 1313 N N . ASP A 1 189 ? 18.790 38.627 22.184 1.00 33.05 189 ASP A N 1
ATOM 1314 C CA . ASP A 1 189 ? 18.455 38.547 23.610 1.00 34.60 189 ASP A CA 1
ATOM 1315 C C . ASP A 1 189 ? 19.690 38.486 24.524 1.00 34.29 189 ASP A C 1
ATOM 1316 O O . ASP A 1 189 ? 19.775 39.256 25.488 1.00 36.09 189 ASP A O 1
ATOM 1321 N N . SER A 1 190 ? 20.642 37.606 24.213 1.00 32.70 190 SER A N 1
ATOM 1322 C CA . SER A 1 190 ? 21.883 37.514 24.984 1.00 33.68 190 SER A CA 1
ATOM 1323 C C . SER A 1 190 ? 22.599 38.823 25.069 1.00 32.79 190 SER A C 1
ATOM 1324 O O . SER A 1 190 ? 23.109 39.175 26.146 1.00 34.61 190 SER A O 1
ATOM 1327 N N . ALA A 1 191 ? 22.670 39.533 23.939 1.00 29.69 191 ALA A N 1
ATOM 1328 C CA . ALA A 1 191 ? 23.362 40.820 23.902 1.00 27.18 191 ALA A CA 1
ATOM 1329 C C . ALA A 1 191 ? 22.670 41.853 24.790 1.00 27.53 191 ALA A C 1
ATOM 1330 O O . ALA A 1 191 ? 23.331 42.585 25.523 1.00 28.88 191 ALA A O 1
ATOM 1332 N N . ILE A 1 192 ? 21.343 41.903 24.732 1.00 25.99 192 ILE A N 1
ATOM 1333 C CA . ILE A 1 192 ? 20.587 42.839 25.539 1.00 26.09 192 ILE A CA 1
ATOM 1334 C C . ILE A 1 192 ? 20.844 42.502 27.016 1.00 28.34 192 ILE A C 1
ATOM 1335 O O . ILE A 1 192 ? 21.205 43.391 27.801 1.00 29.17 192 ILE A O 1
ATOM 1340 N N . ARG A 1 193 ? 20.700 41.224 27.388 1.00 27.89 193 ARG A N 1
ATOM 1341 C CA . ARG A 1 193 ? 20.985 40.805 28.771 1.00 28.11 193 ARG A CA 1
ATOM 1342 C C . ARG A 1 193 ? 22.415 4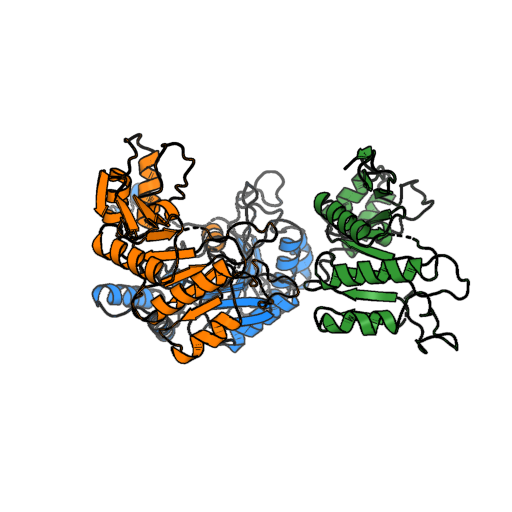1.085 29.258 1.00 28.84 193 ARG A C 1
ATOM 1343 O O . ARG A 1 193 ? 22.598 41.525 30.397 1.00 28.72 193 ARG A O 1
ATOM 1351 N N . ALA A 1 194 ? 23.410 40.871 28.393 1.00 29.70 194 ALA A N 1
ATOM 1352 C CA . ALA A 1 194 ? 24.812 41.186 28.719 1.00 30.01 194 ALA A CA 1
ATOM 1353 C C . ALA A 1 194 ? 25.063 42.670 28.950 1.00 31.34 194 ALA A C 1
ATOM 1354 O O . ALA A 1 194 ? 26.045 43.030 29.590 1.00 33.91 194 ALA A O 1
ATOM 1356 N N . ALA A 1 195 ? 24.183 43.534 28.444 1.00 31.19 195 ALA A N 1
ATOM 1357 C CA . ALA A 1 195 ? 24.255 44.979 28.745 1.00 30.11 195 ALA A CA 1
ATOM 1358 C C . ALA A 1 195 ? 23.567 45.309 30.083 1.00 32.21 195 ALA A C 1
ATOM 1359 O O . ALA A 1 195 ? 23.473 46.474 30.496 1.00 33.13 195 ALA A O 1
ATOM 1361 N N . GLY A 1 196 ? 23.058 44.274 30.748 1.00 32.60 196 GLY A N 1
ATOM 1362 C CA . GLY A 1 196 ? 22.503 44.421 32.078 1.00 32.26 196 GLY A CA 1
ATOM 1363 C C . GLY A 1 196 ? 21.061 44.829 32.148 1.00 33.14 196 GLY A C 1
ATOM 1364 O O . GLY A 1 196 ? 20.621 45.299 33.187 1.00 34.34 196 GLY A O 1
ATOM 1365 N N . ILE A 1 197 ? 20.326 44.663 31.052 1.00 33.74 197 ILE A N 1
ATOM 1366 C CA . ILE A 1 197 ? 18.904 44.964 31.019 1.00 34.35 197 ILE A CA 1
ATOM 1367 C C . ILE A 1 197 ? 18.167 43.791 31.674 1.00 36.28 197 ILE A C 1
ATOM 1368 O O . ILE A 1 197 ? 18.375 42.624 31.313 1.00 35.45 197 ILE A O 1
ATOM 1373 N N . LYS A 1 198 ? 17.297 44.109 32.629 1.00 37.90 198 LYS A N 1
ATOM 1374 C CA . LYS A 1 198 ? 16.631 43.079 33.420 1.00 39.88 198 LYS A CA 1
ATOM 1375 C C . LYS A 1 198 ? 15.157 42.969 33.079 1.00 38.48 198 LYS A C 1
ATOM 1376 O O . LYS A 1 198 ? 14.487 42.016 33.488 1.00 37.94 198 LYS A O 1
ATOM 1382 N N . CYS A 1 199 ? 14.649 43.931 32.319 1.00 37.97 199 CYS A N 1
ATOM 1383 C CA . CYS A 1 199 ? 13.212 43.977 32.096 1.00 37.81 199 CYS A CA 1
ATOM 1384 C C . CYS A 1 199 ? 12.700 43.029 31.034 1.00 35.18 199 CYS A C 1
ATOM 1385 O O . CYS A 1 199 ? 13.450 42.227 30.467 1.00 34.69 199 CYS A O 1
ATOM 1388 N N . LEU A 1 200 ? 11.389 43.082 30.828 1.00 33.87 200 LEU A N 1
ATOM 1389 C CA . LEU A 1 200 ? 10.738 42.240 29.856 1.00 32.48 200 LEU A CA 1
ATOM 1390 C C . LEU A 1 200 ? 11.057 42.747 28.451 1.00 32.60 200 LEU A C 1
ATOM 1391 O O . LEU A 1 200 ? 11.020 43.947 28.193 1.00 32.45 200 LEU A O 1
ATOM 1396 N N . LEU A 1 201 ? 11.401 41.809 27.582 1.00 32.70 201 LEU A N 1
ATOM 1397 C CA . LEU A 1 201 ? 11.483 42.020 26.159 1.00 32.60 201 LEU A CA 1
ATOM 1398 C C . LEU A 1 201 ? 10.361 41.250 25.480 1.00 34.12 201 LEU A C 1
ATOM 1399 O O . LEU A 1 201 ? 10.046 40.109 25.848 1.00 33.87 201 LEU A O 1
ATOM 1404 N N . THR A 1 202 ? 9.750 41.890 24.491 1.00 35.18 202 THR A N 1
ATOM 1405 C CA . THR A 1 202 ? 8.738 41.260 23.660 1.00 36.00 202 THR A CA 1
ATOM 1406 C C . THR A 1 202 ? 9.142 41.428 22.193 1.00 36.73 202 THR A C 1
ATOM 1407 O O . THR A 1 202 ? 9.525 42.517 21.759 1.00 37.35 202 THR A O 1
ATOM 1411 N N . TYR A 1 203 ? 9.093 40.339 21.439 1.00 36.18 203 TYR A N 1
ATOM 1412 C CA . TYR A 1 203 ? 9.545 40.373 20.066 1.00 36.73 203 TYR A CA 1
ATOM 1413 C C . TYR A 1 203 ? 8.373 40.451 19.089 1.00 37.67 203 TYR A C 1
ATOM 1414 O O . TYR A 1 203 ? 7.577 39.515 18.983 1.00 36.10 203 TYR A O 1
ATOM 1423 N N . LYS A 1 204 ? 8.310 41.571 18.372 1.00 39.61 204 LYS A N 1
ATOM 1424 C CA . LYS A 1 204 ? 7.300 41.842 17.345 1.00 41.62 204 LYS A CA 1
ATOM 1425 C C . LYS A 1 204 ? 7.947 41.823 15.954 1.00 40.58 204 LYS A C 1
ATOM 1426 O O . LYS A 1 204 ? 8.818 42.647 15.659 1.00 39.42 204 LYS A O 1
ATOM 1432 N N . PRO A 1 205 ? 7.541 40.869 15.099 1.00 41.29 205 PRO A N 1
ATOM 1433 C CA . PRO A 1 205 ? 8.010 40.775 13.704 1.00 42.24 205 PRO A CA 1
ATOM 1434 C C . PRO A 1 205 ? 7.415 41.873 12.819 1.00 42.11 205 PRO A C 1
ATOM 1435 O O . PRO A 1 205 ? 6.237 42.231 12.983 1.00 41.17 205 PRO A O 1
ATOM 1439 N N . ASP A 1 206 ? 8.222 42.391 11.891 1.00 41.66 206 ASP A N 1
ATOM 1440 C CA . ASP A 1 206 ? 7.793 43.495 11.014 1.00 41.65 206 ASP A CA 1
ATOM 1441 C C . ASP A 1 206 ? 6.528 43.208 10.231 1.00 41.32 206 ASP A C 1
ATOM 1442 O O . ASP A 1 206 ? 5.732 44.116 10.015 1.00 41.04 206 ASP A O 1
ATOM 1447 N N . VAL A 1 207 ? 6.335 41.955 9.817 1.00 42.29 207 VAL A N 1
ATOM 1448 C CA . VAL A 1 207 ? 5.080 41.567 9.168 1.00 43.54 207 VAL A CA 1
ATOM 1449 C C . VAL A 1 207 ? 3.863 42.039 9.977 1.00 44.99 207 VAL A C 1
ATOM 1450 O O . VAL A 1 207 ? 3.008 42.758 9.450 1.00 46.33 207 VAL A O 1
ATOM 1454 N N . TYR A 1 208 ? 3.809 41.691 11.260 1.00 45.00 208 TYR A N 1
ATOM 1455 C CA . TYR A 1 208 ? 2.692 42.103 12.092 1.00 45.96 208 TYR A CA 1
ATOM 1456 C C . TYR A 1 208 ? 2.517 43.604 11.932 1.00 45.45 208 TYR A C 1
ATOM 1457 O O . TYR A 1 208 ? 1.400 44.074 11.736 1.00 45.44 208 TYR A O 1
ATOM 1466 N N . THR A 1 209 ? 3.626 44.344 11.989 1.00 45.67 209 THR A N 1
ATOM 1467 C CA . THR A 1 209 ? 3.601 45.808 11.917 1.00 46.88 209 THR A CA 1
ATOM 1468 C C . THR A 1 209 ? 3.089 46.293 10.559 1.00 48.33 209 THR A C 1
ATOM 1469 O O . THR A 1 209 ? 2.272 47.208 10.505 1.00 49.87 209 THR A O 1
ATOM 1473 N N . TYR A 1 210 ? 3.559 45.675 9.475 1.00 48.13 210 TYR A N 1
ATOM 1474 C CA . TYR A 1 210 ? 3.136 46.048 8.121 1.00 48.33 210 TYR A CA 1
ATOM 1475 C C . TYR A 1 210 ? 1.674 45.724 7.852 1.00 49.97 210 TYR A C 1
ATOM 1476 O O . TYR A 1 210 ? 0.976 46.488 7.190 1.00 51.41 210 TYR A O 1
ATOM 1485 N N . LEU A 1 211 ? 1.210 44.586 8.348 1.00 50.10 211 LEU A N 1
ATOM 1486 C CA . LEU A 1 211 ? -0.171 44.197 8.123 1.00 51.79 211 LEU A CA 1
ATOM 1487 C C . LEU A 1 211 ? -1.112 44.739 9.220 1.00 53.99 211 LEU A C 1
ATOM 1488 O O . LEU A 1 211 ? -2.232 44.247 9.395 1.00 54.33 211 LEU A O 1
ATOM 1493 N N . GLY A 1 212 ? -0.645 45.760 9.946 1.00 55.37 212 GLY A N 1
ATOM 1494 C CA . GLY A 1 212 ? -1.427 46.399 11.005 1.00 57.18 212 GLY A CA 1
ATOM 1495 C C . GLY A 1 212 ? -2.001 45.436 12.035 1.00 58.82 212 GLY A C 1
ATOM 1496 O O . GLY A 1 212 ? -3.176 45.527 12.383 1.00 59.22 212 GLY A O 1
ATOM 1497 N N . ILE A 1 213 ? -1.170 44.504 12.504 1.00 59.51 213 ILE A N 1
ATOM 1498 C CA . ILE A 1 213 ? -1.523 43.602 13.601 1.00 59.76 213 ILE A CA 1
ATOM 1499 C C . ILE A 1 213 ? -1.119 44.286 14.912 1.00 61.60 213 ILE A C 1
ATOM 1500 O O . ILE A 1 213 ? -0.067 43.979 15.505 1.00 60.76 213 ILE A O 1
ATOM 1505 N N . TYR A 1 214 ? -1.964 45.227 15.337 1.00 63.49 214 TYR A N 1
ATOM 1506 C CA . TYR A 1 214 ? -1.697 46.087 16.488 1.00 65.04 214 TYR A CA 1
ATOM 1507 C C . TYR A 1 214 ? -2.252 45.455 17.764 1.00 66.08 214 TYR A C 1
ATOM 1508 O O . TYR A 1 214 ? -2.771 44.331 17.718 1.00 65.64 214 TYR A O 1
ATOM 1517 N N . ARG A 1 215 ? -2.132 46.165 18.893 1.00 67.70 215 ARG A N 1
ATOM 1518 C CA . ARG A 1 215 ? -2.558 45.633 20.202 1.00 69.05 215 ARG A CA 1
ATOM 1519 C C . ARG A 1 215 ? -4.036 45.200 20.208 1.00 70.97 215 ARG A C 1
ATOM 1520 O O . ARG A 1 215 ? -4.316 43.992 20.248 1.00 72.03 215 ARG A O 1
ATOM 1528 N N . ALA A 1 216 ? -4.968 46.155 20.148 1.00 71.24 216 ALA A N 1
ATOM 1529 C CA . ALA A 1 216 ? -6.398 45.821 20.087 1.00 72.22 216 ALA A CA 1
ATOM 1530 C C . ALA A 1 216 ? -6.720 45.249 18.700 1.00 72.77 216 ALA A C 1
ATOM 1531 O O . ALA A 1 216 ? -6.908 45.987 17.726 1.00 72.92 216 ALA A O 1
ATOM 1533 N N . ASN A 1 217 ? -6.765 43.927 18.608 1.00 72.73 217 ASN A N 1
ATOM 1534 C CA . ASN A 1 217 ? -6.716 43.302 17.299 1.00 73.01 217 ASN A CA 1
ATOM 1535 C C . ASN A 1 217 ? -8.077 42.936 16.734 1.00 73.13 217 ASN A C 1
ATOM 1536 O O . ASN A 1 217 ? -8.957 42.462 17.457 1.00 73.20 217 ASN A O 1
ATOM 1541 N N . ARG A 1 218 ? -8.226 43.169 15.433 1.00 73.00 218 ARG A N 1
ATOM 1542 C CA . ARG A 1 218 ? -9.413 42.789 14.672 1.00 73.07 218 ARG A CA 1
ATOM 1543 C C . ARG A 1 218 ? -9.515 41.259 14.562 1.00 71.79 218 ARG A C 1
ATOM 1544 O O . ARG A 1 218 ? -10.558 40.672 14.852 1.00 72.34 218 ARG A O 1
ATOM 1552 N N . TRP A 1 219 ? -8.416 40.621 14.184 1.00 69.96 219 TRP A N 1
ATOM 1553 C CA . TRP A 1 219 ? -8.382 39.177 14.021 1.00 69.52 219 TRP A CA 1
ATOM 1554 C C . TRP A 1 219 ? -8.023 38.467 15.321 1.00 68.90 219 TRP A C 1
ATOM 1555 O O . TRP A 1 219 ? -7.755 37.256 15.328 1.00 68.41 219 TRP A O 1
ATOM 1566 N N . HIS A 1 220 ? -8.013 39.229 16.414 1.00 68.73 220 HIS A N 1
ATOM 1567 C CA . HIS A 1 220 ? -7.601 38.748 17.749 1.00 68.61 220 HIS A CA 1
ATOM 1568 C C . HIS A 1 220 ? -6.320 37.874 17.769 1.00 67.10 220 HIS A C 1
ATOM 1569 O O . HIS A 1 220 ? -6.198 36.906 18.531 1.00 67.19 220 HIS A O 1
ATOM 1576 N N . LEU A 1 221 ? -5.371 38.247 16.916 1.00 65.22 221 LEU A N 1
ATOM 1577 C CA . LEU A 1 221 ? -4.059 37.636 16.906 1.00 63.74 221 LEU A CA 1
ATOM 1578 C C . LEU A 1 221 ? -3.151 38.374 17.883 1.00 62.62 221 LEU A C 1
ATOM 1579 O O . LEU A 1 221 ? -3.201 39.612 17.990 1.00 62.13 221 LEU A O 1
ATOM 1584 N N . CYS A 1 222 ? -2.344 37.600 18.609 1.00 61.92 222 CYS A N 1
ATOM 1585 C CA . CYS A 1 222 ? -1.367 38.152 19.539 1.00 60.19 222 CYS A CA 1
ATOM 1586 C C . CYS A 1 222 ? -0.257 38.830 18.745 1.00 57.75 222 CYS A C 1
ATOM 1587 O O . CYS A 1 222 ? 0.371 38.192 17.910 1.00 57.94 222 CYS A O 1
ATOM 1590 N N . PRO A 1 223 ? -0.029 40.130 19.000 1.00 56.17 223 PRO A N 1
ATOM 1591 C CA . PRO A 1 223 ? 0.967 40.951 18.296 1.00 55.07 223 PRO A CA 1
ATOM 1592 C C . PRO A 1 223 ? 2.433 40.695 18.704 1.00 53.44 223 PRO A C 1
ATOM 1593 O O . PRO A 1 223 ? 3.324 41.422 18.254 1.00 53.40 223 PRO A O 1
ATOM 1597 N N . THR A 1 224 ? 2.663 39.657 19.514 1.00 51.70 224 THR A N 1
ATOM 1598 C CA . THR A 1 224 ? 3.964 39.335 20.096 1.00 50.00 224 THR A CA 1
ATOM 1599 C C . THR A 1 224 ? 4.291 37.866 19.841 1.00 49.25 224 THR A C 1
ATOM 1600 O O . THR A 1 224 ? 3.520 36.982 20.230 1.00 50.31 224 THR A O 1
ATOM 1604 N N . LEU A 1 225 ? 5.426 37.605 19.194 1.00 47.41 225 LEU A N 1
ATOM 1605 C CA . LEU A 1 225 ? 5.898 36.239 18.990 1.00 47.81 225 LEU A CA 1
ATOM 1606 C C . LEU A 1 225 ? 6.583 35.635 20.217 1.00 47.79 225 LEU A C 1
ATOM 1607 O O . LEU A 1 225 ? 6.151 34.609 20.721 1.00 48.47 225 LEU A O 1
ATOM 1612 N N . TYR A 1 226 ? 7.667 36.259 20.670 1.00 46.60 226 TYR A N 1
ATOM 1613 C CA . TYR A 1 226 ? 8.407 35.794 21.833 1.00 45.29 226 TYR A CA 1
ATOM 1614 C C . TYR A 1 226 ? 8.374 36.837 22.938 1.00 44.31 226 TYR A C 1
ATOM 1615 O O . TYR A 1 226 ? 8.157 38.030 22.686 1.00 44.17 226 TYR A O 1
ATOM 1624 N N . GLU A 1 227 ? 8.557 36.365 24.165 1.00 43.38 227 GLU A N 1
ATOM 1625 C CA . GLU A 1 227 ? 8.852 37.235 25.289 1.00 44.34 227 GLU A CA 1
ATOM 1626 C C . GLU A 1 227 ? 10.029 36.684 26.077 1.00 41.92 227 GLU A C 1
ATOM 1627 O O . GLU A 1 227 ? 10.294 35.497 26.062 1.00 42.35 227 GLU A O 1
ATOM 1633 N N . SER A 1 228 ? 10.752 37.573 26.731 1.00 40.47 228 SER A N 1
ATOM 1634 C CA . SER A 1 228 ? 11.936 37.227 27.485 1.00 38.10 228 SER A CA 1
ATOM 1635 C C . SER A 1 228 ? 11.842 37.931 28.822 1.00 36.85 228 SER A C 1
ATOM 1636 O O . SER A 1 228 ? 11.745 39.151 28.878 1.00 36.19 228 SER A O 1
ATOM 1639 N N . ARG A 1 229 ? 11.852 37.156 29.896 1.00 37.32 229 ARG A N 1
ATOM 1640 C CA . ARG A 1 229 ? 11.882 37.713 31.243 1.00 37.01 229 ARG A CA 1
ATOM 1641 C C . ARG A 1 229 ? 13.158 37.265 31.925 1.00 38.06 229 ARG A C 1
ATOM 1642 O O . ARG A 1 229 ? 13.636 36.160 31.704 1.00 36.46 229 ARG A O 1
ATOM 1650 N N . PHE A 1 230 ? 13.734 38.149 32.724 1.00 41.35 230 PHE A N 1
ATOM 1651 C CA . PHE A 1 230 ? 14.863 37.795 33.582 1.00 44.95 230 PHE A CA 1
ATOM 1652 C C . PHE A 1 230 ? 14.300 37.124 34.834 1.00 45.86 230 PHE A C 1
ATOM 1653 O O . PHE A 1 230 ? 13.591 37.773 35.611 1.00 45.24 230 PHE A O 1
ATOM 1661 N N . GLN A 1 231 ? 14.592 35.836 35.022 1.00 48.14 231 GLN A N 1
ATOM 1662 C CA . GLN A 1 231 ? 14.063 35.047 36.174 1.00 49.73 231 GLN A CA 1
ATOM 1663 C C . GLN A 1 231 ? 14.696 35.445 37.525 1.00 49.15 231 GLN A C 1
ATOM 1664 O O . GLN A 1 231 ? 15.912 35.301 37.729 1.00 48.46 231 GLN A O 1
ATOM 1670 N N . GLY A 1 238 ? 17.674 34.281 35.451 1.00 56.66 238 GLY A N 1
ATOM 1671 C CA . GLY A 1 238 ? 18.234 34.176 34.099 1.00 56.01 238 GLY A CA 1
ATOM 1672 C C . GLY A 1 238 ? 17.227 34.556 33.020 1.00 55.38 238 GLY A C 1
ATOM 1673 O O . GLY A 1 238 ? 16.097 34.954 33.332 1.00 55.80 238 GLY A O 1
ATOM 1674 N N . SER A 1 239 ? 17.633 34.428 31.754 1.00 53.12 239 SER A N 1
ATOM 1675 C CA . SER A 1 239 ? 16.774 34.762 30.612 1.00 50.80 239 SER A CA 1
ATOM 1676 C C . SER A 1 239 ? 15.967 33.550 30.127 1.00 49.26 239 SER A C 1
ATOM 1677 O O . SER A 1 239 ? 16.528 32.605 29.567 1.00 48.17 239 SER A O 1
ATOM 1680 N N . ARG A 1 240 ? 14.657 33.582 30.364 1.00 49.47 240 ARG A N 1
ATOM 1681 C CA . ARG A 1 240 ? 13.736 32.556 29.869 1.00 51.44 240 ARG A CA 1
ATOM 1682 C C . ARG A 1 240 ? 12.880 33.096 28.720 1.00 51.11 240 ARG A C 1
ATOM 1683 O O . ARG A 1 240 ? 12.074 34.026 28.892 1.00 51.30 240 ARG A O 1
ATOM 1691 N N . VAL A 1 241 ? 13.062 32.493 27.549 1.00 50.08 241 VAL A N 1
ATOM 1692 C CA . VAL A 1 241 ? 12.467 32.976 26.314 1.00 48.99 241 VAL A CA 1
ATOM 1693 C C . VAL A 1 241 ? 11.331 32.062 25.869 1.00 51.02 241 VAL A C 1
ATOM 1694 O O . VAL A 1 241 ? 11.552 30.942 25.416 1.00 50.71 241 VAL A O 1
ATOM 1698 N N . LEU A 1 242 ? 10.112 32.572 25.999 1.00 54.19 242 LEU A N 1
ATOM 1699 C CA . LEU A 1 242 ? 8.896 31.813 25.754 1.00 57.36 242 LEU A CA 1
ATOM 1700 C C . LEU A 1 242 ? 8.363 32.062 24.347 1.00 59.73 242 LEU A C 1
ATOM 1701 O O . LEU A 1 242 ? 8.158 33.212 23.952 1.00 60.73 242 LEU A O 1
ATOM 1706 N N . ASP A 1 243 ? 8.150 30.991 23.587 1.00 61.36 243 ASP A N 1
ATOM 1707 C CA . ASP A 1 243 ? 7.479 31.093 22.282 1.00 62.54 243 ASP A CA 1
ATOM 1708 C C . ASP A 1 243 ? 5.977 31.244 22.536 1.00 63.60 243 ASP A C 1
ATOM 1709 O O . ASP A 1 243 ? 5.312 30.309 22.951 1.00 64.11 243 ASP A O 1
ATOM 1714 N N . ARG A 1 244 ? 5.453 32.438 22.314 1.00 65.67 244 ARG A N 1
ATOM 1715 C CA . ARG A 1 244 ? 4.038 32.705 22.543 1.00 68.77 244 ARG A CA 1
ATOM 1716 C C . ARG A 1 244 ? 3.171 32.176 21.384 1.00 70.95 244 ARG A C 1
ATOM 1717 O O . ARG A 1 244 ? 1.955 32.368 21.371 1.00 71.68 244 ARG A O 1
ATOM 1725 N N . ALA A 1 245 ? 3.797 31.501 20.419 1.00 72.82 245 ALA A N 1
ATOM 1726 C CA . ALA A 1 245 ? 3.060 30.864 19.316 1.00 74.67 245 ALA A CA 1
ATOM 1727 C C . ALA A 1 245 ? 2.793 29.372 19.584 1.00 75.70 245 ALA A C 1
ATOM 1728 O O . ALA A 1 245 ? 1.650 28.912 19.499 1.00 76.19 245 ALA A O 1
ATOM 1730 N N . ASN A 1 246 ? 3.853 28.633 19.916 1.00 75.93 246 ASN A N 1
ATOM 1731 C CA . ASN A 1 246 ? 3.770 27.192 20.193 1.00 75.79 246 ASN A CA 1
ATOM 1732 C C . ASN A 1 246 ? 3.714 26.861 21.694 1.00 75.39 246 ASN A C 1
ATOM 1733 O O . ASN A 1 246 ? 3.790 25.693 22.080 1.00 74.55 246 ASN A O 1
ATOM 1738 N N . ASN A 1 247 ? 3.563 27.897 22.521 1.00 75.56 247 ASN A N 1
ATOM 1739 C CA . ASN A 1 247 ? 3.862 27.838 23.963 1.00 75.18 247 ASN A CA 1
ATOM 1740 C C . ASN A 1 247 ? 5.032 26.901 24.333 1.00 74.86 247 ASN A C 1
ATOM 1741 O O . ASN A 1 247 ? 4.814 25.826 24.891 1.00 75.49 247 ASN A O 1
ATOM 1746 N N . VAL A 1 248 ? 6.262 27.303 24.001 1.00 74.07 248 VAL A N 1
ATOM 1747 C CA . VAL A 1 248 ? 7.464 26.501 24.299 1.00 73.70 248 VAL A CA 1
ATOM 1748 C C . VAL A 1 248 ? 8.670 27.379 24.671 1.00 73.82 248 VAL A C 1
ATOM 1749 O O . VAL A 1 248 ? 8.977 28.340 23.963 1.00 73.71 248 VAL A O 1
ATOM 1753 N N . GLU A 1 249 ? 9.361 27.030 25.762 1.00 73.88 249 GLU A N 1
ATOM 1754 C CA . GLU A 1 249 ? 10.625 27.678 26.148 1.00 73.46 249 GLU A CA 1
ATOM 1755 C C . GLU A 1 249 ? 11.749 27.392 25.143 1.00 73.18 249 GLU A C 1
ATOM 1756 O O . GLU A 1 249 ? 12.167 26.242 24.995 1.00 73.96 249 GLU A O 1
ATOM 1762 N N . LEU A 1 250 ? 12.238 28.431 24.461 1.00 72.20 250 LEU A N 1
ATOM 1763 C CA . LEU A 1 250 ? 13.380 28.288 23.531 1.00 71.13 250 LEU A CA 1
ATOM 1764 C C . LEU A 1 250 ? 14.692 27.932 24.255 1.00 70.04 250 LEU A C 1
ATOM 1765 O O . LEU A 1 250 ? 15.339 28.785 24.868 1.00 68.95 250 LEU A O 1
ATOM 1770 N N . GLU B 1 17 ? 3.719 52.789 7.305 1.00 63.32 17 GLU B N 1
ATOM 1771 C CA . GLU B 1 17 ? 4.846 53.359 8.123 1.00 62.96 17 GLU B CA 1
ATOM 1772 C C . GLU B 1 17 ? 4.410 53.887 9.510 1.00 59.96 17 GLU B C 1
ATOM 1773 O O . GLU B 1 17 ? 5.252 54.119 10.389 1.00 58.30 17 GLU B O 1
ATOM 1779 N N . ASP B 1 18 ? 3.100 54.053 9.696 1.00 57.52 18 ASP B N 1
ATOM 1780 C CA . ASP B 1 18 ? 2.526 54.511 10.971 1.00 56.30 18 ASP B CA 1
ATOM 1781 C C . ASP B 1 18 ? 2.854 53.621 12.194 1.00 52.94 18 ASP B C 1
ATOM 1782 O O . ASP B 1 18 ? 2.916 54.102 13.344 1.00 51.87 18 ASP B O 1
ATOM 1787 N N . GLY B 1 19 ? 3.059 52.332 11.931 1.00 48.53 19 GLY B N 1
ATOM 1788 C CA . GLY B 1 19 ? 3.343 51.375 12.975 1.00 45.01 19 GLY B CA 1
ATOM 1789 C C . GLY B 1 19 ? 4.802 51.288 13.386 1.00 42.37 19 GLY B C 1
ATOM 1790 O O . GLY B 1 19 ? 5.175 50.366 14.097 1.00 43.98 19 GLY B O 1
ATOM 1791 N N . PHE B 1 20 ? 5.628 52.233 12.948 1.00 38.31 20 PHE B N 1
ATOM 1792 C CA . PHE B 1 20 ? 7.051 52.229 13.286 1.00 35.32 20 PHE B CA 1
ATOM 1793 C C . PHE B 1 20 ? 7.468 53.479 14.048 1.00 32.25 20 PHE B C 1
ATOM 1794 O O . PHE B 1 20 ? 8.638 53.646 14.369 1.00 31.81 20 PHE B O 1
ATOM 1802 N N . THR B 1 21 ? 6.517 54.363 14.319 1.00 30.85 21 THR B N 1
ATOM 1803 C CA . THR B 1 21 ? 6.815 55.620 14.985 1.00 30.93 21 THR B CA 1
ATOM 1804 C C . THR B 1 21 ? 7.172 55.375 16.445 1.00 30.86 21 THR B C 1
ATOM 1805 O O . THR B 1 21 ? 6.842 54.325 17.000 1.00 32.19 21 THR B O 1
ATOM 1809 N N . ALA B 1 22 ? 7.836 56.349 17.055 1.00 29.28 22 ALA B N 1
ATOM 1810 C CA . ALA B 1 22 ? 8.137 56.295 18.480 1.00 29.13 22 ALA B CA 1
ATOM 1811 C C . ALA B 1 22 ? 6.892 56.020 19.327 1.00 29.32 22 ALA B C 1
ATOM 1812 O O . ALA B 1 22 ? 6.894 55.124 20.166 1.00 28.97 22 ALA B O 1
ATOM 1814 N N . GLU B 1 23 ? 5.830 56.778 19.070 1.00 30.35 23 GLU B N 1
ATOM 1815 C CA . GLU B 1 23 ? 4.609 56.750 19.864 1.00 29.75 23 GLU B CA 1
ATOM 1816 C C . GLU B 1 23 ? 3.872 55.438 19.777 1.00 31.28 23 GLU B C 1
ATOM 1817 O O . GLU B 1 23 ? 3.325 54.971 20.779 1.00 32.47 23 GLU B O 1
ATOM 1823 N N . HIS B 1 24 ? 3.863 54.840 18.590 1.00 32.08 24 HIS B N 1
ATOM 1824 C CA . HIS B 1 24 ? 3.189 53.554 18.379 1.00 32.31 24 HIS B CA 1
ATOM 1825 C C . HIS B 1 24 ? 3.939 52.429 19.070 1.00 31.61 24 HIS B C 1
ATOM 1826 O O . HIS B 1 24 ? 3.339 51.686 19.828 1.00 32.57 24 HIS B O 1
ATOM 1833 N N . LEU B 1 25 ? 5.249 52.331 18.836 1.00 29.90 25 LEU B N 1
ATOM 1834 C CA . LEU B 1 25 ? 6.048 51.274 19.435 1.00 28.03 25 LEU B CA 1
ATOM 1835 C C . LEU B 1 25 ? 6.090 51.392 20.961 1.00 28.25 25 LEU B C 1
ATOM 1836 O O . LEU B 1 25 ? 6.099 50.378 21.668 1.00 27.82 25 LEU B O 1
ATOM 1841 N N . ALA B 1 26 ? 6.102 52.622 21.471 1.00 27.69 26 ALA B N 1
ATOM 1842 C CA . ALA B 1 26 ? 5.966 52.830 22.899 1.00 29.02 26 ALA B CA 1
ATOM 1843 C C . ALA B 1 26 ? 4.648 52.237 23.374 1.00 31.15 26 ALA B C 1
ATOM 1844 O O . ALA B 1 26 ? 4.631 51.521 24.367 1.00 32.06 26 ALA B O 1
ATOM 1846 N N . ALA B 1 27 ? 3.561 52.518 22.655 1.00 31.82 27 ALA B N 1
ATOM 1847 C CA . ALA B 1 27 ? 2.240 51.983 23.000 1.00 31.81 27 ALA B CA 1
ATOM 1848 C C . ALA B 1 27 ? 2.187 50.462 22.891 1.00 31.66 27 ALA B C 1
ATOM 1849 O O . ALA B 1 27 ? 1.484 49.797 23.648 1.00 31.94 27 ALA B O 1
ATOM 1851 N N . GLU B 1 28 ? 2.953 49.913 21.964 1.00 33.51 28 GLU B N 1
ATOM 1852 C CA . GLU B 1 28 ? 3.004 48.471 21.775 1.00 36.53 28 GLU B CA 1
ATOM 1853 C C . GLU B 1 28 ? 3.760 47.738 22.910 1.00 38.18 28 GLU B C 1
ATOM 1854 O O . GLU B 1 28 ? 3.264 46.735 23.453 1.00 36.91 28 GLU B O 1
ATOM 1860 N N . ALA B 1 29 ? 4.938 48.263 23.266 1.00 39.62 29 ALA B N 1
ATOM 1861 C CA . ALA B 1 29 ? 5.746 47.750 24.364 1.00 40.32 29 ALA B CA 1
ATOM 1862 C C . ALA B 1 29 ? 4.970 47.725 25.676 1.00 42.04 29 ALA B C 1
ATOM 1863 O O . ALA B 1 29 ? 5.092 46.782 26.470 1.00 38.80 29 ALA B O 1
ATOM 1873 N N . ALA B 1 31 ? 1.410 47.728 25.978 1.00 48.43 31 ALA B N 1
ATOM 1874 C CA . ALA B 1 31 ? 0.329 46.752 25.935 1.00 46.23 31 ALA B CA 1
ATOM 1875 C C . ALA B 1 31 ? 0.866 45.342 26.162 1.00 44.50 31 ALA B C 1
ATOM 1876 O O . ALA B 1 31 ? 0.199 44.509 26.765 1.00 46.03 31 ALA B O 1
ATOM 1878 N N . ALA B 1 32 ? 2.074 45.087 25.679 1.00 41.64 32 ALA B N 1
ATOM 1879 C CA . ALA B 1 32 ? 2.710 43.792 25.824 1.00 40.26 32 ALA B CA 1
ATOM 1880 C C . ALA B 1 32 ? 3.289 43.535 27.238 1.00 40.80 32 ALA B C 1
ATOM 1881 O O . ALA B 1 32 ? 3.675 42.408 27.556 1.00 40.70 32 ALA B O 1
ATOM 1883 N N . ASP B 1 33 ? 3.329 44.567 28.082 1.00 40.75 33 ASP B N 1
ATOM 1884 C CA . ASP B 1 33 ? 3.912 44.462 29.412 1.00 41.40 33 ASP B CA 1
ATOM 1885 C C . ASP B 1 33 ? 2.888 43.991 30.452 1.00 43.98 33 ASP B C 1
ATOM 1886 O O . ASP B 1 33 ? 2.543 44.729 31.405 1.00 44.59 33 ASP B O 1
ATOM 1902 N N . ASP B 1 35 ? 1.902 40.806 33.156 1.00 39.64 35 ASP B N 1
ATOM 1903 C CA . ASP B 1 35 ? 2.447 39.655 33.875 1.00 36.99 35 ASP B CA 1
ATOM 1904 C C . ASP B 1 35 ? 1.830 38.384 33.309 1.00 34.73 35 ASP B C 1
ATOM 1905 O O . ASP B 1 35 ? 0.704 38.401 32.799 1.00 34.78 35 ASP B O 1
ATOM 1910 N N . PRO B 1 36 ? 2.567 37.271 33.362 1.00 32.12 36 PRO B N 1
ATOM 1911 C CA . PRO B 1 36 ? 1.944 36.075 32.830 1.00 30.03 36 PRO B CA 1
ATOM 1912 C C . PRO B 1 36 ? 0.843 35.524 33.749 1.00 28.91 36 PRO B C 1
ATOM 1913 O O . PRO B 1 36 ? 0.728 35.902 34.929 1.00 29.30 36 PRO B O 1
ATOM 1917 N N . TRP B 1 37 ? 0.055 34.629 33.184 1.00 27.59 37 TRP B N 1
ATOM 1918 C CA . TRP B 1 37 ? -1.013 33.956 33.882 1.00 27.10 37 TRP B CA 1
ATOM 1919 C C . TRP B 1 37 ? -0.607 32.526 34.113 1.00 27.55 37 TRP B C 1
ATOM 1920 O O . TRP B 1 37 ? 0.215 32.003 33.355 1.00 29.09 37 TRP B O 1
ATOM 1931 N N . LEU B 1 38 ? -1.162 31.896 35.153 1.00 25.96 38 LEU B N 1
ATOM 1932 C CA . LEU B 1 38 ? -1.047 30.457 35.347 1.00 25.48 38 LEU B CA 1
ATOM 1933 C C . LEU B 1 38 ? -2.291 29.876 34.742 1.00 26.25 38 LEU B C 1
ATOM 1934 O O . LEU B 1 38 ? -3.403 30.215 35.147 1.00 29.72 38 LEU B O 1
ATOM 1939 N N . VAL B 1 39 ? -2.134 28.982 33.785 1.00 23.66 39 VAL B N 1
ATOM 1940 C CA . VAL B 1 39 ? -3.262 28.647 32.963 1.00 22.49 39 VAL B CA 1
ATOM 1941 C C . VAL B 1 39 ? -3.411 27.146 32.828 1.00 23.05 39 VAL B C 1
ATOM 1942 O O . VAL B 1 39 ? -2.425 26.443 32.629 1.00 24.10 39 VAL B O 1
ATOM 1946 N N . PHE B 1 40 ? -4.638 26.655 32.990 1.00 22.75 40 PHE B N 1
ATOM 1947 C CA . PHE B 1 40 ? -4.939 25.270 32.667 1.00 23.29 40 PHE B CA 1
ATOM 1948 C C . PHE B 1 40 ? -5.899 25.273 31.481 1.00 25.23 40 PHE B C 1
ATOM 1949 O O . PHE B 1 40 ? -7.052 25.684 31.600 1.00 24.77 40 PHE B O 1
ATOM 1957 N N . ASP B 1 41 ? -5.412 24.813 30.334 1.00 27.07 41 ASP B N 1
ATOM 1958 C CA . ASP B 1 41 ? -6.166 24.912 29.092 1.00 26.75 41 ASP B CA 1
ATOM 1959 C C . ASP B 1 41 ? -6.664 23.534 28.784 1.00 26.28 41 ASP B C 1
ATOM 1960 O O . ASP B 1 41 ? -5.899 22.676 28.368 1.00 27.76 41 ASP B O 1
ATOM 1965 N N . ALA B 1 42 ? -7.939 23.306 29.039 1.00 26.16 42 ALA B N 1
ATOM 1966 C CA . ALA B 1 42 ? -8.531 22.011 28.797 1.00 27.82 42 ALA B CA 1
ATOM 1967 C C . ALA B 1 42 ? -8.585 21.694 27.306 1.00 31.67 42 ALA B C 1
ATOM 1968 O O . ALA B 1 42 ? -9.003 20.597 26.924 1.00 33.97 42 ALA B O 1
ATOM 1970 N N . ARG B 1 43 ? -8.210 22.645 26.458 1.00 32.83 43 ARG B N 1
ATOM 1971 C CA . ARG B 1 43 ? -8.224 22.357 25.037 1.00 36.90 43 ARG B CA 1
ATOM 1972 C C . ARG B 1 43 ? -7.007 21.514 24.647 1.00 39.34 43 ARG B C 1
ATOM 1973 O O . ARG B 1 43 ? -7.131 20.609 23.834 1.00 40.42 43 ARG B O 1
ATOM 1981 N N . THR B 1 44 ? -5.864 21.780 25.278 1.00 40.01 44 THR B N 1
ATOM 1982 C CA . THR B 1 44 ? -4.646 21.009 25.039 1.00 41.18 44 THR B CA 1
ATOM 1983 C C . THR B 1 44 ? -4.303 19.962 26.129 1.00 40.63 44 THR B C 1
ATOM 1984 O O . THR B 1 44 ? -3.710 18.928 25.834 1.00 41.66 44 THR B O 1
ATOM 1988 N N . THR B 1 45 ? -4.675 20.224 27.379 1.00 38.65 45 THR B N 1
ATOM 1989 C CA . THR B 1 45 ? -4.272 19.363 28.490 1.00 35.83 45 THR B CA 1
ATOM 1990 C C . THR B 1 45 ? -5.404 18.424 28.890 1.00 34.70 45 THR B C 1
ATOM 1991 O O . THR B 1 45 ? -6.549 18.848 28.977 1.00 35.72 45 THR B O 1
ATOM 1995 N N . PRO B 1 46 ? -5.090 17.143 29.142 1.00 32.94 46 PRO B N 1
ATOM 1996 C CA . PRO B 1 46 ? -6.131 16.202 29.550 1.00 32.05 46 PRO B CA 1
ATOM 1997 C C . PRO B 1 46 ? -6.755 16.541 30.913 1.00 31.83 46 PRO B C 1
ATOM 1998 O O . PRO B 1 46 ? -6.073 17.000 31.823 1.00 32.13 46 PRO B O 1
ATOM 2002 N N . ALA B 1 47 ? -8.059 16.312 31.010 1.00 31.30 47 ALA B N 1
ATOM 2003 C CA . ALA B 1 47 ? -8.861 16.548 32.207 1.00 30.30 47 ALA B CA 1
ATOM 2004 C C . ALA B 1 47 ? -8.280 15.915 33.487 1.00 30.65 47 ALA B C 1
ATOM 2005 O O . ALA B 1 47 ? -8.373 16.496 34.569 1.00 32.52 47 ALA B O 1
ATOM 2007 N N . THR B 1 48 ? -7.699 14.727 33.350 1.00 28.20 48 THR B N 1
ATOM 2008 C CA . THR B 1 48 ? -7.128 13.978 34.451 1.00 27.09 48 THR B CA 1
ATOM 2009 C C . THR B 1 48 ? -5.938 14.658 35.1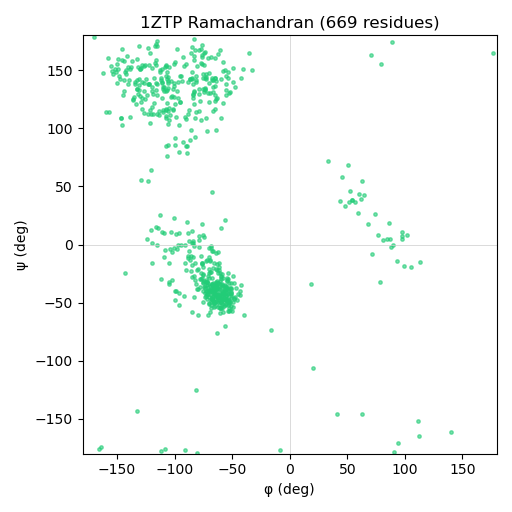26 1.00 26.85 48 THR B C 1
ATOM 2010 O O . THR B 1 48 ? -5.466 14.180 36.155 1.00 27.99 48 THR B O 1
ATOM 2014 N N . GLU B 1 49 ? -5.449 15.761 34.572 1.00 25.36 49 GLU B N 1
ATOM 2015 C CA . GLU B 1 49 ? -4.332 16.462 35.190 1.00 26.16 49 GLU B CA 1
ATOM 2016 C C . GLU B 1 49 ? -4.758 17.680 35.999 1.00 26.87 49 GLU B C 1
ATOM 2017 O O . GLU B 1 49 ? -3.918 18.329 36.639 1.00 28.33 49 GLU B O 1
ATOM 2023 N N . LEU B 1 50 ? -6.057 17.977 35.995 1.00 24.27 50 LEU B N 1
ATOM 2024 C CA . LEU B 1 50 ? -6.573 19.166 36.661 1.00 21.58 50 LEU B CA 1
ATOM 2025 C C . LEU B 1 50 ? -6.311 19.132 38.148 1.00 21.78 50 LEU B C 1
ATOM 2026 O O . LEU B 1 50 ? -5.877 20.118 38.736 1.00 22.97 50 LEU B O 1
ATOM 2031 N N . ASP B 1 51 ? -6.592 17.994 38.758 1.00 22.95 51 ASP B N 1
ATOM 2032 C CA . ASP B 1 51 ? -6.485 17.868 40.200 1.00 26.31 51 ASP B CA 1
ATOM 2033 C C . ASP B 1 51 ? -5.086 18.235 40.759 1.00 26.55 51 ASP B C 1
ATOM 2034 O O . ASP B 1 51 ? -4.986 19.066 41.689 1.00 26.85 51 ASP B O 1
ATOM 2039 N N . ALA B 1 52 ? -4.021 17.706 40.146 1.00 24.74 52 ALA B N 1
ATOM 2040 C CA . ALA B 1 52 ? -2.666 18.043 40.587 1.00 23.55 52 ALA B CA 1
ATOM 2041 C C . ALA B 1 52 ? -2.344 19.528 40.353 1.00 23.20 52 ALA B C 1
ATOM 2042 O O . ALA B 1 52 ? -1.653 20.165 41.179 1.00 24.88 52 ALA B O 1
ATOM 2044 N N . TRP B 1 53 ? -2.854 20.092 39.256 1.00 20.25 53 TRP B N 1
ATOM 2045 C CA . TRP B 1 53 ? -2.667 21.520 38.986 1.00 19.32 53 TRP B CA 1
ATOM 2046 C C . TRP B 1 53 ? -3.378 22.365 40.062 1.00 20.21 53 TRP B C 1
ATOM 2047 O O . TRP B 1 53 ? -2.777 23.296 40.625 1.00 19.24 53 TRP B O 1
ATOM 2058 N N . LEU B 1 54 ? -4.637 22.029 40.383 1.00 19.31 54 LEU B N 1
ATOM 2059 C CA . LEU B 1 54 ? -5.309 22.740 41.483 1.00 20.20 54 LEU B CA 1
ATOM 2060 C C . LEU B 1 54 ? -4.541 22.590 42.793 1.00 20.47 54 LEU B C 1
ATOM 2061 O O . LEU B 1 54 ? -4.371 23.549 43.541 1.00 20.06 54 LEU B O 1
ATOM 2066 N N . ALA B 1 55 ? -4.068 21.377 43.054 1.00 22.15 55 ALA B N 1
ATOM 2067 C CA . ALA B 1 55 ? -3.314 21.095 44.279 1.00 23.82 55 ALA B CA 1
ATOM 2068 C C . ALA B 1 55 ? -2.004 21.893 44.296 1.00 27.02 55 ALA B C 1
ATOM 2069 O O . ALA B 1 55 ? -1.607 22.398 45.337 1.00 29.01 55 ALA B O 1
ATOM 2071 N N . LYS B 1 56 ? -1.354 22.031 43.135 1.00 27.09 56 LYS B N 1
ATOM 2072 C CA . LYS B 1 56 ? -0.141 22.821 43.056 1.00 25.66 56 LYS B CA 1
ATOM 2073 C C . LYS B 1 56 ? -0.366 24.312 43.162 1.00 26.18 56 LYS B C 1
ATOM 2074 O O . LYS B 1 56 ? 0.402 25.008 43.837 1.00 27.41 56 LYS B O 1
ATOM 2080 N N . TYR B 1 57 ? -1.393 24.832 42.501 1.00 26.70 57 TYR B N 1
ATOM 2081 C CA . TYR B 1 57 ? -1.585 26.272 42.529 1.00 26.27 57 TYR B CA 1
ATOM 2082 C C . TYR B 1 57 ? -2.898 26.791 43.091 1.00 25.91 57 TYR B C 1
ATOM 2083 O O . TYR B 1 57 ? -3.635 27.444 42.384 1.00 27.32 57 TYR B O 1
ATOM 2092 N N . PRO B 1 58 ? -3.173 26.568 44.378 1.00 26.31 58 PRO B N 1
ATOM 2093 C CA . PRO B 1 58 ? -4.382 27.195 44.928 1.00 25.23 58 PRO B CA 1
ATOM 2094 C C . PRO B 1 58 ? -4.240 28.702 45.056 1.00 25.02 58 PRO B C 1
ATOM 2095 O O . PRO B 1 58 ? -3.184 29.190 45.455 1.00 26.55 58 PRO B O 1
ATOM 2099 N N . PRO B 1 59 ? -5.301 29.450 44.710 1.00 23.20 59 PRO B N 1
ATOM 2100 C CA . PRO B 1 59 ? -5.205 30.915 44.681 1.00 22.83 59 PRO B CA 1
ATOM 2101 C C . PRO B 1 59 ? -4.926 31.583 46.016 1.00 24.22 59 PRO B C 1
ATOM 2102 O O . PRO B 1 59 ? -4.561 32.763 46.049 1.00 25.86 59 PRO B O 1
ATOM 2106 N N . SER B 1 60 ? -5.130 30.873 47.113 1.00 25.88 60 SER B N 1
ATOM 2107 C CA . SER B 1 60 ? -4.817 31.450 48.426 1.00 27.32 60 SER B CA 1
ATOM 2108 C C . SER B 1 60 ? -3.316 31.462 48.668 1.00 26.76 60 SER B C 1
ATOM 2109 O O . SER B 1 60 ? -2.854 32.202 49.492 1.00 27.96 60 SER B O 1
ATOM 2112 N N . GLN B 1 61 ? -2.566 30.646 47.935 1.00 27.50 61 GLN B N 1
ATOM 2113 C CA . GLN B 1 61 ? -1.106 30.589 48.079 1.00 28.15 61 GLN B CA 1
ATOM 2114 C C . GLN B 1 61 ? -0.359 31.279 46.932 1.00 28.97 61 GLN B C 1
ATOM 2115 O O . GLN B 1 61 ? 0.715 31.870 47.132 1.00 30.41 61 GLN B O 1
ATOM 2121 N N . VAL B 1 62 ? -0.911 31.213 45.725 1.00 26.94 62 VAL B N 1
ATOM 2122 C CA . VAL B 1 62 ? -0.266 31.872 44.610 1.00 24.63 62 VAL B CA 1
ATOM 2123 C C . VAL B 1 62 ? -0.311 33.353 44.901 1.00 25.45 62 VAL B C 1
ATOM 2124 O O . VAL B 1 62 ? -1.368 33.894 45.246 1.00 25.27 62 VAL B O 1
ATOM 2128 N N . THR B 1 63 ? 0.845 34.006 44.812 1.00 26.63 63 THR B N 1
ATOM 2129 C CA . THR B 1 63 ? 0.909 35.444 45.092 1.00 26.55 63 THR B CA 1
ATOM 2130 C C . THR B 1 63 ? 1.124 36.269 43.846 1.00 26.82 63 THR B C 1
ATOM 2131 O O . THR B 1 63 ? 1.715 35.825 42.853 1.00 24.64 63 THR B O 1
ATOM 2135 N N . ARG B 1 64 ? 0.637 37.496 43.937 1.00 28.50 64 ARG B N 1
ATOM 2136 C CA . ARG B 1 64 ? 0.671 38.431 42.842 1.00 30.54 64 ARG B CA 1
ATOM 2137 C C . ARG B 1 64 ? 2.097 38.595 42.277 1.00 32.88 64 ARG B C 1
ATOM 2138 O O . ARG B 1 64 ? 2.296 38.596 41.039 1.00 33.35 64 ARG B O 1
ATOM 2146 N N . TYR B 1 65 ? 3.074 38.674 43.185 1.00 33.69 65 TYR B N 1
ATOM 2147 C CA . TYR B 1 65 ? 4.455 39.012 42.833 1.00 35.59 65 TYR B CA 1
ATOM 2148 C C . TYR B 1 65 ? 5.445 37.911 43.100 1.00 37.06 65 TYR B C 1
ATOM 2149 O O . TYR B 1 65 ? 6.645 38.146 43.069 1.00 38.30 65 TYR B O 1
ATOM 2158 N N . GLY B 1 66 ? 4.942 36.697 43.309 1.00 38.22 66 GLY B N 1
ATOM 2159 C CA . GLY B 1 66 ? 5.803 35.514 43.464 1.00 38.92 66 GLY B CA 1
ATOM 2160 C C . GLY B 1 66 ? 6.683 35.569 44.710 1.00 40.05 66 GLY B C 1
ATOM 2161 O O . GLY B 1 66 ? 7.872 35.221 44.659 1.00 43.32 66 GLY B O 1
ATOM 2162 N N . ASP B 1 67 ? 6.105 36.009 45.824 1.00 37.48 67 ASP B N 1
ATOM 2163 C CA . ASP B 1 67 ? 6.774 35.993 47.127 1.00 36.59 67 ASP B CA 1
ATOM 2164 C C . ASP B 1 67 ? 7.601 34.739 47.414 1.00 35.64 67 ASP B C 1
ATOM 2165 O O . ASP B 1 67 ? 7.319 33.660 46.877 1.00 34.01 67 ASP B O 1
ATOM 2170 N N . PRO B 1 68 ? 8.660 34.884 48.235 1.00 35.90 68 PRO B N 1
ATOM 2171 C CA . PRO B 1 68 ? 9.312 33.671 48.735 1.00 35.66 68 PRO B CA 1
ATOM 2172 C C . PRO B 1 68 ? 8.274 32.780 49.427 1.00 37.04 68 PRO B C 1
ATOM 2173 O O . PRO B 1 68 ? 7.392 33.284 50.140 1.00 36.89 68 PRO B O 1
ATOM 2177 N N . GLY B 1 69 ? 8.360 31.477 49.187 1.00 37.20 69 GLY B N 1
ATOM 2178 C CA . GLY B 1 69 ? 7.410 30.546 49.777 1.00 38.68 69 GLY B CA 1
ATOM 2179 C C . GLY B 1 69 ? 6.021 30.579 49.143 1.00 39.98 69 GLY B C 1
ATOM 2180 O O . GLY B 1 69 ? 5.043 30.267 49.820 1.00 40.58 69 GLY B O 1
ATOM 2181 N N . SER B 1 70 ? 5.943 30.985 47.866 1.00 38.51 70 SER B N 1
ATOM 2182 C CA . SER B 1 70 ? 4.743 30.873 47.029 1.00 36.99 70 SER B CA 1
ATOM 2183 C C . SER B 1 70 ? 4.965 29.660 46.140 1.00 36.66 70 SER B C 1
ATOM 2184 O O . SER B 1 70 ? 6.114 29.318 45.855 1.00 37.88 70 SER B O 1
ATOM 2187 N N . PRO B 1 71 ? 3.883 29.019 45.654 1.00 35.27 71 PRO B N 1
ATOM 2188 C CA . PRO B 1 71 ? 4.089 27.946 44.671 1.00 33.94 71 PRO B CA 1
ATOM 2189 C C . PRO B 1 71 ? 4.718 28.485 43.388 1.00 35.81 71 PRO B C 1
ATOM 2190 O O . PRO B 1 71 ? 5.305 27.709 42.630 1.00 36.73 71 PRO B O 1
ATOM 2194 N N . ASN B 1 72 ? 4.565 29.797 43.154 1.00 35.62 72 ASN B N 1
ATOM 2195 C CA . ASN B 1 72 ? 5.027 30.490 41.951 1.00 34.55 72 ASN B CA 1
ATOM 2196 C C . ASN B 1 72 ? 6.252 31.340 42.255 1.00 36.97 72 ASN B C 1
ATOM 2197 O O . ASN B 1 72 ? 6.196 32.241 43.102 1.00 37.82 72 ASN B O 1
ATOM 2202 N N . SER B 1 73 ? 7.362 31.080 41.561 1.00 39.16 73 SER B N 1
ATOM 2203 C CA . SER B 1 73 ? 8.573 31.865 41.832 1.00 40.86 73 SER B CA 1
ATOM 2204 C C . SER B 1 73 ? 8.467 33.261 41.236 1.00 40.85 73 SER B C 1
ATOM 2205 O O . SER B 1 73 ? 9.063 34.201 41.750 1.00 41.96 73 SER B O 1
ATOM 2208 N N . GLU B 1 74 ? 7.653 33.397 40.193 1.00 40.35 74 GLU B N 1
ATOM 2209 C CA . GLU B 1 74 ? 7.564 34.645 39.442 1.00 41.42 74 GLU B CA 1
ATOM 2210 C C . GLU B 1 74 ? 6.172 35.288 39.549 1.00 40.19 74 GLU B C 1
ATOM 2211 O O . GLU B 1 74 ? 5.203 34.589 39.853 1.00 41.21 74 GLU B O 1
ATOM 2217 N N . PRO B 1 75 ? 6.065 36.613 39.299 1.00 36.86 75 PRO B N 1
ATOM 2218 C CA . PRO B 1 75 ? 4.756 37.283 39.361 1.00 36.01 75 PRO B CA 1
ATOM 2219 C C . PRO B 1 75 ? 3.660 36.661 38.469 1.00 34.80 75 PRO B C 1
ATOM 2220 O O . PRO B 1 75 ? 3.950 36.146 37.380 1.00 34.54 75 PRO B O 1
ATOM 2224 N N . VAL B 1 76 ? 2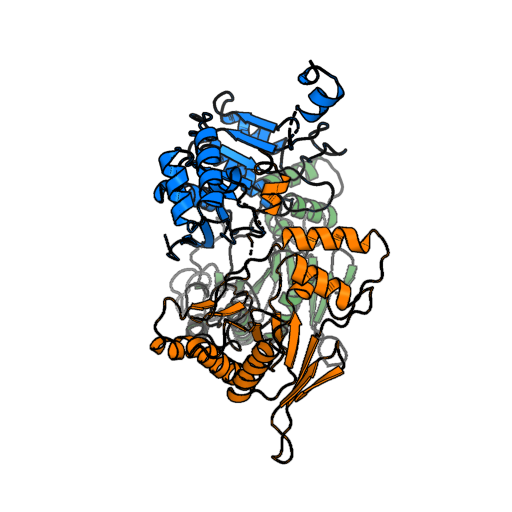.414 36.693 38.958 1.00 32.66 76 VAL B N 1
ATOM 2225 C CA . VAL B 1 76 ? 1.274 36.098 38.261 1.00 29.40 76 VAL B CA 1
ATOM 2226 C C . VAL B 1 76 ? 0.107 37.061 38.293 1.00 28.41 76 VAL B C 1
ATOM 2227 O O . VAL B 1 76 ? -0.248 37.551 39.351 1.00 28.12 76 VAL B O 1
ATOM 2231 N N . GLY B 1 77 ? -0.458 37.361 37.121 1.00 26.78 77 GLY B N 1
ATOM 2232 C CA . GLY B 1 77 ? -1.551 38.333 37.029 1.00 24.23 77 GLY B CA 1
ATOM 2233 C C . GLY B 1 77 ? -2.888 37.704 37.350 1.00 22.83 77 GLY B C 1
ATOM 2234 O O . GLY B 1 77 ? -3.693 38.266 38.087 1.00 24.74 77 GLY B O 1
ATOM 2235 N N . TRP B 1 78 ? -3.135 36.530 36.791 1.00 21.82 78 TRP B N 1
ATOM 2236 C CA . TRP B 1 78 ? -4.383 35.822 37.034 1.00 21.38 78 TRP B CA 1
ATOM 2237 C C . TRP B 1 78 ? -4.097 34.363 36.934 1.00 22.00 78 TRP B C 1
ATOM 2238 O O . TRP B 1 78 ? -3.144 33.979 36.253 1.00 22.57 78 TRP B O 1
ATOM 2249 N N . ILE B 1 79 ? -4.934 33.564 37.598 1.00 21.33 79 ILE B N 1
ATOM 2250 C CA . ILE B 1 79 ? -4.948 32.118 37.422 1.00 21.30 79 ILE B CA 1
ATOM 2251 C C . ILE B 1 79 ? -6.182 31.808 36.606 1.00 20.60 79 ILE B C 1
ATOM 2252 O O . ILE B 1 79 ? -7.217 32.426 36.827 1.00 21.87 79 ILE B O 1
ATOM 2257 N N . ALA B 1 80 ? -6.099 30.873 35.667 1.00 18.64 80 ALA B N 1
ATOM 2258 C CA . ALA B 1 80 ? -7.185 30.759 34.703 1.00 18.47 80 ALA B CA 1
ATOM 2259 C C . ALA B 1 80 ? -7.343 29.366 34.184 1.00 19.91 80 ALA B C 1
ATOM 2260 O O . ALA B 1 80 ? -6.377 28.606 34.130 1.00 22.62 80 ALA B O 1
ATOM 2262 N N . VAL B 1 81 ? -8.576 29.033 33.825 1.00 20.96 81 VAL B N 1
ATOM 2263 C CA . VAL B 1 81 ? -8.903 27.763 33.217 1.00 22.95 81 VAL B CA 1
ATOM 2264 C C . VAL B 1 81 ? -9.749 28.049 31.983 1.00 26.36 81 VAL B C 1
ATOM 2265 O O . VAL B 1 81 ? -10.702 28.850 32.042 1.00 26.36 81 VAL B O 1
ATOM 2269 N N . TYR B 1 82 ? -9.395 27.401 30.867 1.00 29.14 82 TYR B N 1
ATOM 2270 C CA . TYR B 1 82 ? -10.199 27.448 29.624 1.00 29.04 82 TYR B CA 1
ATOM 2271 C C . TYR B 1 82 ? -10.733 26.090 29.322 1.00 30.66 82 TYR B C 1
ATOM 2272 O O . TYR B 1 82 ? -10.018 25.111 29.447 1.00 30.08 82 TYR B O 1
ATOM 2281 N N . GLY B 1 83 ? -11.984 26.015 28.900 1.00 34.49 83 GLY B N 1
ATOM 2282 C CA . GLY B 1 83 ? -12.520 24.733 28.464 1.00 40.49 83 GLY B CA 1
ATOM 2283 C C . GLY B 1 83 ? -12.694 24.708 26.961 1.00 45.39 83 GLY B C 1
ATOM 2284 O O . GLY B 1 83 ? -12.334 25.675 26.276 1.00 44.51 83 GLY B O 1
ATOM 2285 N N . GLN B 1 84 ? -13.256 23.607 26.454 1.00 51.15 84 GLN B N 1
ATOM 2286 C CA . GLN B 1 84 ? -13.623 23.487 25.030 1.00 55.98 84 GLN B CA 1
ATOM 2287 C C . GLN B 1 84 ? -14.513 24.648 24.612 1.00 59.16 84 GLN B C 1
ATOM 2288 O O . GLN B 1 84 ? -14.158 25.394 23.696 1.00 60.56 84 GLN B O 1
ATOM 2294 N N . GLY B 1 85 ? -15.646 24.805 25.307 1.00 61.08 85 GLY B N 1
ATOM 2295 C CA . GLY B 1 85 ? -16.665 25.826 24.994 1.00 63.85 85 GLY B CA 1
ATOM 2296 C C . GLY B 1 85 ? -16.265 27.300 25.028 1.00 65.80 85 GLY B C 1
ATOM 2297 O O . GLY B 1 85 ? -17.127 28.193 25.037 1.00 66.67 85 GLY B O 1
ATOM 2298 N N . TYR B 1 86 ? -14.961 27.555 25.052 1.00 66.60 86 TYR B N 1
ATOM 2299 C CA . TYR B 1 86 ? -14.426 28.896 24.918 1.00 67.23 86 TYR B CA 1
ATOM 2300 C C . TYR B 1 86 ? -13.904 29.146 23.502 1.00 70.18 86 TYR B C 1
ATOM 2301 O O . TYR B 1 86 ? -13.195 28.305 22.929 1.00 69.68 86 TYR B O 1
ATOM 2310 N N . SER B 1 87 ? -14.279 30.302 22.952 1.00 72.75 87 SER B N 1
ATOM 2311 C CA . SER B 1 87 ? -13.552 30.948 21.847 1.00 74.96 87 SER B CA 1
ATOM 2312 C C . SER B 1 87 ? -13.721 32.469 21.940 1.00 76.12 87 SER B C 1
ATOM 2313 O O . SER B 1 87 ? -14.818 32.956 22.254 1.00 75.32 87 SER B O 1
ATOM 2316 N N . PRO B 1 88 ? -12.627 33.217 21.682 1.00 77.98 88 PRO B N 1
ATOM 2317 C CA . PRO B 1 88 ? -12.533 34.675 21.850 1.00 79.38 88 PRO B CA 1
ATOM 2318 C C . PRO B 1 88 ? -13.680 35.466 21.219 1.00 80.60 88 PRO B C 1
ATOM 2319 O O . PRO B 1 88 ? -14.271 35.033 20.222 1.00 80.75 88 PRO B O 1
ATOM 2323 N N . ASN B 1 89 ? -13.948 36.634 21.807 1.00 81.29 89 ASN B N 1
ATOM 2324 C CA . ASN B 1 89 ? -15.126 37.473 21.526 1.00 81.41 89 ASN B CA 1
ATOM 2325 C C . ASN B 1 89 ? -15.492 37.715 20.052 1.00 79.33 89 ASN B C 1
ATOM 2326 O O . ASN B 1 89 ? -16.658 37.565 19.682 1.00 79.16 89 ASN B O 1
ATOM 2331 N N . SER B 1 90 ? -14.498 38.075 19.234 1.00 76.97 90 SER B N 1
ATOM 2332 C CA . SER B 1 90 ? -14.702 38.530 17.838 1.00 74.78 90 SER B CA 1
ATOM 2333 C C . SER B 1 90 ? -15.027 40.033 17.705 1.00 72.03 90 SER B C 1
ATOM 2334 O O . SER B 1 90 ? -15.291 40.513 16.600 1.00 72.34 90 SER B O 1
ATOM 2337 N N . GLY B 1 91 ? -14.989 40.764 18.820 1.00 67.83 91 GLY B N 1
ATOM 2338 C CA . GLY B 1 91 ? -15.455 42.146 18.858 1.00 62.38 91 GLY B CA 1
ATOM 2339 C C . GLY B 1 91 ? -14.442 43.231 18.561 1.00 57.83 91 GLY B C 1
ATOM 2340 O O . GLY B 1 91 ? -13.242 43.059 18.771 1.00 56.88 91 GLY B O 1
ATOM 2341 N N . ASP B 1 92 ? -14.962 44.367 18.098 1.00 54.30 92 ASP B N 1
ATOM 2342 C CA . ASP B 1 92 ? -14.179 45.551 17.755 1.00 51.35 92 ASP B CA 1
ATOM 2343 C C . ASP B 1 92 ? -14.067 46.532 18.934 1.00 48.54 92 ASP B C 1
ATOM 2344 O O . ASP B 1 92 ? -14.861 47.468 19.081 1.00 48.02 92 ASP B O 1
ATOM 2349 N N . VAL B 1 93 ? -13.050 46.302 19.754 1.00 47.15 93 VAL B N 1
ATOM 2350 C CA . VAL B 1 93 ? -12.769 47.089 20.959 1.00 46.85 93 VAL B CA 1
ATOM 2351 C C . VAL B 1 93 ? -12.320 48.497 20.595 1.00 48.78 93 VAL B C 1
ATOM 2352 O O . VAL B 1 93 ? -12.665 49.485 21.268 1.00 47.00 93 VAL B O 1
ATOM 2356 N N . GLN B 1 94 ? -11.530 48.558 19.520 1.00 52.14 94 GLN B N 1
ATOM 2357 C CA . GLN B 1 94 ? -10.986 49.800 18.981 1.00 52.81 94 GLN B CA 1
ATOM 2358 C C . GLN B 1 94 ? -12.136 50.725 18.600 1.00 50.99 94 GLN B C 1
ATOM 2359 O O . GLN B 1 94 ? -12.229 51.859 19.072 1.00 50.46 94 GLN B O 1
ATOM 2365 N N . GLY B 1 95 ? -13.032 50.212 17.771 1.00 50.71 95 GLY B N 1
ATOM 2366 C CA . GLY B 1 95 ? -14.262 50.923 17.460 1.00 51.38 95 GLY B CA 1
ATOM 2367 C C . GLY B 1 95 ? -14.985 51.359 18.720 1.00 51.36 95 GLY B C 1
ATOM 2368 O O . GLY B 1 95 ? -15.295 52.543 18.887 1.00 51.66 95 GLY B O 1
ATOM 2369 N N . LEU B 1 96 ? -15.228 50.403 19.615 1.00 50.45 96 LEU B N 1
ATOM 2370 C CA . LEU B 1 96 ? -15.955 50.678 20.849 1.00 49.70 96 LEU B CA 1
ATOM 2371 C C . LEU B 1 96 ? -15.325 51.807 21.650 1.00 48.67 96 LEU B C 1
ATOM 2372 O O . LEU B 1 96 ? -16.025 52.734 22.063 1.00 48.43 96 LEU B O 1
ATOM 2377 N N . GLN B 1 97 ? -14.012 51.738 21.847 1.00 48.41 97 GLN B N 1
ATOM 2378 C CA . GLN B 1 97 ? -13.289 52.803 22.539 1.00 49.30 97 GLN B CA 1
ATOM 2379 C C . GLN B 1 97 ? -13.429 54.175 21.870 1.00 48.78 97 GLN B C 1
ATOM 2380 O O . GLN B 1 97 ? -13.498 55.201 22.564 1.00 47.23 97 GLN B O 1
ATOM 2386 N N . ALA B 1 98 ? -13.488 54.183 20.535 1.00 49.37 98 ALA B N 1
ATOM 2387 C CA . ALA B 1 98 ? -13.614 55.432 19.763 1.00 49.99 98 ALA B CA 1
ATOM 2388 C C . ALA B 1 98 ? -15.022 56.007 19.882 1.00 50.50 98 ALA B C 1
ATOM 2389 O O . ALA B 1 98 ? -15.215 57.214 20.099 1.00 50.40 98 ALA B O 1
ATOM 2391 N N . ALA B 1 99 ? -16.011 55.133 19.747 1.00 51.12 99 ALA B N 1
ATOM 2392 C CA . ALA B 1 99 ? -17.394 55.546 19.922 1.00 51.41 99 ALA B CA 1
ATOM 2393 C C . ALA B 1 99 ? -17.604 56.129 21.328 1.00 52.17 99 ALA B C 1
ATOM 2394 O O . ALA B 1 99 ? -18.357 57.083 21.490 1.00 53.53 99 ALA B O 1
ATOM 2396 N N . TRP B 1 100 ? -16.896 55.600 22.324 1.00 51.88 100 TRP B N 1
ATOM 2397 C CA . TRP B 1 100 ? -17.035 56.081 23.703 1.00 53.13 100 TRP B CA 1
ATOM 2398 C C . TRP B 1 100 ? -16.381 57.438 23.910 1.00 55.33 100 TRP B C 1
ATOM 2399 O O . TRP B 1 100 ? -16.932 58.287 24.601 1.00 55.16 100 TRP B O 1
ATOM 2410 N N . GLU B 1 101 ? -15.195 57.610 23.333 1.00 58.20 101 GLU B N 1
ATOM 2411 C CA . GLU B 1 101 ? -14.577 58.912 23.112 1.00 61.03 101 GLU B CA 1
ATOM 2412 C C . GLU B 1 101 ? -15.627 59.947 22.675 1.00 62.49 101 GLU B C 1
ATOM 2413 O O . GLU B 1 101 ? -15.860 60.949 23.365 1.00 62.47 101 GLU B O 1
ATOM 2419 N N . ALA B 1 102 ? -16.267 59.672 21.535 1.00 64.07 102 ALA B N 1
ATOM 2420 C CA . ALA B 1 102 ? -17.222 60.580 20.893 1.00 65.50 102 ALA B CA 1
ATOM 2421 C C . ALA B 1 102 ? -18.475 60.863 21.726 1.00 67.61 102 ALA B C 1
ATOM 2422 O O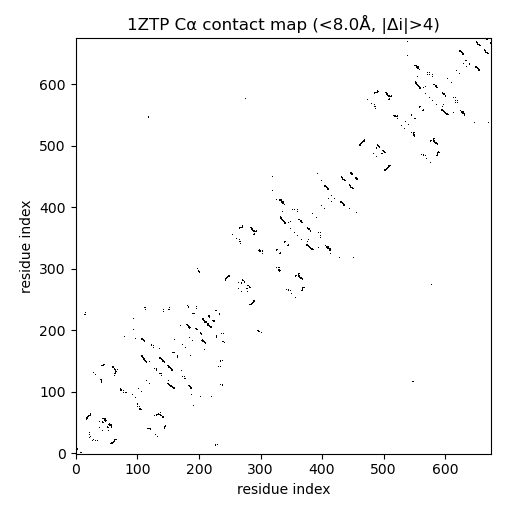 . ALA B 1 102 ? -19.048 61.951 21.645 1.00 68.78 102 ALA B O 1
ATOM 2424 N N . LEU B 1 103 ? -18.899 59.884 22.520 1.00 68.43 103 LEU B N 1
ATOM 2425 C CA . LEU B 1 103 ? -20.138 59.989 23.273 1.00 68.93 103 LEU B CA 1
ATOM 2426 C C . LEU B 1 103 ? -20.045 60.917 24.475 1.00 70.28 103 LEU B C 1
ATOM 2427 O O . LEU B 1 103 ? -21.034 61.533 24.860 1.00 70.44 103 LEU B O 1
ATOM 2432 N N . GLN B 1 104 ? -18.872 61.000 25.086 1.00 72.14 104 GLN B N 1
ATOM 2433 C CA . GLN B 1 104 ? -18.674 61.926 26.200 1.00 74.46 104 GLN B CA 1
ATOM 2434 C C . GLN B 1 104 ? -18.560 63.361 25.677 1.00 76.47 104 GLN B C 1
ATOM 2435 O O . GLN B 1 104 ? -18.867 64.316 26.401 1.00 76.80 104 GLN B O 1
ATOM 2441 N N . THR B 1 105 ? -18.119 63.492 24.418 1.00 77.77 105 THR B N 1
ATOM 2442 C CA . THR B 1 105 ? -17.995 64.781 23.725 1.00 78.53 105 THR B CA 1
ATOM 2443 C C . THR B 1 105 ? -19.374 65.424 23.575 1.00 79.59 105 THR B C 1
ATOM 2444 O O . THR B 1 105 ? -19.710 66.352 24.308 1.00 79.68 105 THR B O 1
ATOM 2448 N N . SER B 1 106 ? -20.169 64.916 22.632 1.00 80.56 106 SER B N 1
ATOM 2449 C CA . SER B 1 106 ? -21.560 65.328 22.481 1.00 81.28 106 SER B CA 1
ATOM 2450 C C . SER B 1 106 ? -22.326 64.903 23.725 1.00 81.25 106 SER B C 1
ATOM 2451 O O . SER B 1 106 ? -22.445 63.708 23.999 1.00 81.66 106 SER B O 1
ATOM 2454 N N . GLY B 1 107 ? -22.841 65.880 24.471 1.00 80.53 107 GLY B N 1
ATOM 2455 C CA . GLY B 1 107 ? -23.484 65.631 25.763 1.00 79.58 107 GLY B CA 1
ATOM 2456 C C . GLY B 1 107 ? -24.805 64.870 25.750 1.00 78.74 107 GLY B C 1
ATOM 2457 O O . GLY B 1 107 ? -25.746 65.253 26.452 1.00 79.35 107 GLY B O 1
ATOM 2458 N N . ARG B 1 108 ? -24.874 63.787 24.974 1.00 76.88 108 ARG B N 1
ATOM 2459 C CA . ARG B 1 108 ? -26.054 62.918 24.931 1.00 75.44 108 ARG B CA 1
ATOM 2460 C C . ARG B 1 108 ? -26.197 62.123 26.238 1.00 73.53 108 ARG B C 1
ATOM 2461 O O . ARG B 1 108 ? -25.186 61.787 26.862 1.00 72.92 108 ARG B O 1
ATOM 2469 N N . PRO B 1 109 ? -27.452 61.828 26.662 1.00 72.37 109 PRO B N 1
ATOM 2470 C CA . PRO B 1 109 ? -27.709 61.065 27.901 1.00 70.90 109 PRO B CA 1
ATOM 2471 C C . PRO B 1 109 ? -27.083 59.659 27.913 1.00 68.74 109 PRO B C 1
ATOM 2472 O O . PRO B 1 109 ? -27.531 58.755 27.192 1.00 69.37 109 PRO B O 1
ATOM 2476 N N . ILE B 1 110 ? -26.051 59.504 28.740 1.00 64.92 110 ILE B N 1
ATOM 2477 C CA . ILE B 1 110 ? -25.287 58.273 28.861 1.00 60.89 110 ILE B CA 1
ATOM 2478 C C . ILE B 1 110 ? -26.018 57.288 29.790 1.00 57.24 110 ILE B C 1
ATOM 2479 O O . ILE B 1 110 ? -26.102 57.508 30.996 1.00 56.29 110 ILE B O 1
ATOM 2484 N N . THR B 1 111 ? -26.565 56.216 29.221 1.00 54.44 111 THR B N 1
ATOM 2485 C CA . THR B 1 111 ? -27.404 55.283 29.987 1.00 52.41 111 THR B CA 1
ATOM 2486 C C . THR B 1 111 ? -26.983 53.824 29.781 1.00 49.99 111 THR B C 1
ATOM 2487 O O . THR B 1 111 ? -26.142 53.540 28.940 1.00 49.91 111 THR B O 1
ATOM 2491 N N . PRO B 1 112 ? -27.552 52.893 30.571 1.00 48.24 112 PRO B N 1
ATOM 2492 C CA . PRO B 1 112 ? -27.356 51.473 30.276 1.00 47.35 112 PRO B CA 1
ATOM 2493 C C . PRO B 1 112 ? -27.747 51.093 28.845 1.00 47.59 112 PRO B C 1
ATOM 2494 O O . PRO B 1 112 ? -27.147 50.176 28.268 1.00 48.83 112 PRO B O 1
ATOM 2498 N N . GLY B 1 113 ? -28.735 51.797 28.285 1.00 46.30 113 GLY B N 1
ATOM 2499 C CA . GLY B 1 113 ? -29.239 51.537 26.938 1.00 43.29 113 GLY B CA 1
ATOM 2500 C C . GLY B 1 113 ? -28.270 51.983 25.865 1.00 42.13 113 GLY B C 1
ATOM 2501 O O . GLY B 1 113 ? -28.042 51.262 24.899 1.00 41.33 113 GLY B O 1
ATOM 2502 N N . THR B 1 114 ? -27.694 53.170 26.022 1.00 41.63 114 THR B N 1
ATOM 2503 C CA . THR B 1 114 ? -26.675 53.611 25.079 1.00 43.30 114 THR B CA 1
ATOM 2504 C C . THR B 1 114 ? -25.482 52.670 25.116 1.00 43.55 114 THR B C 1
ATOM 2505 O O . THR B 1 114 ? -24.927 52.315 24.059 1.00 45.76 114 THR B O 1
ATOM 2509 N N . LEU B 1 115 ? -25.086 52.270 26.327 1.00 40.12 115 LEU B N 1
ATOM 2510 C CA . LEU B 1 115 ? -23.922 51.404 26.476 1.00 37.71 115 LEU B CA 1
ATOM 2511 C C . LEU B 1 115 ? -24.188 50.042 25.908 1.00 34.66 115 LEU B C 1
ATOM 2512 O O . LEU B 1 115 ? -23.296 49.444 25.364 1.00 33.50 115 LEU B O 1
ATOM 2517 N N . ARG B 1 116 ? -25.425 49.578 26.018 1.00 34.56 116 ARG B N 1
ATOM 2518 C CA . ARG B 1 116 ? -25.825 48.282 25.470 1.00 35.45 116 ARG B CA 1
ATOM 2519 C C . ARG B 1 116 ? -25.775 48.316 23.948 1.00 37.82 116 ARG B C 1
ATOM 2520 O O . ARG B 1 116 ? -25.360 47.341 23.302 1.00 38.04 116 ARG B O 1
ATOM 2528 N N . GLN B 1 117 ? -26.225 49.442 23.389 1.00 38.94 117 GLN B N 1
ATOM 2529 C CA . GLN B 1 117 ? -26.252 49.621 21.952 1.00 39.34 117 GLN B CA 1
ATOM 2530 C C . GLN B 1 117 ? -24.825 49.643 21.460 1.00 39.65 117 GLN B C 1
ATOM 2531 O O . GLN B 1 117 ? -24.486 48.907 20.543 1.00 40.75 117 GLN B O 1
ATOM 2537 N N . LEU B 1 118 ? -23.990 50.463 22.091 1.00 39.84 118 LEU B N 1
ATOM 2538 C CA . LEU B 1 118 ? -22.561 50.480 21.790 1.00 40.88 118 LEU B CA 1
ATOM 2539 C C . LEU B 1 118 ? -21.941 49.093 21.724 1.00 42.78 118 LEU B C 1
ATOM 2540 O O . LEU B 1 118 ? -21.067 48.847 20.896 1.00 44.03 118 LEU B O 1
ATOM 2545 N N . ALA B 1 119 ? -22.381 48.194 22.602 1.00 42.40 119 ALA B N 1
ATOM 2546 C CA . ALA B 1 119 ? -21.740 46.895 22.714 1.00 42.04 119 ALA B CA 1
ATOM 2547 C C . ALA B 1 119 ? -22.210 45.982 21.606 1.00 42.45 119 ALA B C 1
ATOM 2548 O O . ALA B 1 119 ? -21.433 45.182 21.078 1.00 43.49 119 ALA B O 1
ATOM 2550 N N . ILE B 1 120 ? -23.496 46.085 21.288 1.00 42.28 120 ILE B N 1
ATOM 2551 C CA . ILE B 1 120 ? -24.092 45.325 20.211 1.00 42.72 120 ILE B CA 1
ATOM 2552 C C . ILE B 1 120 ? -23.541 45.825 18.878 1.00 44.01 120 ILE B C 1
ATOM 2553 O O . ILE B 1 120 ? -23.244 45.019 17.994 1.00 44.72 120 ILE B O 1
ATOM 2558 N N . THR B 1 121 ? -23.386 47.146 18.754 1.00 43.93 121 THR B N 1
ATOM 2559 C CA . THR B 1 121 ? -22.845 47.764 17.548 1.00 44.05 121 THR B CA 1
ATOM 2560 C C . THR B 1 121 ? -21.434 47.212 17.278 1.00 44.70 121 THR B C 1
ATOM 2561 O O . THR B 1 121 ? -21.120 46.810 16.154 1.00 45.26 121 THR B O 1
ATOM 2565 N N . HIS B 1 122 ? -20.602 47.133 18.310 1.00 43.45 122 HIS B N 1
ATOM 2566 C CA . HIS B 1 122 ? -19.237 46.657 18.110 1.00 42.39 122 HIS B CA 1
ATOM 2567 C C . HIS B 1 122 ? -19.000 45.178 18.398 1.00 40.76 122 HIS B C 1
ATOM 2568 O O . HIS B 1 122 ? -17.881 44.704 18.377 1.00 39.38 122 HIS B O 1
ATOM 2575 N N . HIS B 1 123 ? -20.086 44.447 18.606 1.00 41.62 123 HIS B N 1
ATOM 2576 C CA . HIS B 1 123 ? -20.033 43.011 18.910 1.00 44.21 123 HIS B CA 1
ATOM 2577 C C . HIS B 1 123 ? -19.126 42.666 20.113 1.00 42.18 123 HIS B C 1
ATOM 2578 O O . HIS B 1 123 ? -18.417 41.653 20.105 1.00 41.77 123 HIS B O 1
ATOM 2585 N N . VAL B 1 124 ? -19.158 43.527 21.129 1.00 39.80 124 VAL B N 1
ATOM 2586 C CA . VAL B 1 124 ? -18.459 43.287 22.388 1.00 37.57 124 VAL B CA 1
ATOM 2587 C C . VAL B 1 124 ? -19.523 42.910 23.406 1.00 35.58 124 VAL B C 1
ATOM 2588 O O . VAL B 1 124 ? -20.034 43.751 24.124 1.00 34.33 124 VAL B O 1
ATOM 2592 N N . LEU B 1 125 ? -19.855 41.626 23.418 1.00 34.68 125 LEU B N 1
ATOM 2593 C CA . LEU B 1 125 ? -21.044 41.122 24.072 1.00 34.72 125 LEU B CA 1
ATOM 2594 C C . LEU B 1 125 ? -20.766 40.190 25.252 1.00 35.87 125 LEU B C 1
ATOM 2595 O O . LEU B 1 125 ? -21.711 39.677 25.867 1.00 38.57 125 LEU B O 1
ATOM 2600 N N . SER B 1 126 ? -19.493 39.931 25.556 1.00 32.33 126 SER B N 1
ATOM 2601 C CA . SER B 1 126 ? -19.182 39.042 26.655 1.00 29.19 126 SER B CA 1
ATOM 2602 C C . SER B 1 126 ? -19.212 39.735 28.011 1.00 28.10 126 SER B C 1
ATOM 2603 O O . SER B 1 126 ? -19.141 40.965 28.136 1.00 26.85 126 SER B O 1
ATOM 2606 N N . GLY B 1 127 ? -19.305 38.930 29.047 1.00 28.47 127 GLY B N 1
ATOM 2607 C CA . GLY B 1 127 ? -19.267 39.478 30.401 1.00 27.67 127 GLY B CA 1
ATOM 2608 C C . GLY B 1 127 ? -18.996 38.414 31.423 1.00 26.16 127 GLY B C 1
ATOM 2609 O O . GLY B 1 127 ? -18.744 37.231 31.102 1.00 27.45 127 GLY B O 1
ATOM 2610 N N . LYS B 1 128 ? -19.076 38.830 32.666 1.00 25.38 128 LYS B N 1
ATOM 2611 C CA . LYS B 1 128 ? -18.545 38.021 33.739 1.00 26.58 128 LYS B CA 1
ATOM 2612 C C . LYS B 1 128 ? -19.378 38.144 34.997 1.00 24.12 128 LYS B C 1
ATOM 2613 O O . LYS B 1 128 ? -19.706 39.251 35.443 1.00 23.26 128 LYS B O 1
ATOM 2619 N N . TRP B 1 129 ? -19.744 36.987 35.528 1.00 21.35 129 TRP B N 1
ATOM 2620 C CA . TRP B 1 129 ? -20.167 36.876 36.912 1.00 22.38 129 TRP B CA 1
ATOM 2621 C C . TRP B 1 129 ? -18.957 37.052 37.830 1.00 23.92 129 TRP B C 1
ATOM 2622 O O . TRP B 1 129 ? -17.916 36.389 37.634 1.00 23.74 129 TRP B O 1
ATOM 2633 N N . LEU B 1 130 ? -19.103 37.927 38.816 1.00 25.06 130 LEU B N 1
ATOM 2634 C CA . LEU B 1 130 ? -18.049 38.274 39.794 1.00 27.52 130 LEU B CA 1
ATOM 2635 C C . LEU B 1 130 ? -18.393 37.882 41.231 1.00 29.89 130 LEU B C 1
ATOM 2636 O O . LEU B 1 130 ? -19.537 38.044 41.672 1.00 29.76 130 LEU B O 1
ATOM 2649 N N . HIS B 1 132 ? -16.455 37.650 45.359 1.00 36.19 132 HIS B N 1
ATOM 2650 C CA . HIS B 1 132 ? -15.335 37.929 46.232 1.00 36.89 132 HIS B CA 1
ATOM 2651 C C . HIS B 1 132 ? -15.420 36.991 47.417 1.00 38.67 132 HIS B C 1
ATOM 2652 O O . HIS B 1 132 ? -16.364 37.049 48.180 1.00 41.20 132 HIS B O 1
ATOM 2659 N N . LEU B 1 133 ? -14.450 36.088 47.529 1.00 39.19 133 LEU B N 1
ATOM 2660 C CA . LEU B 1 133 ? -14.351 35.116 48.612 1.00 38.12 133 LEU B CA 1
ATOM 2661 C C . LEU B 1 133 ? -13.158 35.478 49.462 1.00 39.50 133 LEU B C 1
ATOM 2662 O O . LEU B 1 133 ? -12.155 36.033 48.957 1.00 38.31 133 LEU B O 1
ATOM 2667 N N . ALA B 1 134 ? -13.227 35.130 50.750 1.00 41.34 134 ALA B N 1
ATOM 2668 C CA . ALA B 1 134 ? -12.103 35.433 51.642 1.00 40.50 134 ALA B CA 1
ATOM 2669 C C . ALA B 1 134 ? -11.134 34.299 51.478 1.00 38.14 134 ALA B C 1
ATOM 2670 O O . ALA B 1 134 ? -11.567 33.156 51.320 1.00 36.40 134 ALA B O 1
ATOM 2672 N N . PRO B 1 135 ? -9.824 34.610 51.500 1.00 38.37 135 PRO B N 1
ATOM 2673 C CA . PRO B 1 135 ? -8.813 33.588 51.217 1.00 38.66 135 PRO B CA 1
ATOM 2674 C C . PRO B 1 135 ? -8.861 32.422 52.219 1.00 35.91 135 PRO B C 1
ATOM 2675 O O . PRO B 1 135 ? -9.554 32.482 53.222 1.00 37.39 135 PRO B O 1
ATOM 2679 N N . GLY B 1 136 ? -8.183 31.342 51.911 1.00 32.43 136 GLY B N 1
ATOM 2680 C CA . GLY B 1 136 ? -8.287 30.180 52.751 1.00 29.13 136 GLY B CA 1
ATOM 2681 C C . GLY B 1 136 ? -9.000 29.121 51.966 1.00 27.73 136 GLY B C 1
ATOM 2682 O O . GLY B 1 136 ? -9.165 29.226 50.732 1.00 27.67 136 GLY B O 1
ATOM 2683 N N . PHE B 1 137 ? -9.448 28.106 52.680 1.00 25.73 137 PHE B N 1
ATOM 2684 C CA . PHE B 1 137 ? -9.938 26.923 52.034 1.00 25.62 137 PHE B CA 1
ATOM 2685 C C . PHE B 1 137 ? -11.263 27.160 51.300 1.00 25.68 137 PHE B C 1
ATOM 2686 O O . PHE B 1 137 ? -11.599 26.423 50.367 1.00 26.14 137 PHE B O 1
ATOM 2694 N N . LYS B 1 138 ? -12.008 28.176 51.722 1.00 24.73 138 LYS B N 1
ATOM 2695 C CA . LYS B 1 138 ? -13.269 28.513 51.056 1.00 24.36 138 LYS B CA 1
ATOM 2696 C C . LYS B 1 138 ? -13.018 29.027 49.651 1.00 22.42 138 LYS B C 1
ATOM 2697 O O . LYS B 1 138 ? -13.676 28.597 48.711 1.00 21.15 138 LYS B O 1
ATOM 2703 N N . LEU B 1 139 ? -12.061 29.943 49.521 1.00 20.89 139 LEU B N 1
ATOM 2704 C CA . LEU B 1 139 ? -11.643 30.401 48.227 1.00 20.39 139 LEU B CA 1
ATOM 2705 C C . LEU B 1 139 ? -11.156 29.236 47.350 1.00 21.67 139 LEU B C 1
ATOM 2706 O O . LEU B 1 139 ? -11.629 29.111 46.212 1.00 24.97 139 LEU B O 1
ATOM 2711 N N . ASP B 1 140 ? -10.301 28.358 47.885 1.00 19.14 140 ASP B N 1
ATOM 2712 C CA . ASP B 1 140 ? -9.698 27.292 47.092 1.00 20.91 140 ASP B CA 1
ATOM 2713 C C . ASP B 1 140 ? -10.703 26.231 46.703 1.00 22.51 140 ASP B C 1
ATOM 2714 O O . ASP B 1 140 ? -10.658 25.680 45.572 1.00 21.84 140 ASP B O 1
ATOM 2719 N N . HIS B 1 141 ? -11.580 25.912 47.654 1.00 23.32 141 HIS B N 1
ATOM 2720 C CA . HIS B 1 141 ? -12.663 24.956 47.419 1.00 22.90 141 HIS B CA 1
ATOM 2721 C C . HIS B 1 141 ? -13.548 25.434 46.260 1.00 20.85 141 HIS B C 1
ATOM 2722 O O . HIS B 1 141 ? -13.743 24.718 45.298 1.00 21.47 141 HIS B O 1
ATOM 2729 N N . ALA B 1 142 ? -14.044 26.660 46.375 1.00 19.26 142 ALA B N 1
ATOM 2730 C CA . ALA B 1 142 ? -14.871 27.300 45.371 1.00 18.81 142 ALA B CA 1
ATOM 2731 C C . ALA B 1 142 ? -14.172 27.249 44.008 1.00 20.51 142 ALA B C 1
ATOM 2732 O O . ALA B 1 142 ? -14.756 26.807 43.021 1.00 19.86 142 ALA B O 1
ATOM 2734 N N . TRP B 1 143 ? -12.903 27.660 43.990 1.00 20.64 143 TRP B N 1
ATOM 2735 C CA . TRP B 1 143 ? -12.136 27.718 42.774 1.00 20.50 143 TRP B CA 1
ATOM 2736 C C . TRP B 1 143 ? -11.991 26.333 42.150 1.00 20.93 143 TRP B C 1
ATOM 2737 O O . TRP B 1 143 ? -12.066 26.187 40.932 1.00 22.61 143 TRP B O 1
ATOM 2748 N N . ALA B 1 144 ? -11.853 25.310 42.979 1.00 20.55 144 ALA B N 1
ATOM 2749 C CA . ALA B 1 144 ? -11.741 23.956 42.474 1.00 19.96 144 ALA B CA 1
ATOM 2750 C C . ALA B 1 144 ? -12.999 23.511 41.755 1.00 21.08 144 ALA B C 1
ATOM 2751 O O . ALA B 1 144 ? -12.910 22.852 40.718 1.00 22.68 144 ALA B O 1
ATOM 2753 N N . GLY B 1 145 ? -14.169 23.851 42.292 1.00 20.68 145 GLY B N 1
ATOM 2754 C CA . GLY B 1 145 ? -15.431 23.471 41.635 1.00 19.15 145 GLY B CA 1
ATOM 2755 C C . GLY B 1 145 ? -15.658 24.229 40.326 1.00 18.65 145 GLY B C 1
ATOM 2756 O O . GLY B 1 145 ? -16.139 23.664 39.336 1.00 19.78 145 GLY B O 1
ATOM 2757 N N . ILE B 1 146 ? -15.319 25.510 40.317 1.00 16.27 146 ILE B N 1
ATOM 2758 C CA . ILE B 1 146 ? -15.430 26.334 39.108 1.00 17.12 146 ILE B CA 1
ATOM 2759 C C . ILE B 1 146 ? -14.488 25.853 37.996 1.00 19.92 146 ILE B C 1
ATOM 2760 O O . ILE B 1 146 ? -14.916 25.619 36.860 1.00 22.89 146 ILE B O 1
ATOM 2765 N N . ALA B 1 147 ? -13.220 25.648 38.335 1.00 20.01 147 ALA B N 1
ATOM 2766 C CA . ALA B 1 147 ? -12.276 25.016 37.432 1.00 19.47 147 ALA B CA 1
ATOM 2767 C C . ALA B 1 147 ? -12.812 23.697 36.875 1.00 19.61 147 ALA B C 1
ATOM 2768 O O . ALA B 1 147 ? -12.684 23.423 35.698 1.00 21.43 147 ALA B O 1
ATOM 2770 N N . ARG B 1 148 ? -13.424 22.883 37.719 1.00 19.58 148 ARG B N 1
ATOM 2771 C CA . ARG B 1 148 ? -13.909 21.579 37.291 1.00 19.63 148 ARG B CA 1
ATOM 2772 C C . ARG B 1 148 ? -15.031 21.760 36.302 1.00 22.46 148 ARG B C 1
ATOM 2773 O O . ARG B 1 148 ? -15.126 21.008 35.322 1.00 24.76 148 ARG B O 1
ATOM 2781 N N . ALA B 1 149 ? -15.866 22.776 36.549 1.00 22.00 149 ALA B N 1
ATOM 2782 C CA . ALA B 1 149 ? -17.052 23.026 35.750 1.00 22.25 149 ALA B CA 1
ATOM 2783 C C . ALA B 1 149 ? -16.606 23.429 34.333 1.00 22.38 149 ALA B C 1
ATOM 2784 O O . ALA B 1 149 ? -17.093 22.905 33.333 1.00 22.13 149 ALA B O 1
ATOM 2786 N N . VAL B 1 150 ? -15.662 24.352 34.274 1.00 22.42 150 VAL B N 1
ATOM 2787 C CA . VAL B 1 150 ? -15.046 24.760 33.009 1.00 23.22 150 VAL B CA 1
ATOM 2788 C C . VAL B 1 150 ? -14.546 23.526 32.227 1.00 23.79 150 VAL B C 1
ATOM 2789 O O . VAL B 1 150 ? -14.976 23.271 31.088 1.00 21.80 150 VAL B O 1
ATOM 2793 N N . VAL B 1 151 ? -13.696 22.738 32.872 1.00 23.58 151 VAL B N 1
ATOM 2794 C CA . VAL B 1 151 ? -13.132 21.553 32.240 1.00 23.87 151 VAL B CA 1
ATOM 2795 C C . VAL B 1 151 ? -14.237 20.577 31.863 1.00 25.59 151 VAL B C 1
ATOM 2796 O O . VAL B 1 151 ? -14.054 19.770 31.002 1.00 26.28 151 VAL B O 1
ATOM 2800 N N . GLU B 1 152 ? -15.398 20.659 32.495 1.00 27.79 152 GLU B N 1
ATOM 2801 C CA . GLU B 1 152 ? -16.505 19.772 32.127 1.00 28.52 152 GLU B CA 1
ATOM 2802 C C . GLU B 1 152 ? -17.433 20.349 31.038 1.00 28.77 152 GLU B C 1
ATOM 2803 O O . GLU B 1 152 ? -18.381 19.707 30.635 1.00 29.57 152 GLU B O 1
ATOM 2809 N N . GLY B 1 153 ? -17.160 21.553 30.566 1.00 29.56 153 GLY B N 1
ATOM 2810 C CA . GLY B 1 153 ? -17.953 22.143 29.507 1.00 29.65 153 GLY B CA 1
ATOM 2811 C C . GLY B 1 153 ? -19.157 22.907 30.028 1.00 31.77 153 GLY B C 1
ATOM 2812 O O . GLY B 1 153 ? -19.892 23.513 29.252 1.00 33.81 153 GLY B O 1
ATOM 2813 N N . ARG B 1 154 ? -19.359 22.913 31.340 1.00 31.17 154 ARG B N 1
ATOM 2814 C CA . ARG B 1 154 ? -20.491 23.617 31.913 1.00 29.24 154 ARG B CA 1
ATOM 2815 C C . ARG B 1 154 ? -20.210 25.105 32.081 1.00 30.44 154 ARG B C 1
ATOM 2816 O O . ARG B 1 154 ? -21.128 25.883 32.289 1.00 33.98 154 ARG B O 1
ATOM 2824 N N . LEU B 1 155 ? -18.952 25.513 32.014 1.00 29.60 155 LEU B N 1
ATOM 2825 C CA . LEU B 1 155 ? -18.616 26.953 31.956 1.00 28.72 155 LEU B CA 1
ATOM 2826 C C . LEU B 1 155 ? -17.521 27.153 30.925 1.00 28.10 155 LEU B C 1
ATOM 2827 O O . LEU B 1 155 ? -16.799 26.221 30.602 1.00 26.87 155 LEU B O 1
ATOM 2832 N N . GLN B 1 156 ? -17.396 28.367 30.413 1.00 29.57 156 GLN B N 1
ATOM 2833 C CA . GLN B 1 156 ? -16.519 28.599 29.275 1.00 31.06 156 GLN B CA 1
ATOM 2834 C C . GLN B 1 156 ? -15.100 28.825 29.724 1.00 28.52 156 GLN B C 1
ATOM 2835 O O . GLN B 1 156 ? -14.196 28.095 29.321 1.00 27.53 156 GLN B O 1
ATOM 2841 N N . VAL B 1 157 ? -14.920 29.837 30.566 1.00 26.56 157 VAL B N 1
ATOM 2842 C CA . VAL B 1 157 ? -13.615 30.239 31.038 1.00 25.46 157 VAL B CA 1
ATOM 2843 C C . VAL B 1 157 ? -13.823 30.921 32.393 1.00 26.40 157 VAL B C 1
ATOM 2844 O O . VAL B 1 157 ? -14.896 31.508 32.648 1.00 28.31 157 VAL B O 1
ATOM 2848 N N . ALA B 1 158 ? -12.834 30.814 33.282 1.00 23.36 158 ALA B N 1
ATOM 2849 C CA . ALA B 1 158 ? -12.957 31.395 34.609 1.00 21.41 158 ALA B CA 1
ATOM 2850 C C . ALA B 1 158 ? -11.587 31.703 35.105 1.00 21.46 158 ALA B C 1
ATOM 2851 O O . ALA B 1 158 ? -10.629 31.017 34.765 1.00 20.98 158 ALA B O 1
ATOM 2853 N N . LYS B 1 159 ? -11.469 32.766 35.877 1.00 22.93 159 LYS B N 1
ATOM 2854 C CA . LYS B 1 159 ? -10.167 33.139 36.382 1.00 24.07 159 LYS B CA 1
ATOM 2855 C C . LYS B 1 159 ? -10.269 33.622 37.815 1.00 23.70 159 LYS B C 1
ATOM 2856 O O . LYS B 1 159 ? -11.327 34.090 38.234 1.00 23.66 159 LYS B O 1
ATOM 2862 N N . VAL B 1 160 ? -9.186 33.466 38.582 1.00 23.96 160 VAL B N 1
ATOM 2863 C CA . VAL B 1 160 ? -9.156 33.943 39.960 1.00 22.09 160 VAL B CA 1
ATOM 2864 C C . VAL B 1 160 ? -7.927 34.832 40.236 1.00 23.55 160 VAL B C 1
ATOM 2865 O O . VAL B 1 160 ? -6.833 34.586 39.743 1.00 23.71 160 VAL B O 1
ATOM 2869 N N . SER B 1 161 ? -8.155 35.891 41.003 1.00 24.36 161 SER B N 1
ATOM 2870 C CA . SER B 1 161 ? -7.126 36.723 41.618 1.00 24.71 161 SER B CA 1
ATOM 2871 C C . SER B 1 161 ? -6.097 35.986 42.494 1.00 25.45 161 SER B C 1
ATOM 2872 O O . SER B 1 161 ? -6.476 35.289 43.451 1.00 25.73 161 SER B O 1
ATOM 2875 N N . PRO B 1 162 ? -4.796 36.210 42.256 1.00 26.36 162 PRO B N 1
ATOM 2876 C CA . PRO B 1 162 ? -3.845 35.613 43.203 1.00 27.75 162 PRO B CA 1
ATOM 2877 C C . PRO B 1 162 ? -3.794 36.485 44.486 1.00 28.98 162 PRO B C 1
ATOM 2878 O O . PRO B 1 162 ? -4.340 37.592 44.483 1.00 27.36 162 PRO B O 1
ATOM 2882 N N . ARG B 1 163 ? -3.189 35.979 45.562 1.00 30.70 163 ARG B N 1
ATOM 2883 C CA . ARG B 1 163 ? -3.163 36.692 46.843 1.00 33.01 163 ARG B CA 1
ATOM 2884 C C . ARG B 1 163 ? -2.327 37.980 46.778 1.00 35.19 163 ARG B C 1
ATOM 2885 O O . ARG B 1 163 ? -1.200 37.961 46.295 1.00 33.54 163 ARG B O 1
ATOM 2893 N N . ALA B 1 164 ? -2.895 39.086 47.260 1.00 40.89 164 ALA B N 1
ATOM 2894 C CA . ALA B 1 164 ? -2.190 40.381 47.365 1.00 47.28 164 ALA B CA 1
ATOM 2895 C C . ALA B 1 164 ? -1.522 40.533 48.726 1.00 52.59 164 ALA B C 1
ATOM 2896 O O . ALA B 1 164 ? -1.967 39.928 49.708 1.00 53.85 164 ALA B O 1
ATOM 2898 N N . LYS B 1 165 ? -0.452 41.329 48.785 1.00 58.03 165 LYS B N 1
ATOM 2899 C CA . LYS B 1 165 ? 0.310 41.523 50.040 1.00 62.62 165 LYS B CA 1
ATOM 2900 C C . LYS B 1 165 ? -0.635 41.990 51.146 1.00 64.70 165 LYS B C 1
ATOM 2901 O O . LYS B 1 165 ? -0.593 41.481 52.271 1.00 64.43 165 LYS B O 1
ATOM 2907 N N . GLU B 1 166 ? -1.501 42.941 50.789 1.00 66.78 166 GLU B N 1
ATOM 2908 C CA . GLU B 1 166 ? -2.499 43.505 51.698 1.00 68.70 166 GLU B CA 1
ATOM 2909 C C . GLU B 1 166 ? -3.721 42.597 51.946 1.00 67.65 166 GLU B C 1
ATOM 2910 O O . GLU B 1 166 ? -4.762 43.076 52.419 1.00 67.59 166 GLU B O 1
ATOM 2916 N N . GLY B 1 167 ? -3.588 41.303 51.629 1.00 66.09 167 GLY B N 1
ATOM 2917 C CA . GLY B 1 167 ? -4.668 40.319 51.782 1.00 64.29 167 GLY B CA 1
ATOM 2918 C C . GLY B 1 167 ? -6.052 40.815 51.366 1.00 63.29 167 GLY B C 1
ATOM 2919 O O . GLY B 1 167 ? -6.183 41.624 50.436 1.00 63.99 167 GLY B O 1
ATOM 2920 N N . GLY B 1 168 ? -7.087 40.347 52.061 1.00 60.31 168 GLY B N 1
ATOM 2921 C CA . GLY B 1 168 ? -8.451 40.745 51.736 1.00 57.62 168 GLY B CA 1
ATOM 2922 C C . GLY B 1 168 ? -9.107 39.745 50.798 1.00 55.29 168 GLY B C 1
ATOM 2923 O O . GLY B 1 168 ? -8.559 38.668 50.538 1.00 56.43 168 GLY B O 1
ATOM 2924 N N . ARG B 1 169 ? -10.282 40.096 50.284 1.00 50.71 169 ARG B N 1
ATOM 2925 C CA . ARG B 1 169 ? -11.030 39.171 49.444 1.00 45.87 169 ARG B CA 1
ATOM 2926 C C . ARG B 1 169 ? -10.378 39.039 48.071 1.00 40.85 169 ARG B C 1
ATOM 2927 O O . ARG B 1 169 ? -9.770 39.978 47.567 1.00 40.90 169 ARG B O 1
ATOM 2935 N N . GLN B 1 170 ? -10.481 37.853 47.491 1.00 35.41 170 GLN B N 1
ATOM 2936 C CA . GLN B 1 170 ? -9.964 37.612 46.159 1.00 29.79 170 GLN B CA 1
ATOM 2937 C C . GLN B 1 170 ? -11.122 37.378 45.235 1.00 26.80 170 GLN B C 1
ATOM 2938 O O . GLN B 1 170 ? -12.109 36.785 45.630 1.00 25.09 170 GLN B O 1
ATOM 2944 N N . VAL B 1 171 ? -11.004 37.856 44.004 1.00 26.82 171 VAL B N 1
ATOM 2945 C CA . VAL B 1 171 ? -12.079 37.744 43.023 1.00 25.93 171 VAL B CA 1
ATOM 2946 C C . VAL B 1 171 ? -11.971 36.517 42.118 1.00 25.77 171 VAL B C 1
ATOM 2947 O O . VAL B 1 171 ? -10.881 36.098 41.702 1.00 28.05 171 VAL B O 1
ATOM 2951 N N . ILE B 1 172 ? -13.119 35.927 41.854 1.00 24.34 172 ILE B N 1
ATOM 2952 C CA . ILE B 1 172 ? -13.277 34.962 40.787 1.00 23.49 172 ILE B CA 1
ATOM 2953 C C . ILE B 1 172 ? -14.171 35.597 39.706 1.00 23.72 172 ILE B C 1
ATOM 2954 O O . ILE B 1 172 ? -15.113 36.334 40.012 1.00 22.19 172 ILE B O 1
ATOM 2959 N N . CYS B 1 173 ? -13.832 35.323 38.451 1.00 23.53 173 CYS B N 1
ATOM 2960 C CA . CYS B 1 173 ? -14.572 35.801 37.285 1.00 22.75 173 CYS B CA 1
ATOM 2961 C C . CYS B 1 173 ? -14.983 34.631 36.452 1.00 21.58 173 CYS B C 1
ATOM 2962 O O . CYS B 1 173 ? -14.150 33.790 36.135 1.00 21.15 173 CYS B O 1
ATOM 2965 N N . VAL B 1 174 ? -16.272 34.575 36.132 1.00 21.81 174 VAL B N 1
ATOM 2966 C CA . VAL B 1 174 ? -16.824 33.546 35.274 1.00 24.16 174 VAL B CA 1
ATOM 2967 C C . VAL B 1 174 ? -17.475 34.233 34.069 1.00 25.54 174 VAL B C 1
ATOM 2968 O O . VAL B 1 174 ? -18.441 34.983 34.208 1.00 26.65 174 VAL B O 1
ATOM 2972 N N . TYR B 1 175 ? -16.917 33.964 32.896 1.00 25.92 175 TYR B N 1
ATOM 2973 C CA . TYR B 1 175 ? -17.295 34.599 31.661 1.00 25.34 175 TYR B CA 1
ATOM 2974 C C . TYR B 1 175 ? -18.442 33.926 30.963 1.00 25.27 175 TYR B C 1
ATOM 2975 O O . TYR B 1 175 ? -18.560 32.686 30.962 1.00 25.23 175 TYR B O 1
ATOM 2984 N N . THR B 1 176 ? -19.294 34.750 30.360 1.00 24.37 176 THR B N 1
ATOM 2985 C CA . THR B 1 176 ? -20.236 34.256 29.342 1.00 24.50 176 THR B CA 1
ATOM 2986 C C . THR B 1 176 ? -20.023 35.017 28.025 1.00 25.59 176 THR B C 1
ATOM 2987 O O . THR B 1 176 ? -19.530 36.168 28.018 1.00 23.45 176 THR B O 1
ATOM 2991 N N . ASP B 1 177 ? -20.385 34.389 26.910 1.00 28.86 177 ASP B N 1
ATOM 2992 C CA . ASP B 1 177 ? -20.028 34.987 25.630 1.00 31.92 177 ASP B CA 1
ATOM 2993 C C . ASP B 1 177 ? -20.951 36.129 25.211 1.00 33.54 177 ASP B C 1
ATOM 2994 O O . ASP B 1 177 ? -20.538 37.003 24.447 1.00 35.02 177 ASP B O 1
ATOM 2999 N N . ASP B 1 178 ? -22.159 36.159 25.787 1.00 33.86 178 ASP B N 1
ATOM 3000 C CA . ASP B 1 178 ? -23.205 37.109 25.383 1.00 33.40 178 ASP B CA 1
ATOM 3001 C C . ASP B 1 178 ? -24.094 37.560 26.554 1.00 32.22 178 ASP B C 1
ATOM 3002 O O . ASP B 1 178 ? -24.938 36.798 27.048 1.00 32.35 178 ASP B O 1
ATOM 3007 N N . PHE B 1 179 ? -23.939 38.809 26.966 1.00 30.67 179 PHE B N 1
ATOM 3008 C CA . PHE B 1 179 ? -24.694 39.316 28.093 1.00 30.95 179 PHE B CA 1
ATOM 3009 C C . PHE B 1 179 ? -26.179 39.555 27.799 1.00 33.94 179 PHE B C 1
ATOM 3010 O O . PHE B 1 179 ? -26.980 39.730 28.729 1.00 35.34 179 PHE B O 1
ATOM 3018 N N . THR B 1 180 ? -26.553 39.553 26.521 1.00 33.74 180 THR B N 1
ATOM 3019 C CA . THR B 1 180 ? -27.952 39.685 26.176 1.00 32.93 180 THR B CA 1
ATOM 3020 C C . THR B 1 180 ? -28.652 38.331 26.160 1.00 32.92 180 THR B C 1
ATOM 3021 O O . THR B 1 180 ? -29.876 38.297 26.121 1.00 35.72 180 THR B O 1
ATOM 3025 N N . ASP B 1 181 ? -27.902 37.231 26.175 1.00 29.80 181 ASP B N 1
ATOM 3026 C CA . ASP B 1 181 ? -28.500 35.902 26.210 1.00 29.80 181 ASP B CA 1
ATOM 3027 C C . ASP B 1 181 ? -28.728 35.442 27.655 1.00 31.14 181 ASP B C 1
ATOM 3028 O O . ASP B 1 181 ? -27.899 34.714 28.248 1.00 29.96 181 ASP B O 1
ATOM 3033 N N . ARG B 1 182 ? -29.864 35.851 28.203 1.00 31.15 182 ARG B N 1
ATOM 3034 C CA . ARG B 1 182 ? -30.206 35.595 29.584 1.00 32.10 182 ARG B CA 1
ATOM 3035 C C . ARG B 1 182 ? -30.095 34.165 30.036 1.00 33.58 182 ARG B C 1
ATOM 3036 O O . ARG B 1 182 ? -29.680 33.916 31.153 1.00 35.03 182 ARG B O 1
ATOM 3044 N N . LEU B 1 183 ? -30.444 33.223 29.176 1.00 34.59 183 LEU B N 1
ATOM 3045 C CA . LEU B 1 183 ? -30.327 31.831 29.536 1.00 36.03 183 LEU B CA 1
ATOM 3046 C C . LEU B 1 183 ? -28.856 31.428 29.726 1.00 35.62 183 LEU B C 1
ATOM 3047 O O . LEU B 1 183 ? -28.530 30.607 30.605 1.00 36.31 183 LEU B O 1
ATOM 3052 N N . GLY B 1 184 ? -27.977 31.988 28.899 1.00 33.91 184 GLY B N 1
ATOM 3053 C CA . GLY B 1 184 ? -26.548 31.725 29.008 1.00 33.24 184 GLY B CA 1
ATOM 3054 C C . GLY B 1 184 ? -26.065 32.160 30.375 1.00 33.97 184 GLY B C 1
ATOM 3055 O O . GLY B 1 184 ? -25.408 31.394 31.094 1.00 36.47 184 GLY B O 1
ATOM 3056 N N . VAL B 1 185 ? -26.426 33.384 30.736 1.00 32.72 185 VAL B N 1
ATOM 3057 C CA . VAL B 1 185 ? -26.124 33.979 32.031 1.00 32.83 185 VAL B CA 1
ATOM 3058 C C . VAL B 1 185 ? -26.627 33.109 33.196 1.00 33.88 185 VAL B C 1
ATOM 3059 O O . VAL B 1 185 ? -25.884 32.847 34.154 1.00 36.52 185 VAL B O 1
ATOM 3063 N N . LEU B 1 186 ? -27.872 32.653 33.103 1.00 31.41 186 LEU B N 1
ATOM 3064 C CA . LEU B 1 186 ? -28.463 31.796 34.104 1.00 30.11 186 LEU B CA 1
ATOM 3065 C C . LEU B 1 186 ? -27.744 30.483 34.226 1.00 29.18 186 LEU B C 1
ATOM 3066 O O . LEU B 1 186 ? -27.491 30.003 35.327 1.00 31.07 186 LEU B O 1
ATOM 3071 N N . GLU B 1 187 ? -27.432 29.885 33.094 1.00 28.71 187 GLU B N 1
ATOM 3072 C CA . GLU B 1 187 ? -26.721 28.634 33.103 1.00 29.13 187 GLU B CA 1
ATOM 3073 C C . GLU B 1 187 ? -25.418 28.774 33.888 1.00 26.60 187 GLU B C 1
ATOM 3074 O O . GLU B 1 187 ? -25.134 27.948 34.753 1.00 25.57 187 GLU B O 1
ATOM 3080 N N . ALA B 1 188 ? -24.665 29.835 33.601 1.00 23.51 188 ALA B N 1
ATOM 3081 C CA . ALA B 1 188 ? -23.474 30.146 34.355 1.00 25.04 188 ALA B CA 1
ATOM 3082 C C . ALA B 1 188 ? -23.749 30.233 35.879 1.00 26.48 188 ALA B C 1
ATOM 3083 O O . ALA B 1 188 ? -23.037 29.608 36.682 1.00 26.65 188 ALA B O 1
ATOM 3085 N N . ASP B 1 189 ? -24.796 30.970 36.263 1.00 26.49 189 ASP B N 1
ATOM 3086 C CA . ASP B 1 189 ? -25.138 31.171 37.664 1.00 26.06 189 ASP B CA 1
ATOM 3087 C C . ASP B 1 189 ? -25.298 29.811 38.277 1.00 27.28 189 ASP B C 1
ATOM 3088 O O . ASP B 1 189 ? -24.769 29.512 39.356 1.00 27.79 189 ASP B O 1
ATOM 3093 N N . SER B 1 190 ? -25.990 28.966 37.530 1.00 27.28 190 SER B N 1
ATOM 3094 C CA . SER B 1 190 ? -26.316 27.630 37.964 1.00 25.68 190 SER B CA 1
ATOM 3095 C C . SER B 1 190 ? -25.123 26.691 38.164 1.00 25.95 190 SER B C 1
ATOM 3096 O O . SER B 1 190 ? -25.122 25.883 39.129 1.00 27.64 190 SER B O 1
ATOM 3099 N N . ALA B 1 191 ? -24.105 26.783 37.297 1.00 23.89 191 ALA B N 1
ATOM 3100 C CA . ALA B 1 191 ? -22.872 26.008 37.519 1.00 21.88 191 ALA B CA 1
ATOM 3101 C C . ALA B 1 191 ? -22.070 26.566 38.707 1.00 21.32 191 ALA B C 1
ATOM 3102 O O . ALA B 1 191 ? -21.418 25.823 39.469 1.00 20.46 191 ALA B O 1
ATOM 3104 N N . ILE B 1 192 ? -22.144 27.879 38.895 1.00 20.94 192 ILE B N 1
ATOM 3105 C CA . ILE B 1 192 ? -21.510 28.463 40.057 1.00 20.62 192 ILE B CA 1
ATOM 3106 C C . ILE B 1 192 ? -22.115 27.921 41.371 1.00 24.10 192 ILE B C 1
ATOM 3107 O O . ILE B 1 192 ? -21.376 27.483 42.255 1.00 27.36 192 ILE B O 1
ATOM 3112 N N . ARG B 1 193 ? -23.446 27.900 41.474 1.00 23.22 193 ARG B N 1
ATOM 3113 C CA . ARG B 1 193 ? -24.112 27.377 42.663 1.00 22.49 193 ARG B CA 1
ATOM 3114 C C . ARG B 1 193 ? -23.851 25.892 42.830 1.00 23.30 193 ARG B C 1
ATOM 3115 O O . ARG B 1 193 ? -23.707 25.396 43.939 1.00 26.03 193 ARG B O 1
ATOM 3123 N N . ALA B 1 194 ? -23.773 25.159 41.733 1.00 22.01 194 ALA B N 1
ATOM 3124 C CA . ALA B 1 194 ? -23.464 23.752 41.854 1.00 19.02 194 ALA B CA 1
ATOM 3125 C C . ALA B 1 194 ? -22.018 23.505 42.370 1.00 21.89 194 ALA B C 1
ATOM 3126 O O . ALA B 1 194 ? -21.731 22.434 42.914 1.00 22.43 194 ALA B O 1
ATOM 3128 N N . ALA B 1 195 ? -21.131 24.496 42.245 1.00 21.29 195 ALA B N 1
ATOM 3129 C CA . ALA B 1 195 ? -19.798 24.378 42.820 1.00 22.98 195 ALA B CA 1
ATOM 3130 C C . ALA B 1 195 ? -19.746 24.738 44.317 1.00 27.26 195 ALA B C 1
ATOM 3131 O O . ALA B 1 195 ? -18.692 24.659 44.937 1.00 29.46 195 ALA B O 1
ATOM 3133 N N . GLY B 1 196 ? -20.876 25.135 44.897 1.00 27.70 196 GLY B N 1
ATOM 3134 C CA . GLY B 1 196 ? -20.966 25.326 46.341 1.00 25.08 196 GLY B CA 1
ATOM 3135 C C . GLY B 1 196 ? -20.882 26.779 46.711 1.00 25.26 196 GLY B C 1
ATOM 3136 O O . GLY B 1 196 ? -20.787 27.121 47.892 1.00 25.29 196 GLY B O 1
ATOM 3137 N N . ILE B 1 197 ? -20.914 27.651 45.709 1.00 24.97 197 ILE B N 1
ATOM 3138 C CA . ILE B 1 197 ? -20.802 29.078 45.982 1.00 24.84 197 ILE B CA 1
ATOM 3139 C C . ILE B 1 197 ? -22.133 29.731 46.366 1.00 25.92 197 ILE B C 1
ATOM 3140 O O . ILE B 1 197 ? -23.131 29.622 45.638 1.00 24.51 197 ILE B O 1
ATOM 3145 N N . LYS B 1 198 ? -22.114 30.461 47.489 1.00 26.00 198 LYS B N 1
ATOM 3146 C CA . LYS B 1 198 ? -23.332 31.040 48.026 1.00 24.42 198 LYS B CA 1
ATOM 3147 C C . LYS B 1 198 ? -23.253 32.535 48.221 1.00 24.39 198 LYS B C 1
ATOM 3148 O O . LYS B 1 198 ? -24.207 33.131 48.726 1.00 24.74 198 LYS B O 1
ATOM 3154 N N . CYS B 1 199 ? -22.154 33.161 47.806 1.00 23.90 199 CYS B N 1
ATOM 3155 C CA . CYS B 1 199 ? -22.078 34.628 47.914 1.00 24.58 199 CYS B CA 1
ATOM 3156 C C . CYS B 1 199 ? -22.898 35.309 46.825 1.00 22.25 199 CYS B C 1
ATOM 3157 O O . CYS B 1 199 ? -23.388 34.655 45.909 1.00 20.36 199 CYS B O 1
ATOM 3160 N N . LEU B 1 200 ? -23.026 36.629 46.957 1.00 21.70 200 LEU B N 1
ATOM 3161 C CA . LEU B 1 200 ? -23.631 37.503 45.973 1.00 21.51 200 LEU B CA 1
ATOM 3162 C C . LEU B 1 200 ? -22.766 37.429 44.724 1.00 23.11 200 LEU B C 1
ATOM 3163 O O . LEU B 1 200 ? -21.543 37.639 44.790 1.00 22.92 200 LEU B O 1
ATOM 3168 N N . LEU B 1 201 ? -23.384 37.120 43.595 1.00 22.24 201 LEU B N 1
ATOM 3169 C CA . LEU B 1 201 ? -22.691 37.262 42.337 1.00 22.82 201 LEU B CA 1
ATOM 3170 C C . LEU B 1 201 ? -23.212 38.511 41.677 1.00 23.71 201 LEU B C 1
ATOM 3171 O O . LEU B 1 201 ? -24.382 38.805 41.751 1.00 23.12 201 LEU B O 1
ATOM 3176 N N . THR B 1 202 ? -22.335 39.273 41.047 1.00 25.69 202 THR B N 1
ATOM 3177 C CA . THR B 1 202 ? -22.792 40.400 40.246 1.00 25.33 202 THR B CA 1
ATOM 3178 C C . THR B 1 202 ? -22.250 40.176 38.846 1.00 24.16 202 THR B C 1
ATOM 3179 O O . THR B 1 202 ? -21.142 39.742 38.696 1.00 22.53 202 THR B O 1
ATOM 3183 N N . TYR B 1 203 ? -23.069 40.435 37.828 1.00 25.46 203 TYR B N 1
ATOM 3184 C CA . TYR B 1 203 ? -22.665 40.299 36.441 1.00 23.65 203 TYR B CA 1
ATOM 3185 C C . TYR B 1 203 ? -22.289 41.641 35.824 1.00 24.02 203 TYR B C 1
ATOM 3186 O O . TYR B 1 203 ? -23.102 42.553 35.759 1.00 24.73 203 TYR B O 1
ATOM 3195 N N . LYS B 1 204 ? -21.055 41.752 35.353 1.00 24.74 204 LYS B N 1
ATOM 3196 C CA . LYS B 1 204 ? -20.601 42.977 34.702 1.00 26.59 204 LYS B CA 1
ATOM 3197 C C . LYS B 1 204 ? -20.225 42.679 33.253 1.00 27.32 204 LYS B C 1
ATOM 3198 O O . LYS B 1 204 ? -19.389 41.823 33.024 1.00 28.19 204 LYS B O 1
ATOM 3204 N N . PRO B 1 205 ? -20.867 43.355 32.274 1.00 27.34 205 PRO B N 1
ATOM 3205 C CA . PRO B 1 205 ? -20.476 43.169 30.854 1.00 26.24 205 PRO B CA 1
ATOM 3206 C C . PRO B 1 205 ? -19.086 43.708 30.524 1.00 24.80 205 PRO B C 1
ATOM 3207 O O . PRO B 1 205 ? -18.659 44.762 31.049 1.00 22.33 205 PRO B O 1
ATOM 3211 N N . ASP B 1 206 ? -18.372 43.003 29.652 1.00 25.63 206 ASP B N 1
ATOM 3212 C CA . ASP B 1 206 ? -17.060 43.526 29.222 1.00 27.92 206 ASP B CA 1
ATOM 3213 C C . ASP B 1 206 ? -17.044 44.980 28.726 1.00 28.51 206 ASP B C 1
ATOM 3214 O O . ASP B 1 206 ? -16.075 45.677 28.970 1.00 29.57 206 ASP B O 1
ATOM 3219 N N . VAL B 1 207 ? -18.126 45.440 28.086 1.00 29.17 207 VAL B N 1
ATOM 3220 C CA . VAL B 1 207 ? -18.233 46.830 27.631 1.00 30.51 207 VAL B CA 1
ATOM 3221 C C . VAL B 1 207 ? -17.967 47.844 28.727 1.00 33.08 207 VAL B C 1
ATOM 3222 O O . VAL B 1 207 ? -17.283 48.819 28.483 1.00 35.00 207 VAL B O 1
ATOM 3226 N N . TYR B 1 208 ? -18.474 47.610 29.937 1.00 35.85 208 TYR B N 1
ATOM 3227 C CA . TYR B 1 208 ? -18.141 48.464 31.092 1.00 37.47 208 TYR B CA 1
ATOM 3228 C C . TYR B 1 208 ? -16.664 48.366 31.468 1.00 36.96 208 TYR B C 1
ATOM 3229 O O . TYR B 1 208 ? -16.027 49.374 31.757 1.00 37.26 208 TYR B O 1
ATOM 3238 N N . THR B 1 209 ? -16.127 47.152 31.449 1.00 37.39 209 THR B N 1
ATOM 3239 C CA . THR B 1 209 ? -14.727 46.916 31.815 1.00 39.47 209 THR B CA 1
ATOM 3240 C C . THR B 1 209 ? -13.748 47.583 30.839 1.00 40.62 209 THR B C 1
ATOM 3241 O O . THR B 1 209 ? -12.879 48.348 31.267 1.00 39.96 209 THR B O 1
ATOM 3245 N N . TYR B 1 210 ? -13.912 47.302 29.544 1.00 41.43 210 TYR B N 1
ATOM 3246 C CA . TYR B 1 210 ? -13.136 47.958 28.492 1.00 43.49 210 TYR B CA 1
ATOM 3247 C C . TYR B 1 210 ? -13.216 49.481 28.542 1.00 45.54 210 TYR B C 1
ATOM 3248 O O . TYR B 1 210 ? -12.221 50.155 28.284 1.00 47.58 210 TYR B O 1
ATOM 3257 N N . LEU B 1 211 ? -14.384 50.031 28.858 1.00 45.83 211 LEU B N 1
ATOM 3258 C CA . LEU B 1 211 ? -14.515 51.487 28.913 1.00 46.81 211 LEU B CA 1
ATOM 3259 C C . LEU B 1 211 ? -14.086 52.049 30.271 1.00 48.26 211 LEU B C 1
ATOM 3260 O O . LEU B 1 211 ? -14.142 53.254 30.507 1.00 48.74 211 LEU B O 1
ATOM 3265 N N . GLY B 1 212 ? -13.645 51.171 31.166 1.00 49.18 212 GLY B N 1
ATOM 3266 C CA . GLY B 1 212 ? -13.201 51.599 32.492 1.00 49.31 212 GLY B CA 1
ATOM 3267 C C . GLY B 1 212 ? -14.312 52.137 33.382 1.00 49.74 212 GLY B C 1
ATOM 3268 O O . GLY B 1 212 ? -14.040 52.818 34.363 1.00 51.37 212 GLY B O 1
ATOM 3269 N N . ILE B 1 213 ? -15.560 51.834 33.044 1.00 48.30 213 ILE B N 1
ATOM 3270 C CA . ILE B 1 213 ? -16.684 52.220 33.872 1.00 49.03 213 ILE B CA 1
ATOM 3271 C C . ILE B 1 213 ? -16.745 51.365 35.153 1.00 49.64 213 ILE B C 1
ATOM 3272 O O . ILE B 1 213 ? -17.050 50.167 35.121 1.00 49.30 213 ILE B O 1
ATOM 3277 N N . TYR B 1 214 ? -16.437 51.994 36.280 1.00 50.44 214 TYR B N 1
ATOM 3278 C CA . TYR B 1 214 ? -16.466 51.308 37.567 1.00 51.10 214 TYR B CA 1
ATOM 3279 C C . TYR B 1 214 ? -17.531 51.947 38.434 1.00 50.16 214 TYR B C 1
ATOM 3280 O O . TYR B 1 214 ? -18.090 52.955 38.054 1.00 48.98 214 TYR B O 1
ATOM 3289 N N . ARG B 1 215 ? -17.803 51.364 39.592 1.00 52.70 215 ARG B N 1
ATOM 3290 C CA . ARG B 1 215 ? -18.986 51.728 40.387 1.00 55.57 215 ARG B CA 1
ATOM 3291 C C . ARG B 1 215 ? -19.099 53.184 40.847 1.00 56.30 215 ARG B C 1
ATOM 3292 O O . ARG B 1 215 ? -20.219 53.677 41.025 1.00 57.27 215 ARG B O 1
ATOM 3300 N N . ALA B 1 216 ? -17.973 53.864 41.062 1.00 55.97 216 ALA B N 1
ATOM 3301 C CA . ALA B 1 216 ? -18.034 55.306 41.296 1.00 56.52 216 ALA B CA 1
ATOM 3302 C C . ALA B 1 216 ? -17.707 55.981 39.978 1.00 56.68 216 ALA B C 1
ATOM 3303 O O . ALA B 1 216 ? -16.573 55.891 39.510 1.00 57.76 216 ALA B O 1
ATOM 3305 N N . ASN B 1 217 ? -18.702 56.603 39.347 1.00 55.24 217 ASN B N 1
ATOM 3306 C CA . ASN B 1 217 ? -18.488 57.217 38.029 1.00 53.80 217 ASN B CA 1
ATOM 3307 C C . ASN B 1 217 ? -19.303 58.498 37.827 1.00 53.60 217 ASN B C 1
ATOM 3308 O O . ASN B 1 217 ? -20.287 58.717 38.527 1.00 54.02 217 ASN B O 1
ATOM 3313 N N . ARG B 1 218 ? -18.865 59.342 36.889 1.00 53.63 218 ARG B N 1
ATOM 3314 C CA . ARG B 1 218 ? -19.465 60.663 36.637 1.00 52.89 218 ARG B CA 1
ATOM 3315 C C . ARG B 1 218 ? -20.955 60.565 36.341 1.00 50.40 218 ARG B C 1
ATOM 3316 O O . ARG B 1 218 ? -21.736 61.433 36.718 1.00 50.60 218 ARG B O 1
ATOM 3324 N N . TRP B 1 219 ? -21.331 59.501 35.649 1.00 47.55 219 TRP B N 1
ATOM 3325 C CA . TRP B 1 219 ? -22.661 59.363 35.108 1.00 45.47 219 TRP B CA 1
ATOM 3326 C C . TRP B 1 219 ? -23.594 58.580 36.027 1.00 44.58 219 TRP B C 1
ATOM 3327 O O . TRP B 1 219 ? -24.771 58.384 35.692 1.00 43.84 219 TRP B O 1
ATOM 3338 N N . HIS B 1 220 ? -23.065 58.126 37.168 1.00 44.02 220 HIS B N 1
ATOM 3339 C CA . HIS B 1 220 ? -23.827 57.333 38.133 1.00 43.74 220 HIS B CA 1
ATOM 3340 C C . HIS B 1 220 ? -24.402 56.081 37.497 1.00 43.19 220 HIS B C 1
ATOM 3341 O O . HIS B 1 220 ? -25.529 55.679 37.808 1.00 43.11 220 HIS B O 1
ATOM 3348 N N . LEU B 1 221 ? -23.650 55.475 36.588 1.00 42.32 221 LEU B N 1
ATOM 3349 C CA . LEU B 1 221 ? -24.084 54.225 35.986 1.00 42.05 221 LEU B CA 1
ATOM 3350 C C . LEU B 1 221 ? -23.904 53.079 36.942 1.00 42.28 221 LEU B C 1
ATOM 3351 O O . LEU B 1 221 ? -22.947 53.042 37.707 1.00 43.82 221 LEU B O 1
ATOM 3356 N N . CYS B 1 222 ? -24.831 52.143 36.903 1.00 42.86 222 CYS B N 1
ATOM 3357 C CA . CYS B 1 222 ? -24.662 50.948 37.665 1.00 42.21 222 CYS B CA 1
ATOM 3358 C C . CYS B 1 222 ? -23.901 49.957 36.795 1.00 40.36 222 CYS B C 1
ATOM 3359 O O . CYS B 1 222 ? -24.416 49.461 35.787 1.00 37.86 222 CYS B O 1
ATOM 3362 N N . PRO B 1 223 ? -22.663 49.661 37.192 1.00 41.05 223 PRO B N 1
ATOM 3363 C CA . PRO B 1 223 ? -21.853 48.719 36.429 1.00 40.53 223 PRO B CA 1
ATOM 3364 C C . PRO B 1 223 ? -22.391 47.274 36.449 1.00 39.83 223 PRO B C 1
ATOM 3365 O O . PRO B 1 223 ? -21.874 46.434 35.737 1.00 41.19 223 PRO B O 1
ATOM 3369 N N . THR B 1 224 ? -23.438 47.001 37.225 1.00 38.43 224 THR B N 1
ATOM 3370 C CA . THR B 1 224 ? -24.012 45.665 37.320 1.00 36.68 224 THR B CA 1
ATOM 3371 C C . THR B 1 224 ? -25.302 45.516 36.505 1.00 36.07 224 THR B C 1
ATOM 3372 O O . THR B 1 224 ? -26.260 46.265 36.666 1.00 36.12 224 THR B O 1
ATOM 3376 N N . LEU B 1 225 ? -25.334 44.503 35.663 1.00 35.14 225 LEU B N 1
ATOM 3377 C CA . LEU B 1 225 ? -26.486 44.245 34.851 1.00 34.71 225 LEU B CA 1
ATOM 3378 C C . LEU B 1 225 ? -27.358 43.193 35.527 1.00 33.09 225 LEU B C 1
ATOM 3379 O O . LEU B 1 225 ? -28.570 43.321 35.544 1.00 32.99 225 LEU B O 1
ATOM 3384 N N . TYR B 1 226 ? -26.735 42.167 36.093 1.00 31.43 226 TYR B N 1
ATOM 3385 C CA . TYR B 1 226 ? -27.465 41.135 36.801 1.00 30.36 226 TYR B CA 1
ATOM 3386 C C . TYR B 1 226 ? -26.876 40.899 38.166 1.00 29.49 226 TYR B C 1
ATOM 3387 O O . TYR B 1 226 ? -25.681 41.072 38.393 1.00 29.49 226 TYR B O 1
ATOM 3396 N N . GLU B 1 227 ? -27.733 40.464 39.071 1.00 29.37 227 GLU B N 1
ATOM 3397 C CA . GLU B 1 227 ? -27.345 40.202 40.430 1.00 28.55 227 GLU B CA 1
ATOM 3398 C C . GLU B 1 227 ? -27.937 38.890 40.834 1.00 27.33 227 GLU B C 1
ATOM 3399 O O . GLU B 1 227 ? -29.061 38.577 40.452 1.00 28.56 227 GLU B O 1
ATOM 3405 N N . SER B 1 228 ? -27.165 38.092 41.569 1.00 26.07 228 SER B N 1
ATOM 3406 C CA . SER B 1 228 ? -27.651 36.811 42.031 1.00 24.12 228 SER B CA 1
ATOM 3407 C C . SER B 1 228 ? -27.437 36.666 43.528 1.00 25.28 228 SER B C 1
ATOM 3408 O O . SER B 1 228 ? -26.292 36.661 44.012 1.00 25.30 228 SER B O 1
ATOM 3411 N N . ARG B 1 229 ? -28.556 36.556 44.251 1.00 24.46 229 ARG B N 1
ATOM 3412 C CA . ARG B 1 229 ? -28.558 36.387 45.702 1.00 24.20 229 ARG B CA 1
ATOM 3413 C C . ARG B 1 229 ? -28.858 34.921 46.021 1.00 23.53 229 ARG B C 1
ATOM 3414 O O . ARG B 1 229 ? -29.840 34.350 45.519 1.00 22.47 229 ARG B O 1
ATOM 3422 N N . PHE B 1 230 ? -28.007 34.284 46.818 1.00 22.28 230 PHE B N 1
ATOM 3423 C CA . PHE B 1 230 ? -28.318 32.915 47.177 1.00 21.38 230 PHE B CA 1
ATOM 3424 C C . PHE B 1 230 ? -29.332 32.863 48.322 1.00 21.80 230 PHE B C 1
ATOM 3425 O O . PHE B 1 230 ? -29.309 33.678 49.242 1.00 20.53 230 PHE B O 1
ATOM 3433 N N . GLN B 1 231 ? -30.234 31.901 48.234 1.00 22.82 231 GLN B N 1
ATOM 3434 C CA . GLN B 1 231 ? -31.295 31.730 49.224 1.00 23.21 231 GLN B CA 1
ATOM 3435 C C . GLN B 1 231 ? -31.183 30.376 49.906 1.00 24.82 231 GLN B C 1
ATOM 3436 O O . GLN B 1 231 ? -31.338 29.309 49.289 1.00 25.68 231 GLN B O 1
ATOM 3442 N N . LEU B 1 232 ? -30.860 30.441 51.183 1.00 26.46 232 LEU B N 1
ATOM 3443 C CA . LEU B 1 232 ? -30.656 29.267 51.996 1.00 28.48 232 LEU B CA 1
ATOM 3444 C C . LEU B 1 232 ? -31.969 28.785 52.558 1.00 30.09 232 LEU B C 1
ATOM 3445 O O . LEU B 1 232 ? -32.973 29.525 52.572 1.00 30.95 232 LEU B O 1
ATOM 3450 N N . GLY B 1 233 ? -31.957 27.548 53.049 1.00 31.89 233 GLY B N 1
ATOM 3451 C CA . GLY B 1 233 ? -33.034 27.061 53.906 1.00 34.56 233 GLY B CA 1
ATOM 3452 C C . GLY B 1 233 ? -34.056 26.087 53.351 1.00 37.25 233 GLY B C 1
ATOM 3453 O O . GLY B 1 233 ? -34.737 25.428 54.119 1.00 38.58 233 GLY B O 1
ATOM 3454 N N . GLY B 1 234 ? -34.192 25.985 52.035 1.00 38.62 234 GLY B N 1
ATOM 3455 C CA . GLY B 1 234 ? -35.120 24.994 51.474 1.00 39.92 234 GLY B CA 1
ATOM 3456 C C . GLY B 1 234 ? -36.562 25.459 51.314 1.00 40.36 234 GLY B C 1
ATOM 3457 O O . GLY B 1 234 ? -37.429 24.679 50.931 1.00 40.95 234 GLY B O 1
ATOM 3458 N N . SER B 1 235 ? -36.828 26.725 51.601 1.00 40.28 235 SER B N 1
ATOM 3459 C CA . SER B 1 235 ? -38.161 27.275 51.389 1.00 40.33 235 SER B CA 1
ATOM 3460 C C . SER B 1 235 ? -38.150 28.346 50.311 1.00 40.61 235 SER B C 1
ATOM 3461 O O . SER B 1 235 ? -39.112 29.130 50.140 1.00 38.91 235 SER B O 1
ATOM 3464 N N . ALA B 1 236 ? -37.035 28.361 49.590 1.00 41.11 236 ALA B N 1
ATOM 3465 C CA . ALA B 1 236 ? -36.870 29.174 48.402 1.00 42.28 236 ALA B CA 1
ATOM 3466 C C . ALA B 1 236 ? -35.993 28.403 47.425 1.00 43.64 236 ALA B C 1
ATOM 3467 O O . ALA B 1 236 ? -35.388 27.388 47.781 1.00 41.57 236 ALA B O 1
ATOM 3469 N N . ARG B 1 237 ? -35.939 28.880 46.186 1.00 47.52 237 ARG B N 1
ATOM 3470 C CA . ARG B 1 237 ? -35.026 28.300 45.201 1.00 50.72 237 ARG B CA 1
ATOM 3471 C C . ARG B 1 237 ? -33.638 28.842 45.473 1.00 48.33 237 ARG B C 1
ATOM 3472 O O . ARG B 1 237 ? -33.467 30.045 45.702 1.00 49.96 237 ARG B O 1
ATOM 3480 N N . GLY B 1 238 ? -32.654 27.954 45.479 1.00 44.01 238 GLY B N 1
ATOM 3481 C CA . GLY B 1 238 ? -31.269 28.366 45.551 1.00 39.43 238 GLY B CA 1
ATOM 3482 C C . GLY B 1 238 ? -31.061 29.831 45.229 1.00 36.45 238 GLY B C 1
ATOM 3483 O O . GLY B 1 238 ? -30.826 30.638 46.117 1.00 39.16 238 GLY B O 1
ATOM 3484 N N . SER B 1 239 ? -31.177 30.187 43.965 1.00 31.54 239 SER B N 1
ATOM 3485 C CA . SER B 1 239 ? -30.622 31.436 43.460 1.00 27.70 239 SER B CA 1
ATOM 3486 C C . SER B 1 239 ? -31.719 32.420 43.089 1.00 26.17 239 SER B C 1
ATOM 3487 O O . SER B 1 239 ? -32.731 32.023 42.530 1.00 25.42 239 SER B O 1
ATOM 3490 N N . ARG B 1 240 ? -31.534 33.700 43.396 1.00 25.10 240 ARG B N 1
ATOM 3491 C CA . ARG B 1 240 ? -32.462 34.687 42.948 1.00 24.96 240 ARG B CA 1
ATOM 3492 C C . ARG B 1 240 ? -31.774 35.749 42.079 1.00 26.05 240 ARG B C 1
ATOM 3493 O O . ARG B 1 240 ? -31.081 36.657 42.574 1.00 26.05 240 ARG B O 1
ATOM 3501 N N . VAL B 1 241 ? -32.013 35.631 40.772 1.00 27.24 241 VAL B N 1
ATOM 3502 C CA . VAL B 1 241 ? -31.312 36.404 39.743 1.00 27.30 241 VAL B CA 1
ATOM 3503 C C . VAL B 1 241 ? -32.176 37.547 39.249 1.00 29.24 241 VAL B C 1
ATOM 3504 O O . VAL B 1 241 ? -33.240 37.309 38.706 1.00 29.03 241 VAL B O 1
ATOM 3508 N N . LEU B 1 242 ? -31.722 38.779 39.480 1.00 31.66 242 LEU B N 1
ATOM 3509 C CA . LEU B 1 242 ? -32.409 39.972 39.017 1.00 35.15 242 LEU B CA 1
ATOM 3510 C C . LEU B 1 242 ? -31.707 40.615 37.832 1.00 37.05 242 LEU B C 1
ATOM 3511 O O . LEU B 1 242 ? -30.495 40.780 37.841 1.00 37.24 242 LEU B O 1
ATOM 3516 N N . ASP B 1 243 ? -32.482 40.991 36.821 1.00 38.65 243 ASP B N 1
ATOM 3517 C CA . ASP B 1 243 ? -31.990 41.796 35.727 1.00 40.46 243 ASP B CA 1
ATOM 3518 C C . ASP B 1 243 ? -32.227 43.220 36.185 1.00 42.16 243 ASP B C 1
ATOM 3519 O O . ASP B 1 243 ? -33.374 43.660 36.253 1.00 43.26 243 ASP B O 1
ATOM 3524 N N . ARG B 1 244 ? -31.164 43.938 36.523 1.00 43.44 244 ARG B N 1
ATOM 3525 C CA . ARG B 1 244 ? -31.334 45.263 37.125 1.00 47.46 244 ARG B CA 1
ATOM 3526 C C . ARG B 1 244 ? -31.690 46.387 36.149 1.00 48.41 244 ARG B C 1
ATOM 3527 O O . ARG B 1 244 ? -32.357 47.360 36.533 1.00 48.90 244 ARG B O 1
ATOM 3535 N N . ALA B 1 245 ? -31.240 46.271 34.902 1.00 48.63 245 ALA B N 1
ATOM 3536 C CA . ALA B 1 245 ? -31.582 47.286 33.914 1.00 49.85 245 ALA B CA 1
ATOM 3537 C C . ALA B 1 245 ? -33.093 47.278 33.655 1.00 50.98 245 ALA B C 1
ATOM 3538 O O . ALA B 1 245 ? -33.711 48.329 33.518 1.00 50.95 245 ALA B O 1
ATOM 3540 N N . ASN B 1 246 ? -33.679 46.081 33.637 1.00 51.51 246 ASN B N 1
ATOM 3541 C CA . ASN B 1 246 ? -35.061 45.892 33.207 1.00 51.36 246 ASN B CA 1
ATOM 3542 C C . ASN B 1 246 ? -36.081 45.633 34.303 1.00 51.54 246 ASN B C 1
ATOM 3543 O O . ASN B 1 246 ? -37.272 45.752 34.050 1.00 51.88 246 ASN B O 1
ATOM 3548 N N . ASN B 1 247 ? -35.614 45.281 35.501 1.00 52.02 247 ASN B N 1
ATOM 3549 C CA . ASN B 1 247 ? -36.475 44.894 36.639 1.00 51.93 247 ASN B CA 1
ATOM 3550 C C . ASN B 1 247 ? -37.301 43.646 36.404 1.00 50.06 247 ASN B C 1
ATOM 3551 O O . ASN B 1 247 ? -38.524 43.652 36.535 1.00 50.66 247 ASN B O 1
ATOM 3556 N N . VAL B 1 248 ? -36.591 42.580 36.051 1.00 48.48 248 VAL B N 1
ATOM 3557 C CA . VAL B 1 248 ? -37.155 41.284 35.693 1.00 47.50 248 VAL B CA 1
ATOM 3558 C C . VAL B 1 248 ? -36.452 40.232 36.530 1.00 47.27 248 VAL B C 1
ATOM 3559 O O . VAL B 1 248 ? -35.224 40.164 36.543 1.00 47.66 248 VAL B O 1
ATOM 3563 N N . GLU B 1 249 ? -37.219 39.421 37.240 1.00 46.58 249 GLU B N 1
ATOM 3564 C CA . GLU B 1 249 ? -36.651 38.271 37.894 1.00 46.34 249 GLU B CA 1
ATOM 3565 C C . GLU B 1 249 ? -36.468 37.194 36.859 1.00 46.19 249 GLU B C 1
ATOM 3566 O O . GLU B 1 249 ? -37.444 36.673 36.324 1.00 47.49 249 GLU B O 1
ATOM 3572 N N . LEU B 1 250 ? -35.231 36.822 36.588 1.00 45.39 250 LEU B N 1
ATOM 3573 C CA . LEU B 1 250 ? -34.996 35.670 35.741 1.00 46.39 250 LEU B CA 1
ATOM 3574 C C . LEU B 1 250 ? -35.305 34.416 36.560 1.00 48.03 250 LEU B C 1
ATOM 3575 O O . LEU B 1 250 ? -35.134 33.299 36.103 1.00 48.63 250 LEU B O 1
ATOM 3580 N N . THR B 1 251 ? -35.823 34.643 37.764 1.00 50.88 251 THR B N 1
ATOM 3581 C CA . THR B 1 251 ? -36.005 33.643 38.831 1.00 53.25 251 THR B CA 1
ATOM 3582 C C . THR B 1 251 ? -34.640 33.291 39.428 1.00 53.40 251 THR B C 1
ATOM 3583 O O . THR B 1 251 ? -34.276 33.817 40.488 1.00 51.95 251 THR B O 1
ATOM 3596 N N . ALA C 1 31 ? 42.809 44.466 47.747 1.00 66.04 31 ALA C N 1
ATOM 3597 C CA . ALA C 1 31 ? 41.645 45.076 48.387 1.00 62.03 31 ALA C CA 1
ATOM 3598 C C . ALA C 1 31 ? 41.731 44.898 49.910 1.00 58.51 31 ALA C C 1
ATOM 3599 O O . ALA C 1 31 ? 42.564 44.124 50.423 1.00 58.45 31 ALA C O 1
ATOM 3601 N N . ALA C 1 32 ? 40.876 45.628 50.624 1.00 54.37 32 ALA C N 1
ATOM 3602 C CA . ALA C 1 32 ? 40.852 45.605 52.081 1.00 50.04 32 ALA C CA 1
ATOM 3603 C C . ALA C 1 32 ? 40.276 44.293 52.602 1.00 47.28 32 ALA C C 1
ATOM 3604 O O . ALA C 1 32 ? 40.678 43.811 53.671 1.00 47.11 32 ALA C O 1
ATOM 3606 N N . ASP C 1 33 ? 39.333 43.718 51.853 1.00 43.92 33 ASP C N 1
ATOM 3607 C CA . ASP C 1 33 ? 38.768 42.423 52.212 1.00 41.34 33 ASP C CA 1
ATOM 3608 C C . ASP C 1 33 ? 38.841 41.485 51.031 1.00 40.00 33 ASP C C 1
ATOM 3609 O O . ASP C 1 33 ? 38.084 41.604 50.064 1.00 38.72 33 ASP C O 1
ATOM 3622 N N . ASP C 1 35 ? 38.945 38.105 51.508 1.00 29.91 35 ASP C N 1
ATOM 3623 C CA . ASP C 1 35 ? 38.578 36.805 52.044 1.00 28.02 35 ASP C CA 1
ATOM 3624 C C . ASP C 1 35 ? 37.239 36.248 51.569 1.00 26.10 35 ASP C C 1
ATOM 3625 O O . ASP C 1 35 ? 36.403 36.990 51.034 1.00 26.60 35 ASP C O 1
ATOM 3630 N N . PRO C 1 36 ? 37.032 34.930 51.764 1.00 23.00 36 PRO C N 1
ATOM 3631 C CA . PRO C 1 36 ? 35.702 34.342 51.533 1.00 22.27 36 PRO C CA 1
ATOM 3632 C C . PRO C 1 36 ? 34.650 34.918 52.467 1.00 20.65 36 PRO C C 1
ATOM 3633 O O . PRO C 1 36 ? 34.980 35.558 53.479 1.00 19.52 36 PRO C O 1
ATOM 3637 N N . TRP C 1 37 ? 33.393 34.694 52.112 1.00 19.89 37 TRP C N 1
ATOM 3638 C CA . TRP C 1 37 ? 32.258 35.135 52.902 1.00 18.63 37 TRP C CA 1
ATOM 3639 C C . TRP C 1 37 ? 31.426 33.911 53.184 1.00 19.11 37 TRP C C 1
ATOM 3640 O O . TRP C 1 37 ? 31.304 33.033 52.330 1.00 19.53 37 TRP C O 1
ATOM 3651 N N . LEU C 1 38 ? 30.865 33.829 54.385 1.00 20.47 38 LEU C N 1
ATOM 3652 C CA . LEU C 1 38 ? 29.832 32.813 54.680 1.00 20.32 38 LEU C CA 1
ATOM 3653 C C . LEU C 1 38 ? 28.507 33.339 54.194 1.00 20.34 38 LEU C C 1
ATOM 3654 O O . LEU C 1 38 ? 28.058 34.404 54.628 1.00 23.13 38 LEU C O 1
ATOM 3659 N N . VAL C 1 39 ? 27.882 32.611 53.289 1.00 19.57 39 VAL C N 1
ATOM 3660 C CA . VAL C 1 39 ? 26.703 33.124 52.602 1.00 18.13 39 VAL C CA 1
ATOM 3661 C C . VAL C 1 39 ? 25.555 32.134 52.580 1.00 18.78 39 VAL C C 1
ATOM 3662 O O . VAL C 1 39 ? 25.715 30.964 52.210 1.00 18.31 39 VAL C O 1
ATOM 3666 N N . PHE C 1 40 ? 24.383 32.605 52.992 1.00 20.41 40 PHE C N 1
ATOM 3667 C CA . PHE C 1 40 ? 23.183 31.843 52.750 1.00 20.32 40 PHE C CA 1
ATOM 3668 C C . PHE C 1 40 ? 22.443 32.531 51.646 1.00 21.55 40 PHE C C 1
ATOM 3669 O O . PHE C 1 40 ? 22.007 33.679 51.802 1.00 23.06 40 PHE C O 1
ATOM 3677 N N . ASP C 1 41 ? 22.320 31.859 50.509 1.00 22.63 41 ASP C N 1
ATOM 3678 C CA . ASP C 1 41 ? 21.709 32.505 49.343 1.00 23.62 41 ASP C CA 1
ATOM 3679 C C . ASP C 1 41 ? 20.330 31.935 49.207 1.00 23.71 41 ASP C C 1
ATOM 3680 O O . ASP C 1 41 ? 20.188 30.781 48.823 1.00 25.26 41 ASP C O 1
ATOM 3685 N N . ALA C 1 42 ? 19.305 32.713 49.525 1.00 24.72 42 ALA C N 1
ATOM 3686 C CA . ALA C 1 42 ? 17.939 32.178 49.481 1.00 26.66 42 ALA C CA 1
ATOM 3687 C C . ALA C 1 42 ? 17.451 31.958 48.035 1.00 30.65 42 ALA C C 1
ATOM 3688 O O . ALA C 1 42 ? 16.444 31.279 47.815 1.00 32.92 42 ALA C O 1
ATOM 3690 N N . ARG C 1 43 ? 18.168 32.505 47.055 1.00 32.29 43 ARG C N 1
ATOM 3691 C CA . ARG C 1 43 ? 17.794 32.322 45.646 1.00 33.35 43 ARG C CA 1
ATOM 3692 C C . ARG C 1 43 ? 18.081 30.893 45.247 1.00 34.53 43 ARG C C 1
ATOM 3693 O O . ARG C 1 43 ? 17.417 30.325 44.388 1.00 36.70 43 ARG C O 1
ATOM 3701 N N . THR C 1 44 ? 19.044 30.302 45.927 1.00 34.07 44 THR C N 1
ATOM 3702 C CA . THR C 1 44 ? 19.556 28.985 45.605 1.00 35.55 44 THR C CA 1
ATOM 3703 C C . THR C 1 44 ? 19.223 27.932 46.665 1.00 37.48 44 THR C C 1
ATOM 3704 O O . THR C 1 44 ? 19.123 26.755 46.331 1.00 40.04 44 THR C O 1
ATOM 3708 N N . THR C 1 45 ? 19.086 28.339 47.933 1.00 35.69 45 THR C N 1
ATOM 3709 C CA . THR C 1 45 ? 18.942 27.386 49.034 1.00 33.87 45 THR C CA 1
ATOM 3710 C C . THR C 1 45 ? 17.534 27.366 49.651 1.00 32.25 45 THR C C 1
ATOM 3711 O O . THR C 1 45 ? 16.933 28.418 49.882 1.00 32.20 45 THR C O 1
ATOM 3715 N N . PRO C 1 46 ? 16.996 26.161 49.900 1.00 30.74 46 PRO C N 1
ATOM 3716 C CA . PRO C 1 46 ? 15.646 26.144 50.477 1.00 29.50 46 PRO C CA 1
ATOM 3717 C C . PRO C 1 46 ? 15.614 26.750 51.888 1.00 28.80 46 PRO C C 1
ATOM 3718 O O . PRO C 1 46 ? 16.486 26.483 52.714 1.00 28.90 46 PRO C O 1
ATOM 3722 N N . ALA C 1 47 ? 14.596 27.567 52.132 1.00 27.50 47 ALA C N 1
ATOM 3723 C CA . ALA C 1 47 ? 14.369 28.235 53.396 1.00 26.19 47 ALA C CA 1
ATOM 3724 C C . ALA C 1 47 ? 14.455 27.319 54.609 1.00 27.13 47 ALA C C 1
ATOM 3725 O O . ALA C 1 47 ? 14.881 27.748 55.695 1.00 29.38 47 ALA C O 1
ATOM 3727 N N . THR C 1 48 ? 14.056 26.066 54.425 1.00 24.90 48 THR C N 1
ATOM 3728 C CA . THR C 1 48 ? 14.038 25.104 55.503 1.00 25.67 48 THR C CA 1
ATOM 3729 C C . THR C 1 48 ? 15.435 24.747 55.945 1.00 25.77 48 THR C C 1
ATOM 3730 O O . THR C 1 48 ? 15.617 23.993 56.869 1.00 26.22 48 THR C O 1
ATOM 3734 N N . GLU C 1 49 ? 16.437 25.289 55.286 1.00 26.35 49 GLU C N 1
ATOM 3735 C CA . GLU C 1 49 ? 17.792 24.968 55.665 1.00 26.14 49 GLU C CA 1
ATOM 3736 C C . GLU C 1 49 ? 18.418 26.109 56.429 1.00 23.92 49 GLU C C 1
ATOM 3737 O O . GLU C 1 49 ? 19.532 25.993 56.899 1.00 24.83 49 GLU C O 1
ATOM 3743 N N . LEU C 1 50 ? 17.696 27.208 56.564 1.00 22.49 50 LEU C N 1
ATOM 3744 C CA . LEU C 1 50 ? 18.252 28.378 57.255 1.00 22.20 50 LEU C CA 1
ATOM 3745 C C . LEU C 1 50 ? 18.670 28.066 58.684 1.00 22.77 50 LEU C C 1
ATOM 3746 O O . LEU C 1 50 ? 19.767 28.464 59.094 1.00 24.79 50 LEU C O 1
ATOM 3751 N N . ASP C 1 51 ? 17.834 27.331 59.423 1.00 21.44 51 ASP C N 1
ATOM 3752 C CA . ASP C 1 51 ? 18.107 27.093 60.842 1.00 23.69 51 ASP C CA 1
ATOM 3753 C C . ASP C 1 51 ? 19.390 26.339 61.140 1.00 21.22 51 ASP C C 1
ATOM 3754 O O . ASP C 1 51 ? 20.157 26.747 62.008 1.00 23.14 51 ASP C O 1
ATOM 3759 N N . ALA C 1 52 ? 19.637 25.273 60.403 1.00 18.63 52 ALA C N 1
ATOM 3760 C CA . ALA C 1 52 ? 20.844 24.497 60.583 1.00 17.68 52 ALA C CA 1
ATOM 3761 C C . ALA C 1 52 ? 22.076 25.352 60.231 1.00 19.38 52 ALA C C 1
ATOM 3762 O O . ALA C 1 52 ? 23.145 25.232 60.850 1.00 20.85 52 ALA C O 1
ATOM 3764 N N . TRP C 1 53 ? 21.903 26.244 59.264 1.00 18.19 53 TRP C N 1
ATOM 3765 C CA . TRP C 1 53 ? 22.959 27.142 58.872 1.00 19.20 53 TRP C CA 1
ATOM 3766 C C . TRP C 1 53 ? 23.247 28.159 59.976 1.00 17.83 53 TRP C C 1
ATOM 3767 O O . TRP C 1 53 ? 24.395 28.361 60.332 1.00 16.72 53 TRP C O 1
ATOM 3778 N N . LEU C 1 54 ? 22.213 28.841 60.457 1.00 18.72 54 LEU C N 1
ATOM 3779 C CA . LEU C 1 54 ? 22.369 29.793 61.602 1.00 20.55 54 LEU C CA 1
ATOM 3780 C C . LEU C 1 54 ? 22.980 29.092 62.838 1.00 18.78 54 LEU C C 1
ATOM 3781 O O . LEU C 1 54 ? 23.841 29.645 63.495 1.00 19.46 54 LEU C O 1
ATOM 3786 N N . ALA C 1 55 ? 22.588 27.851 63.074 1.00 17.76 55 ALA C N 1
ATOM 3787 C CA . ALA C 1 55 ? 23.096 27.106 64.218 1.00 20.45 55 ALA C CA 1
ATOM 3788 C C . ALA C 1 55 ? 24.575 26.791 64.059 1.00 20.62 55 ALA C C 1
ATOM 3789 O O . ALA C 1 55 ? 25.295 26.803 65.029 1.00 20.55 55 ALA C O 1
ATOM 3791 N N . LYS C 1 56 ? 25.028 26.560 62.833 1.00 21.55 56 LYS C N 1
ATOM 3792 C CA . LYS C 1 56 ? 26.408 26.139 62.595 1.00 23.08 56 LYS C CA 1
ATOM 3793 C C . LYS C 1 56 ? 27.369 27.318 62.586 1.00 23.68 56 LYS C C 1
ATOM 3794 O O . LYS C 1 56 ? 28.514 27.194 62.980 1.00 22.69 56 LYS C O 1
ATOM 3800 N N . TYR C 1 57 ? 26.880 28.480 62.174 1.00 25.96 57 TYR C N 1
ATOM 3801 C CA . TYR C 1 57 ? 27.752 29.671 61.979 1.00 24.35 57 TYR C CA 1
ATOM 3802 C C . TYR C 1 57 ? 27.252 30.924 62.676 1.00 21.06 57 TYR C C 1
ATOM 3803 O O . TYR C 1 57 ? 27.066 31.957 62.021 1.00 21.53 57 TYR C O 1
ATOM 3812 N N . PRO C 1 58 ? 27.028 30.849 63.983 1.00 18.60 58 PRO C N 1
ATOM 3813 C CA . PRO C 1 58 ? 26.613 32.088 64.633 1.00 18.39 58 PRO C CA 1
ATOM 3814 C C . PRO C 1 58 ? 27.758 33.087 64.599 1.00 18.23 58 PRO C C 1
ATOM 3815 O O . PRO C 1 58 ? 28.902 32.692 64.770 1.00 20.92 58 PRO C O 1
ATOM 3819 N N . PRO C 1 59 ? 27.459 34.372 64.385 1.00 17.10 59 PRO C N 1
ATOM 3820 C CA . PRO C 1 59 ? 28.501 35.394 64.309 1.00 18.31 59 PRO C CA 1
ATOM 3821 C C . PRO C 1 59 ? 29.233 35.695 65.625 1.00 22.06 59 PRO C C 1
ATOM 3822 O O . PRO C 1 59 ? 30.114 36.563 65.651 1.00 25.28 59 PRO C O 1
ATOM 3826 N N . SER C 1 60 ? 28.853 35.037 66.708 1.00 20.97 60 SER C N 1
ATOM 3827 C CA . SER C 1 60 ? 29.569 35.165 67.961 1.00 22.06 60 SER C CA 1
ATOM 3828 C C . SER C 1 60 ? 30.724 34.220 67.971 1.00 23.61 60 SER C C 1
ATOM 3829 O O . SER C 1 60 ? 31.688 34.474 68.669 1.00 25.60 60 SER C O 1
ATOM 3832 N N . GLN C 1 61 ? 30.594 33.109 67.239 1.00 22.42 61 GLN C N 1
ATOM 3833 C CA . GLN C 1 61 ? 31.593 32.071 67.208 1.00 22.86 61 GLN C CA 1
ATOM 3834 C C . GLN C 1 61 ? 32.483 32.174 65.967 1.00 25.31 61 GLN C C 1
ATOM 3835 O O . GLN C 1 61 ? 33.701 31.947 66.071 1.00 27.39 61 GLN C O 1
ATOM 3841 N N . VAL C 1 62 ? 31.881 32.492 64.812 1.00 23.56 62 VAL C N 1
ATOM 3842 C CA . VAL C 1 62 ? 32.617 32.722 63.568 1.00 21.64 62 VAL C CA 1
ATOM 3843 C C . VAL C 1 62 ? 33.641 33.843 63.725 1.00 21.32 62 VAL C C 1
ATOM 3844 O O . VAL C 1 62 ? 33.271 34.967 64.069 1.00 22.47 62 VAL C O 1
ATOM 3848 N N . THR C 1 63 ? 34.923 33.545 63.482 1.00 21.10 63 THR C N 1
ATOM 3849 C CA . THR C 1 63 ? 35.985 34.554 63.674 1.00 20.60 63 THR C CA 1
ATOM 3850 C C . THR C 1 63 ? 36.546 35.084 62.373 1.00 21.22 63 THR C C 1
ATOM 3851 O O . THR C 1 63 ? 36.620 34.379 61.370 1.00 20.71 63 THR C O 1
ATOM 3855 N N . ARG C 1 64 ? 36.964 36.340 62.424 1.00 21.59 64 ARG C N 1
ATOM 3856 C CA . ARG C 1 64 ? 37.484 37.042 61.289 1.00 21.00 64 ARG C CA 1
ATOM 3857 C C . ARG C 1 64 ? 38.633 36.281 60.628 1.00 24.52 64 ARG C C 1
ATOM 3858 O O . ARG C 1 64 ? 38.713 36.283 59.396 1.00 27.61 64 ARG C O 1
ATOM 3866 N N . TYR C 1 65 ? 39.516 35.650 61.422 1.00 23.10 65 TYR C N 1
ATOM 3867 C CA . TYR C 1 65 ? 40.713 34.998 60.873 1.00 23.39 65 TYR C CA 1
ATOM 3868 C C . TYR C 1 65 ? 40.717 33.492 60.941 1.00 23.05 65 TYR C C 1
ATOM 3869 O O . TYR C 1 65 ? 41.732 32.884 60.665 1.00 26.04 65 TYR C O 1
ATOM 3878 N N . GLY C 1 66 ? 39.588 32.884 61.270 1.00 21.64 66 GLY C N 1
ATOM 3879 C CA . GLY C 1 66 ? 39.530 31.441 61.435 1.00 21.13 66 GLY C CA 1
ATOM 3880 C C . GLY C 1 66 ? 40.431 30.905 62.551 1.00 22.64 66 GLY C C 1
ATOM 3881 O O . GLY C 1 66 ? 41.045 29.837 62.405 1.00 23.18 66 GLY C O 1
ATOM 3882 N N . ASP C 1 67 ? 40.499 31.639 63.664 1.00 21.97 67 ASP C N 1
ATOM 3883 C CA . ASP C 1 67 ? 41.169 31.206 64.897 1.00 21.29 67 ASP C CA 1
ATOM 3884 C C . ASP C 1 67 ? 40.889 29.757 65.228 1.00 21.41 67 ASP C C 1
ATOM 3885 O O . ASP C 1 67 ? 39.764 29.289 65.004 1.00 21.04 67 ASP C O 1
ATOM 3890 N N . PRO C 1 68 ? 41.900 29.029 65.770 1.00 21.34 68 PRO C N 1
ATOM 3891 C CA . PRO C 1 68 ? 41.650 27.682 66.297 1.00 21.84 68 PRO C CA 1
ATOM 3892 C C . PRO C 1 68 ? 40.439 27.673 67.237 1.00 23.39 68 PRO C C 1
ATOM 3893 O O . PRO C 1 68 ? 40.281 28.587 68.015 1.00 23.76 68 PRO C O 1
ATOM 3897 N N . GLY C 1 69 ? 39.594 26.656 67.176 1.00 24.65 69 GLY C N 1
ATOM 3898 C CA . GLY C 1 69 ? 38.392 26.649 68.011 1.00 26.28 69 GLY C CA 1
ATOM 3899 C C . GLY C 1 69 ? 37.124 27.221 67.383 1.00 26.76 69 GLY C C 1
ATOM 3900 O O . GLY C 1 69 ? 36.037 27.029 67.916 1.00 26.51 69 GLY C O 1
ATOM 3901 N N . SER C 1 70 ? 37.276 27.933 66.262 1.00 26.60 70 SER C N 1
ATOM 3902 C CA . SER C 1 70 ? 36.178 28.506 65.490 1.00 25.97 70 SER C CA 1
ATOM 3903 C C . SER C 1 70 ? 35.447 27.469 64.627 1.00 27.19 70 SER C C 1
ATOM 3904 O O . SER C 1 70 ? 36.027 26.450 64.281 1.00 26.49 70 SER C O 1
ATOM 3907 N N . PRO C 1 71 ? 34.170 27.730 64.260 1.00 27.67 71 PRO C N 1
ATOM 3908 C CA . PRO C 1 71 ? 33.552 26.869 63.245 1.00 26.58 71 PRO C CA 1
ATOM 3909 C C . PRO C 1 71 ? 34.143 27.019 61.835 1.00 27.17 71 PRO C C 1
ATOM 3910 O O . PRO C 1 71 ? 34.024 26.110 61.037 1.00 29.66 71 PRO C O 1
ATOM 3914 N N . ASN C 1 72 ? 34.749 28.154 61.527 1.00 26.04 72 ASN C N 1
ATOM 3915 C CA . ASN C 1 72 ? 35.512 28.341 60.290 1.00 25.05 72 ASN C CA 1
ATOM 3916 C C . ASN C 1 72 ? 37.043 28.171 60.464 1.00 27.94 72 ASN C C 1
ATOM 3917 O O . ASN C 1 72 ? 37.635 28.723 61.386 1.00 28.94 72 ASN C O 1
ATOM 3922 N N . SER C 1 73 ? 37.690 27.397 59.601 1.00 30.88 73 SER C N 1
ATOM 3923 C CA . SER C 1 73 ? 39.166 27.345 59.613 1.00 32.81 73 SER C CA 1
ATOM 3924 C C . SER C 1 73 ? 39.798 28.383 58.676 1.00 32.53 73 SER C C 1
ATOM 3925 O O . SER C 1 73 ? 40.983 28.697 58.803 1.00 34.07 73 SER C O 1
ATOM 3928 N N . GLU C 1 74 ? 38.984 28.919 57.770 1.00 30.97 74 GLU C N 1
ATOM 3929 C CA . GLU C 1 74 ? 39.369 29.960 56.823 1.00 30.50 74 GLU C CA 1
ATOM 3930 C C . GLU C 1 74 ? 39.019 31.331 57.391 1.00 29.43 74 GLU C C 1
ATOM 3931 O O . GLU C 1 74 ? 37.997 31.480 58.039 1.00 29.49 74 GLU C O 1
ATOM 3937 N N . PRO C 1 75 ? 39.840 32.352 57.120 1.00 29.34 75 PRO C N 1
ATOM 3938 C CA . PRO C 1 75 ? 39.384 33.710 57.394 1.00 27.67 75 PRO C CA 1
ATOM 3939 C C . PRO C 1 75 ? 38.039 33.937 56.692 1.00 26.33 75 PRO C C 1
ATOM 3940 O O . PRO C 1 75 ? 37.802 33.349 55.630 1.00 25.91 75 PRO C O 1
ATOM 3944 N N . VAL C 1 76 ? 37.180 34.773 57.278 1.00 23.14 76 VAL C N 1
ATOM 3945 C CA . VAL C 1 76 ? 35.872 35.069 56.726 1.00 20.66 76 VAL C CA 1
ATOM 3946 C C . VAL C 1 76 ? 35.653 36.577 56.837 1.00 19.95 76 VAL C C 1
ATOM 3947 O O . VAL C 1 76 ? 35.715 37.119 57.926 1.00 19.10 76 VAL C O 1
ATOM 3951 N N . GLY C 1 77 ? 35.369 37.246 55.721 1.00 17.23 77 GLY C N 1
ATOM 3952 C CA . GLY C 1 77 ? 35.247 38.677 55.750 1.00 17.03 77 GLY C CA 1
ATOM 3953 C C . GLY C 1 77 ? 33.905 39.177 56.225 1.00 17.78 77 GLY C C 1
ATOM 3954 O O . GLY C 1 77 ? 33.824 40.249 56.842 1.00 17.60 77 GLY C O 1
ATOM 3955 N N . TRP C 1 78 ? 32.855 38.422 55.894 1.00 16.93 78 TRP C N 1
ATOM 3956 C CA . TRP C 1 78 ? 31.492 38.774 56.248 1.00 15.85 78 TRP C CA 1
ATOM 3957 C C . TRP C 1 78 ? 30.654 37.524 56.287 1.00 15.05 78 TRP C C 1
ATOM 3958 O O . TRP C 1 78 ? 30.978 36.561 55.617 1.00 17.03 78 TRP C O 1
ATOM 3969 N N . ILE C 1 79 ? 29.582 37.547 57.080 1.00 14.55 79 ILE C N 1
ATOM 3970 C CA . ILE C 1 79 ? 28.542 36.512 57.065 1.00 15.04 79 ILE C CA 1
ATOM 3971 C C . ILE C 1 79 ? 27.385 37.250 56.407 1.00 14.90 79 ILE C C 1
ATOM 3972 O O . ILE C 1 79 ? 27.134 38.388 56.764 1.00 15.45 79 ILE C O 1
ATOM 3977 N N . ALA C 1 80 ? 26.732 36.638 55.420 1.00 13.52 80 ALA C N 1
ATOM 3978 C CA . ALA C 1 80 ? 25.721 37.329 54.590 1.00 12.05 80 ALA C CA 1
ATOM 3979 C C . ALA C 1 80 ? 24.571 36.433 54.245 1.00 11.51 80 ALA C C 1
ATOM 3980 O O . ALA C 1 80 ? 24.755 35.212 54.086 1.00 12.25 80 ALA C O 1
ATOM 3982 N N . VAL C 1 81 ? 23.389 37.043 54.137 1.00 11.96 81 VAL C N 1
ATOM 3983 C CA . VAL C 1 81 ? 22.163 36.358 53.645 1.00 13.54 81 VAL C CA 1
ATOM 3984 C C . VAL C 1 81 ? 21.559 37.140 52.495 1.00 14.50 81 VAL C C 1
ATOM 3985 O O . VAL C 1 81 ? 21.268 38.342 52.605 1.00 13.21 81 VAL C O 1
ATOM 3989 N N . TYR C 1 82 ? 21.374 36.447 51.385 1.00 18.25 82 TYR C N 1
ATOM 3990 C CA . TYR C 1 82 ? 20.789 37.056 50.192 1.00 21.95 82 TYR C CA 1
ATOM 3991 C C . TYR C 1 82 ? 19.371 36.566 50.006 1.00 23.77 82 TYR C C 1
ATOM 3992 O O . TYR C 1 82 ? 19.100 35.364 50.117 1.00 22.93 82 TYR C O 1
ATOM 4001 N N . GLY C 1 83 ? 18.459 37.496 49.743 1.00 27.50 83 GLY C N 1
ATOM 4002 C CA . GLY C 1 83 ? 17.033 37.162 49.592 1.00 30.29 83 GLY C CA 1
ATOM 4003 C C . GLY C 1 83 ? 16.663 37.037 48.133 1.00 34.43 83 GLY C C 1
ATOM 4004 O O . GLY C 1 83 ? 17.448 37.426 47.269 1.00 33.65 83 GLY C O 1
ATOM 4005 N N . GLN C 1 84 ? 15.472 36.503 47.849 1.00 39.38 84 GLN C N 1
ATOM 4006 C CA . GLN C 1 84 ? 14.993 36.400 46.462 1.00 43.44 84 GLN C CA 1
ATOM 4007 C C . GLN C 1 84 ? 14.917 37.789 45.841 1.00 44.83 84 GLN C C 1
ATOM 4008 O O . GLN C 1 84 ? 14.615 38.784 46.514 1.00 44.23 84 GLN C O 1
ATOM 4014 N N . GLY C 1 85 ? 15.276 37.851 44.567 1.00 47.41 85 GLY C N 1
ATOM 4015 C CA . GLY C 1 85 ? 15.242 39.096 43.830 1.00 50.46 85 GLY C CA 1
ATOM 4016 C C . GLY C 1 85 ? 16.379 40.046 44.119 1.00 52.98 85 GLY C C 1
ATOM 4017 O O . GLY C 1 85 ? 16.361 41.184 43.649 1.00 54.66 85 GLY C O 1
ATOM 4018 N N . TYR C 1 86 ? 17.374 39.606 44.882 1.00 53.85 86 TYR C N 1
ATOM 4019 C CA . TYR C 1 86 ? 18.537 40.455 45.115 1.00 53.69 86 TYR C CA 1
ATOM 4020 C C . TYR C 1 86 ? 19.392 40.512 43.849 1.00 54.97 86 TYR C C 1
ATOM 4021 O O . TYR C 1 86 ? 19.670 39.472 43.240 1.00 54.92 86 TYR C O 1
ATOM 4030 N N . SER C 1 87 ? 19.793 41.720 43.453 1.00 56.55 87 SER C N 1
ATOM 4031 C CA . SER C 1 87 ? 20.838 41.889 42.434 1.00 58.71 87 SER C CA 1
ATOM 4032 C C . SER C 1 87 ? 21.527 43.265 42.491 1.00 60.18 87 SER C C 1
ATOM 4033 O O . SER C 1 87 ? 20.974 44.223 43.059 1.00 59.46 87 SER C O 1
ATOM 4036 N N . PRO C 1 88 ? 22.738 43.370 41.901 1.00 62.60 88 PRO C N 1
ATOM 4037 C CA . PRO C 1 88 ? 23.366 44.689 41.871 1.00 64.67 88 PRO C CA 1
ATOM 4038 C C . PRO C 1 88 ? 22.536 45.677 41.030 1.00 65.92 88 PRO C C 1
ATOM 4039 O O . PRO C 1 88 ? 22.622 45.654 39.793 1.00 66.77 88 PRO C O 1
ATOM 4043 N N . ASN C 1 89 ? 21.729 46.508 41.701 1.00 65.76 89 ASN C N 1
ATOM 4044 C CA . ASN C 1 89 ? 21.043 47.638 41.060 1.00 66.18 89 ASN C CA 1
ATOM 4045 C C . ASN C 1 89 ? 22.029 48.761 40.667 1.00 64.28 89 ASN C C 1
ATOM 4046 O O . ASN C 1 89 ? 21.636 49.733 40.027 1.00 64.36 89 ASN C O 1
ATOM 4051 N N . SER C 1 90 ? 23.306 48.586 41.016 1.00 62.25 90 SER C N 1
ATOM 4052 C CA . SER C 1 90 ? 24.357 49.627 40.950 1.00 61.21 90 SER C CA 1
ATOM 4053 C C . SER C 1 90 ? 24.336 50.677 39.791 1.00 58.45 90 SER C C 1
ATOM 4054 O O . SER C 1 90 ? 23.642 50.506 38.762 1.00 57.92 90 SER C O 1
ATOM 4057 N N . GLY C 1 91 ? 25.118 51.750 39.993 1.00 53.27 91 GLY C N 1
ATOM 4058 C CA . GLY C 1 91 ? 25.110 52.931 39.130 1.00 47.18 91 GLY C CA 1
ATOM 4059 C C . GLY C 1 91 ? 26.476 53.423 38.712 1.00 42.66 91 GLY C C 1
ATOM 4060 O O . GLY C 1 91 ? 27.379 52.646 38.473 1.00 43.57 91 GLY C O 1
ATOM 4061 N N . ASP C 1 92 ? 26.645 54.727 38.626 1.00 38.91 92 ASP C N 1
ATOM 4062 C CA . ASP C 1 92 ? 27.822 55.266 37.958 1.00 35.50 92 ASP C CA 1
ATOM 4063 C C . ASP C 1 92 ? 28.842 55.839 38.921 1.00 32.44 92 ASP C C 1
ATOM 4064 O O . ASP C 1 92 ? 28.987 57.054 39.039 1.00 32.27 92 ASP C O 1
ATOM 4069 N N . VAL C 1 93 ? 29.566 54.948 39.579 1.00 31.59 93 VAL C N 1
ATOM 4070 C CA . VAL C 1 93 ? 30.579 55.321 40.575 1.00 31.83 93 VAL C CA 1
ATOM 4071 C C . VAL C 1 93 ? 31.752 56.135 40.019 1.00 32.58 93 VAL C C 1
ATOM 4072 O O . VAL C 1 93 ? 32.235 57.058 40.690 1.00 34.21 93 VAL C O 1
ATOM 4076 N N . GLN C 1 94 ? 32.203 55.817 38.805 1.00 32.97 94 GLN C N 1
ATOM 4077 C CA . GLN C 1 94 ? 33.220 56.614 38.137 1.00 32.38 94 GLN C CA 1
ATOM 4078 C C . GLN C 1 94 ? 32.781 58.079 37.995 1.00 32.65 94 GLN C C 1
ATOM 4079 O O . GLN C 1 94 ? 33.516 59.006 38.378 1.00 31.88 94 GLN C O 1
ATOM 4085 N N . GLY C 1 95 ? 31.590 58.277 37.429 1.00 32.63 95 GLY C N 1
ATOM 4086 C CA . GLY C 1 95 ? 31.053 59.615 37.258 1.00 34.87 95 GLY C CA 1
ATOM 4087 C C . GLY C 1 95 ? 30.828 60.261 38.615 1.00 36.60 95 GLY C C 1
ATOM 4088 O O . GLY C 1 95 ? 31.080 61.470 38.811 1.00 36.91 95 GLY C O 1
ATOM 4089 N N . LEU C 1 96 ? 30.380 59.448 39.565 1.00 36.20 96 LEU C N 1
ATOM 4090 C CA . LEU C 1 96 ? 30.230 59.934 40.932 1.00 37.58 96 LEU C CA 1
ATOM 4091 C C . LEU C 1 96 ? 31.538 60.511 41.470 1.00 36.90 96 LEU C C 1
ATOM 4092 O O . LEU C 1 96 ? 31.552 61.632 41.956 1.00 36.70 96 LEU C O 1
ATOM 4097 N N . GLN C 1 97 ? 32.627 59.760 41.358 1.00 37.91 97 GLN C N 1
ATOM 4098 C CA . GLN C 1 97 ? 33.927 60.219 41.876 1.00 40.25 97 GLN C CA 1
ATOM 4099 C C . GLN C 1 97 ? 34.492 61.410 41.141 1.00 42.34 97 GLN C C 1
ATOM 4100 O O . GLN C 1 97 ? 35.158 62.246 41.768 1.00 42.50 97 GLN C O 1
ATOM 4106 N N . ALA C 1 98 ? 34.222 61.482 39.827 1.00 43.06 98 ALA C N 1
ATOM 4107 C CA . ALA C 1 98 ? 34.628 62.629 39.000 1.00 42.83 98 ALA C CA 1
ATOM 4108 C C . ALA C 1 98 ? 33.902 63.911 39.402 1.00 42.20 98 ALA C C 1
ATOM 4109 O O . ALA C 1 98 ? 34.552 64.936 39.610 1.00 42.73 98 ALA C O 1
ATOM 4111 N N . ALA C 1 99 ? 32.569 63.841 39.517 1.00 40.96 99 ALA C N 1
ATOM 4112 C CA . ALA C 1 99 ? 31.743 64.935 40.047 1.00 40.19 99 ALA C CA 1
ATOM 4113 C C . ALA C 1 99 ? 32.167 65.381 41.457 1.00 41.55 99 ALA C C 1
ATOM 4114 O O . ALA C 1 99 ? 32.193 66.578 41.756 1.00 41.81 99 ALA C O 1
ATOM 4116 N N . TRP C 1 100 ? 32.516 64.416 42.303 1.00 42.67 100 TRP C N 1
ATOM 4117 C CA . TRP C 1 100 ? 33.018 64.689 43.642 1.00 44.94 100 TRP C CA 1
ATOM 4118 C C . TRP C 1 100 ? 34.291 65.545 43.616 1.00 48.16 100 TRP C C 1
ATOM 4119 O O . TRP C 1 100 ? 34.436 66.480 44.417 1.00 47.93 100 TRP C O 1
ATOM 4130 N N . GLU C 1 101 ? 35.198 65.236 42.688 1.00 51.23 101 GLU C N 1
ATOM 4131 C CA . GLU C 1 101 ? 36.418 66.033 42.500 1.00 54.11 101 GLU C CA 1
ATOM 4132 C C . GLU C 1 101 ? 36.142 67.450 41.991 1.00 55.24 101 GLU C C 1
ATOM 4133 O O . GLU C 1 101 ? 36.730 68.408 42.474 1.00 53.95 101 GLU C O 1
ATOM 4139 N N . ALA C 1 102 ? 35.253 67.566 41.008 1.00 57.96 102 ALA C N 1
ATOM 4140 C CA . ALA C 1 102 ? 34.861 68.863 40.467 1.00 60.42 102 ALA C CA 1
ATOM 4141 C C . ALA C 1 102 ? 34.299 69.710 41.595 1.00 62.98 102 ALA C C 1
ATOM 4142 O O . ALA C 1 102 ? 34.744 70.838 41.811 1.00 63.77 102 ALA C O 1
ATOM 4144 N N . LEU C 1 103 ? 33.345 69.129 42.326 1.00 64.91 103 LEU C N 1
ATOM 4145 C CA . LEU C 1 103 ? 32.672 69.775 43.445 1.00 66.29 103 LEU C CA 1
ATOM 4146 C C . LEU C 1 103 ? 33.651 70.367 44.446 1.00 68.56 103 LEU C C 1
ATOM 4147 O O . LEU C 1 103 ? 33.441 71.473 44.945 1.00 69.76 103 LEU C O 1
ATOM 4152 N N . GLN C 1 104 ? 34.726 69.636 44.727 1.00 70.02 104 GLN C N 1
ATOM 4153 C CA . GLN C 1 104 ? 35.701 70.071 45.717 1.00 71.51 104 GLN C CA 1
ATOM 4154 C C . GLN C 1 104 ? 36.468 71.290 45.252 1.00 73.18 104 GLN C C 1
ATOM 4155 O O . GLN C 1 104 ? 36.488 72.313 45.937 1.00 73.78 104 GLN C O 1
ATOM 4161 N N . THR C 1 105 ? 37.074 71.185 44.074 1.00 74.37 105 THR C N 1
ATOM 4162 C CA . THR C 1 105 ? 37.867 72.272 43.517 1.00 75.42 105 THR C CA 1
ATOM 4163 C C . THR C 1 105 ? 36.999 73.458 43.073 1.00 75.95 105 THR C C 1
ATOM 4164 O O . THR C 1 105 ? 37.494 74.574 42.977 1.00 76.27 105 THR C O 1
ATOM 4168 N N . SER C 1 106 ? 35.709 73.228 42.840 1.00 76.32 106 SER C N 1
ATOM 4169 C CA . SER C 1 106 ? 34.812 74.318 42.452 1.00 77.54 106 SER C CA 1
ATOM 4170 C C . SER C 1 106 ? 34.572 75.301 43.601 1.00 78.71 106 SER C C 1
ATOM 4171 O O . SER C 1 106 ? 34.033 76.389 43.395 1.00 78.61 106 SER C O 1
ATOM 4174 N N . GLY C 1 107 ? 34.961 74.901 44.811 1.00 79.85 107 GLY C N 1
ATOM 4175 C CA . GLY C 1 107 ? 34.828 75.744 46.001 1.00 80.43 107 GLY C CA 1
ATOM 4176 C C . GLY C 1 107 ? 33.408 75.954 46.512 1.00 80.30 107 GLY C C 1
ATOM 4177 O O . GLY C 1 107 ? 33.220 76.525 47.593 1.00 80.66 107 GLY C O 1
ATOM 4178 N N . ARG C 1 108 ? 32.420 75.491 45.740 1.00 79.38 108 ARG C N 1
ATOM 4179 C CA . ARG C 1 108 ? 30.991 75.592 46.092 1.00 78.37 108 ARG C CA 1
ATOM 4180 C C . ARG C 1 108 ? 30.632 74.762 47.343 1.00 76.60 108 ARG C C 1
ATOM 4181 O O . ARG C 1 108 ? 31.371 73.832 47.700 1.00 76.39 108 ARG C O 1
ATOM 4189 N N . PRO C 1 109 ? 29.485 75.071 47.996 1.00 74.76 109 PRO C N 1
ATOM 4190 C CA . PRO C 1 109 ? 29.268 74.513 49.351 1.00 72.38 109 PRO C CA 1
ATOM 4191 C C . PRO C 1 109 ? 28.888 73.022 49.362 1.00 68.69 109 PRO C C 1
ATOM 4192 O O . PRO C 1 109 ? 28.039 72.594 48.575 1.00 68.22 109 PRO C O 1
ATOM 4196 N N . ILE C 1 110 ? 29.533 72.247 50.236 1.00 64.43 110 ILE C N 1
ATOM 4197 C CA . ILE C 1 110 ? 29.283 70.806 50.335 1.00 60.85 110 ILE C CA 1
ATOM 4198 C C . ILE C 1 110 ? 28.282 70.484 51.452 1.00 57.69 110 ILE C C 1
ATOM 4199 O O . ILE C 1 110 ? 28.628 70.483 52.635 1.00 57.63 110 ILE C O 1
ATOM 4204 N N . THR C 1 111 ? 27.047 70.195 51.070 1.00 54.04 111 THR C N 1
ATOM 4205 C CA . THR C 1 111 ? 26.009 69.909 52.032 1.00 51.74 111 THR C CA 1
ATOM 4206 C C . THR C 1 111 ? 25.374 68.531 51.782 1.00 51.15 111 THR C C 1
ATOM 4207 O O . THR C 1 111 ? 25.634 67.901 50.751 1.00 51.21 111 THR C O 1
ATOM 4211 N N . PRO C 1 112 ? 24.551 68.045 52.737 1.00 49.40 112 PRO C N 1
ATOM 4212 C CA . PRO C 1 112 ? 23.774 66.834 52.504 1.00 48.11 112 PRO C CA 1
ATOM 4213 C C . PRO C 1 112 ? 22.933 66.878 51.231 1.00 46.27 112 PRO C C 1
ATOM 4214 O O . PRO C 1 112 ? 22.699 65.836 50.619 1.00 45.89 112 PRO C O 1
ATOM 4218 N N . GLY C 1 113 ? 22.498 68.070 50.839 1.00 44.88 113 GLY C N 1
ATOM 4219 C CA . GLY C 1 113 ? 21.745 68.254 49.597 1.00 43.32 113 GLY C CA 1
ATOM 4220 C C . GLY C 1 113 ? 22.599 68.089 48.347 1.00 42.37 113 GLY C C 1
ATOM 4221 O O . GLY C 1 113 ? 22.177 67.450 47.377 1.00 42.15 113 GLY C O 1
ATOM 4222 N N . THR C 1 114 ? 23.801 68.650 48.352 1.00 41.02 114 THR C N 1
ATOM 4223 C CA . THR C 1 114 ? 24.646 68.524 47.170 1.00 42.87 114 THR C CA 1
ATOM 4224 C C . THR C 1 114 ? 24.968 67.053 46.898 1.00 41.95 114 THR C C 1
ATOM 4225 O O . THR C 1 114 ? 24.961 66.602 45.747 1.00 42.70 114 THR C O 1
ATOM 4229 N N . LEU C 1 115 ? 25.189 66.301 47.969 1.00 39.87 115 LEU C N 1
ATOM 4230 C CA . LEU C 1 115 ? 25.500 64.892 47.862 1.00 38.09 115 LEU C CA 1
ATOM 4231 C C . LEU C 1 115 ? 24.307 64.093 47.433 1.00 38.15 115 LEU C C 1
ATOM 4232 O O . LEU C 1 115 ? 24.442 63.113 46.700 1.00 38.72 115 LEU C O 1
ATOM 4237 N N . ARG C 1 116 ? 23.135 64.496 47.909 1.00 37.64 116 ARG C N 1
ATOM 4238 C CA . ARG C 1 116 ? 21.895 63.852 47.504 1.00 36.25 116 ARG C CA 1
ATOM 4239 C C . ARG C 1 116 ? 21.749 64.014 45.984 1.00 36.90 116 ARG C C 1
ATOM 4240 O O . ARG C 1 116 ? 21.369 63.070 45.267 1.00 38.28 116 ARG C O 1
ATOM 4248 N N . GLN C 1 117 ? 22.077 65.212 45.507 1.00 36.51 117 GLN C N 1
ATOM 4249 C CA . GLN C 1 117 ? 22.020 65.541 44.091 1.00 37.35 117 GLN C CA 1
ATOM 4250 C C . GLN C 1 117 ? 22.989 64.647 43.279 1.00 35.21 117 GLN C C 1
ATOM 4251 O O . GLN C 1 117 ? 22.568 63.983 42.333 1.00 34.15 117 GLN C O 1
ATOM 4257 N N . LEU C 1 118 ? 24.256 64.591 43.692 1.00 33.92 118 LEU C N 1
ATOM 4258 C CA . LEU C 1 118 ? 25.222 63.670 43.115 1.00 34.56 118 LEU C CA 1
ATOM 4259 C C . LEU C 1 118 ? 24.743 62.209 43.070 1.00 36.99 118 LEU C C 1
ATOM 4260 O O . LEU C 1 118 ? 24.997 61.503 42.096 1.00 38.80 118 LEU C O 1
ATOM 4265 N N . ALA C 1 119 ? 24.039 61.754 44.104 1.00 37.07 119 ALA C N 1
ATOM 4266 C CA . ALA C 1 119 ? 23.579 60.369 44.156 1.00 36.89 119 ALA C CA 1
ATOM 4267 C C . ALA C 1 119 ? 22.420 60.057 43.202 1.00 36.52 119 ALA C C 1
ATOM 4268 O O . ALA C 1 119 ? 22.364 58.981 42.609 1.00 35.32 119 ALA C O 1
ATOM 4270 N N . ILE C 1 120 ? 21.482 60.988 43.083 1.00 37.35 120 ILE C N 1
ATOM 4271 C CA . ILE C 1 120 ? 20.396 60.850 42.126 1.00 36.65 120 ILE C CA 1
ATOM 4272 C C . ILE C 1 120 ? 20.988 60.899 40.712 1.00 36.16 120 ILE C C 1
ATOM 4273 O O . ILE C 1 120 ? 20.785 59.977 39.924 1.00 34.39 120 ILE C O 1
ATOM 4278 N N . THR C 1 121 ? 21.757 61.949 40.422 1.00 35.53 121 THR C N 1
ATOM 4279 C CA . THR C 1 121 ? 22.355 62.134 39.101 1.00 36.71 121 THR C CA 1
ATOM 4280 C C . THR C 1 121 ? 23.052 60.860 38.586 1.00 36.31 121 THR C C 1
ATOM 4281 O O . THR C 1 121 ? 22.847 60.456 37.428 1.00 36.32 121 THR C O 1
ATOM 4285 N N . HIS C 1 122 ? 23.841 60.224 39.457 1.00 34.16 122 HIS C N 1
ATOM 4286 C CA . HIS C 1 122 ? 24.652 59.079 39.079 1.00 32.06 122 HIS C CA 1
ATOM 4287 C C . HIS C 1 122 ? 24.102 57.744 39.532 1.00 31.05 122 HIS C C 1
ATOM 4288 O O . HIS C 1 122 ? 24.795 56.713 39.445 1.00 31.37 122 HIS C O 1
ATOM 4295 N N . HIS C 1 123 ? 22.862 57.751 40.007 1.00 28.76 123 HIS C N 1
ATOM 4296 C CA . HIS C 1 123 ? 22.218 56.523 40.475 1.00 28.47 123 HIS C CA 1
ATOM 4297 C C . HIS C 1 123 ? 23.007 55.667 41.494 1.00 27.46 123 HIS C C 1
ATOM 4298 O O . HIS C 1 123 ? 22.948 54.442 41.467 1.00 28.51 123 HIS C O 1
ATOM 4305 N N . VAL C 1 124 ? 23.730 56.310 42.398 1.00 27.26 124 VAL C N 1
ATOM 4306 C CA . VAL C 1 124 ? 24.322 55.627 43.560 1.00 26.90 124 VAL C CA 1
ATOM 4307 C C . VAL C 1 124 ? 23.397 55.914 44.767 1.00 25.95 124 VAL C C 1
ATOM 4308 O O . VAL C 1 124 ? 23.604 56.871 45.520 1.00 25.59 124 VAL C O 1
ATOM 4312 N N . LEU C 1 125 ? 22.365 55.079 44.912 1.00 23.71 125 LEU C N 1
ATOM 4313 C CA . LEU C 1 125 ? 21.211 55.376 45.757 1.00 24.43 125 LEU C CA 1
ATOM 4314 C C . LEU C 1 125 ? 20.989 54.375 46.907 1.00 24.66 125 LEU C C 1
ATOM 4315 O O . LEU C 1 125 ? 20.237 54.646 47.840 1.00 25.42 125 LEU C O 1
ATOM 4320 N N . SER C 1 126 ? 21.624 53.214 46.816 1.00 22.51 126 SER C N 1
ATOM 4321 C CA . SER C 1 126 ? 21.516 52.205 47.841 1.00 22.86 126 SER C CA 1
ATOM 4322 C C . SER C 1 126 ? 22.204 52.660 49.127 1.00 22.35 126 SER C C 1
ATOM 4323 O O . SER C 1 126 ? 23.027 53.587 49.137 1.00 21.15 126 SER C O 1
ATOM 4326 N N . GLY C 1 127 ? 21.844 52.008 50.220 1.00 21.84 127 GLY C N 1
ATOM 4327 C CA . GLY C 1 127 ? 22.396 52.369 51.520 1.00 22.53 127 GLY C CA 1
ATOM 4328 C C . GLY C 1 127 ? 22.088 51.248 52.482 1.00 22.30 127 GLY C C 1
ATOM 4329 O O . GLY C 1 127 ? 21.526 50.219 52.072 1.00 22.18 127 GLY C O 1
ATOM 4330 N N . LYS C 1 128 ? 22.452 51.446 53.750 1.00 21.90 128 LYS C N 1
ATOM 4331 C CA . LYS C 1 128 ? 22.312 50.404 54.773 1.00 22.03 128 LYS C CA 1
ATOM 4332 C C . LYS C 1 128 ? 21.924 50.966 56.128 1.00 20.27 128 LYS C C 1
ATOM 4333 O O . LYS C 1 128 ? 22.389 52.036 56.528 1.00 19.39 128 LYS C O 1
ATOM 4339 N N . TRP C 1 129 ? 21.065 50.227 56.823 1.00 18.98 129 TRP C N 1
ATOM 4340 C CA . TRP C 1 129 ? 20.844 50.435 58.243 1.00 17.06 129 TRP C CA 1
ATOM 4341 C C . TRP C 1 129 ? 21.935 49.690 58.978 1.00 15.80 129 TRP C C 1
ATOM 4342 O O . TRP C 1 129 ? 22.185 48.502 58.685 1.00 14.47 129 TRP C O 1
ATOM 4353 N N . LEU C 1 130 ? 22.560 50.374 59.937 1.00 17.77 130 LEU C N 1
ATOM 4354 C CA . LEU C 1 130 ? 23.628 49.798 60.777 1.00 20.96 130 LEU C CA 1
ATOM 4355 C C . LEU C 1 130 ? 23.262 49.746 62.244 1.00 23.35 130 LEU C C 1
ATOM 4356 O O . LEU C 1 130 ? 22.590 50.649 62.776 1.00 22.62 130 LEU C O 1
ATOM 4369 N N . HIS C 1 132 ? 24.894 47.965 66.215 1.00 33.41 132 HIS C N 1
ATOM 4370 C CA . HIS C 1 132 ? 25.998 47.322 66.941 1.00 35.53 132 HIS C CA 1
ATOM 4371 C C . HIS C 1 132 ? 25.472 46.577 68.126 1.00 36.65 132 HIS C C 1
ATOM 4372 O O . HIS C 1 132 ? 24.929 47.174 69.035 1.00 39.23 132 HIS C O 1
ATOM 4379 N N . LEU C 1 133 ? 25.597 45.266 68.113 1.00 36.09 133 LEU C N 1
ATOM 4380 C CA . LEU C 1 133 ? 25.065 44.514 69.195 1.00 36.60 133 LEU C CA 1
ATOM 4381 C C . LEU C 1 133 ? 26.139 43.959 70.087 1.00 40.10 133 LEU C C 1
ATOM 4382 O O . LEU C 1 133 ? 27.310 43.747 69.674 1.00 39.64 133 LEU C O 1
ATOM 4387 N N . ALA C 1 134 ? 25.710 43.760 71.336 1.00 42.24 134 ALA C N 1
ATOM 4388 C CA . ALA C 1 134 ? 26.448 43.018 72.328 1.00 43.32 134 ALA C CA 1
ATOM 4389 C C . ALA C 1 134 ? 26.831 41.657 71.712 1.00 41.81 134 ALA C C 1
ATOM 4390 O O . ALA C 1 134 ? 25.977 40.983 71.147 1.00 43.57 134 ALA C O 1
ATOM 4392 N N . PRO C 1 135 ? 28.105 41.246 71.818 1.00 39.79 135 PRO C N 1
ATOM 4393 C CA . PRO C 1 135 ? 28.398 39.879 71.329 1.00 37.66 135 PRO C CA 1
ATOM 4394 C C . PRO C 1 135 ? 27.867 38.813 72.304 1.00 34.83 135 PRO C C 1
ATOM 4395 O O . PRO C 1 135 ? 27.729 39.064 73.485 1.00 35.33 135 PRO C O 1
ATOM 4399 N N . GLY C 1 136 ? 27.578 37.625 71.803 1.00 31.96 136 GLY C N 1
ATOM 4400 C CA . GLY C 1 136 ? 26.893 36.639 72.583 1.00 27.71 136 GLY C CA 1
ATOM 4401 C C . GLY C 1 136 ? 25.496 36.424 72.028 1.00 26.94 136 GLY C C 1
ATOM 4402 O O . GLY C 1 136 ? 25.227 36.639 70.835 1.00 25.58 136 GLY C O 1
ATOM 4403 N N . PHE C 1 137 ? 24.603 36.025 72.922 1.00 25.34 137 PHE C N 1
ATOM 4404 C CA . PHE C 1 137 ? 23.320 35.506 72.536 1.00 23.39 137 PHE C CA 1
ATOM 4405 C C . PHE C 1 137 ? 22.406 36.557 71.963 1.00 21.73 137 PHE C C 1
ATOM 4406 O O . PHE C 1 137 ? 21.522 36.225 71.207 1.00 21.72 137 PHE C O 1
ATOM 4414 N N . LYS C 1 138 ? 22.632 37.815 72.314 1.00 21.69 138 LYS C N 1
ATOM 4415 C CA . LYS C 1 138 ? 21.809 38.894 71.838 1.00 23.31 138 LYS C CA 1
ATOM 4416 C C . LYS C 1 138 ? 22.140 39.206 70.396 1.00 24.01 138 LYS C C 1
ATOM 4417 O O . LYS C 1 138 ? 21.244 39.474 69.590 1.00 23.78 138 LYS C O 1
ATOM 4423 N N . LEU C 1 139 ? 23.433 39.172 70.072 1.00 23.09 139 LEU C N 1
ATOM 4424 C CA . LEU C 1 139 ? 23.853 39.341 68.701 1.00 21.98 139 LEU C CA 1
ATOM 4425 C C . LEU C 1 139 ? 23.304 38.207 67.844 1.00 21.01 139 LEU C C 1
ATOM 4426 O O . LEU C 1 139 ? 22.764 38.464 66.757 1.00 21.07 139 LEU C O 1
ATOM 4431 N N . ASP C 1 140 ? 23.404 36.975 68.344 1.00 18.40 140 ASP C N 1
ATOM 4432 C CA . ASP C 1 140 ? 23.026 35.827 67.546 1.00 19.70 140 ASP C CA 1
ATOM 4433 C C . ASP C 1 140 ? 21.528 35.789 67.282 1.00 20.23 140 ASP C C 1
ATOM 4434 O O . ASP C 1 140 ? 21.095 35.437 66.184 1.00 21.25 140 ASP C O 1
ATOM 4439 N N . HIS C 1 141 ? 20.748 36.142 68.297 1.00 18.83 141 HIS C N 1
ATOM 4440 C CA . HIS C 1 141 ? 19.293 36.179 68.214 1.00 17.99 141 HIS C CA 1
ATOM 4441 C C . HIS C 1 141 ? 18.876 37.252 67.215 1.00 16.70 141 HIS C C 1
ATOM 4442 O O . HIS C 1 141 ? 17.985 37.053 66.418 1.00 18.15 141 HIS C O 1
ATOM 4449 N N . ALA C 1 142 ? 19.528 38.403 67.255 1.00 16.64 142 ALA C N 1
ATOM 4450 C CA . ALA C 1 142 ? 19.201 39.473 66.349 1.00 17.59 142 ALA C CA 1
ATOM 4451 C C . ALA C 1 142 ? 19.464 39.034 64.892 1.00 20.70 142 ALA C C 1
ATOM 4452 O O . ALA C 1 142 ? 18.657 39.289 63.979 1.00 22.42 142 ALA C O 1
ATOM 4454 N N . TRP C 1 143 ? 20.616 38.397 64.684 1.00 19.59 143 TRP C N 1
ATOM 4455 C CA . TRP C 1 143 ? 21.045 37.985 63.369 1.00 17.27 143 TRP C CA 1
ATOM 4456 C C . TRP C 1 143 ? 20.082 36.935 62.816 1.00 16.90 143 TRP C C 1
ATOM 4457 O O . TRP C 1 143 ? 19.677 37.017 61.672 1.00 17.19 143 TRP C O 1
ATOM 4468 N N . ALA C 1 144 ? 19.680 35.990 63.652 1.00 15.92 144 ALA C N 1
ATOM 4469 C CA . ALA C 1 144 ? 18.703 34.955 63.273 1.00 14.83 144 ALA C CA 1
ATOM 4470 C C . ALA C 1 144 ? 17.381 35.548 62.784 1.00 15.48 144 ALA C C 1
ATOM 4471 O O . ALA C 1 144 ? 16.795 35.026 61.837 1.00 15.64 144 ALA C O 1
ATOM 4473 N N . GLY C 1 145 ? 16.906 36.615 63.440 1.00 14.11 145 GLY C N 1
ATOM 4474 C CA . GLY C 1 145 ? 15.675 37.282 63.019 1.00 15.30 145 GLY C CA 1
ATOM 4475 C C . GLY C 1 145 ? 15.801 38.072 61.734 1.00 17.01 145 GLY C C 1
ATOM 4476 O O . GLY C 1 145 ? 14.891 38.064 60.883 1.00 18.29 145 GLY C O 1
ATOM 4477 N N . ILE C 1 146 ? 16.933 38.750 61.583 1.00 15.37 146 ILE C N 1
ATOM 4478 C CA . ILE C 1 146 ? 17.246 39.450 60.355 1.00 16.06 146 ILE C CA 1
ATOM 4479 C C . ILE C 1 146 ? 17.379 38.414 59.209 1.00 17.01 146 ILE C C 1
ATOM 4480 O O . ILE C 1 146 ? 16.777 38.560 58.161 1.00 16.41 146 ILE C O 1
ATOM 4485 N N . ALA C 1 147 ? 18.145 37.358 59.440 1.00 16.25 147 ALA C N 1
ATOM 4486 C CA . ALA C 1 147 ? 18.312 36.302 58.464 1.00 15.52 147 ALA C CA 1
ATOM 4487 C C . ALA C 1 147 ? 16.946 35.775 58.031 1.00 17.90 147 ALA C C 1
ATOM 4488 O O . ALA C 1 147 ? 16.694 35.650 56.826 1.00 16.47 147 ALA C O 1
ATOM 4490 N N . ARG C 1 148 ? 16.083 35.455 59.011 1.00 19.76 148 ARG C N 1
ATOM 4491 C CA . ARG C 1 148 ? 14.711 35.016 58.728 1.00 19.90 148 ARG C CA 1
ATOM 4492 C C . ARG C 1 148 ? 13.973 36.048 57.863 1.00 18.80 148 ARG C C 1
ATOM 4493 O O . ARG C 1 148 ? 13.360 35.690 56.865 1.00 20.19 148 ARG C O 1
ATOM 4501 N N . ALA C 1 149 ? 14.057 37.320 58.222 1.00 17.46 149 ALA C N 1
ATOM 4502 C CA . ALA C 1 149 ? 13.388 38.365 57.430 1.00 17.43 149 ALA C CA 1
ATOM 4503 C C . ALA C 1 149 ? 13.850 38.434 55.941 1.00 19.46 149 ALA C C 1
ATOM 4504 O O . ALA C 1 149 ? 13.036 38.738 55.045 1.00 20.81 149 ALA C O 1
ATOM 4506 N N . VAL C 1 150 ? 15.142 38.166 55.694 1.00 18.74 150 VAL C N 1
ATOM 4507 C CA . VAL C 1 150 ? 15.717 38.173 54.351 1.00 17.69 150 VAL C CA 1
ATOM 4508 C C . VAL C 1 150 ? 15.190 36.991 53.562 1.00 18.07 150 VAL C C 1
ATOM 4509 O O . VAL C 1 150 ? 14.787 37.139 52.429 1.00 17.63 150 VAL C O 1
ATOM 4513 N N . VAL C 1 151 ? 15.168 35.824 54.185 1.00 19.27 151 VAL C N 1
ATOM 4514 C CA . VAL C 1 151 ? 14.625 34.635 53.567 1.00 21.25 151 VAL C CA 1
ATOM 4515 C C . VAL C 1 151 ? 13.104 34.714 53.302 1.00 24.77 151 VAL C C 1
ATOM 4516 O O . VAL C 1 151 ? 12.641 34.213 52.287 1.00 27.36 151 VAL C O 1
ATOM 4520 N N . GLU C 1 152 ? 12.347 35.358 54.186 1.00 24.56 152 GLU C N 1
ATOM 4521 C CA . GLU C 1 152 ? 10.911 35.531 53.973 1.00 25.39 152 GLU C CA 1
ATOM 4522 C C . GLU C 1 152 ? 10.607 36.597 52.944 1.00 25.53 152 GLU C C 1
ATOM 4523 O O . GLU C 1 152 ? 9.484 36.673 52.473 1.00 27.35 152 GLU C O 1
ATOM 4529 N N . GLY C 1 153 ? 11.594 37.432 52.626 1.00 24.86 153 GLY C N 1
ATOM 4530 C CA . GLY C 1 153 ? 11.467 38.467 51.584 1.00 24.13 153 GLY C CA 1
ATOM 4531 C C . GLY C 1 153 ? 11.141 39.846 52.118 1.00 25.38 153 GLY C C 1
ATOM 4532 O O . GLY C 1 153 ? 10.873 40.758 51.360 1.00 25.57 153 GLY C O 1
ATOM 4533 N N . ARG C 1 154 ? 11.161 40.010 53.436 1.00 26.17 154 ARG C N 1
ATOM 4534 C CA . ARG C 1 154 ? 10.817 41.288 54.044 1.00 24.27 154 ARG C CA 1
ATOM 4535 C C . ARG C 1 154 ? 12.030 42.204 54.108 1.00 22.56 154 ARG C C 1
ATOM 4536 O O . ARG C 1 154 ? 11.904 43.373 54.410 1.00 22.89 154 ARG C O 1
ATOM 4544 N N . LEU C 1 155 ? 13.205 41.660 53.815 1.00 21.71 155 LEU C N 1
ATOM 4545 C CA . LEU C 1 155 ? 14.439 42.455 53.623 1.00 20.59 155 LEU C CA 1
ATOM 4546 C C . LEU C 1 155 ? 15.197 41.813 52.477 1.00 20.39 155 LEU C C 1
ATOM 4547 O O . LEU C 1 155 ? 14.942 40.658 52.141 1.00 21.44 155 LEU C O 1
ATOM 4552 N N . GLN C 1 156 ? 16.137 42.538 51.884 1.00 20.69 156 GLN C N 1
ATOM 4553 C CA . GLN C 1 156 ? 16.730 42.084 50.619 1.00 23.13 156 GLN C CA 1
ATOM 4554 C C . GLN C 1 156 ? 18.074 41.406 50.831 1.00 22.64 156 GLN C C 1
ATOM 4555 O O . GLN C 1 156 ? 18.342 40.341 50.281 1.00 21.16 156 GLN C O 1
ATOM 4561 N N . VAL C 1 157 ? 18.929 42.057 51.613 1.00 22.52 157 VAL C N 1
ATOM 4562 C CA . VAL C 1 157 ? 20.237 41.506 51.957 1.00 22.45 157 VAL C CA 1
ATOM 4563 C C . VAL C 1 157 ? 20.629 42.017 53.348 1.00 19.95 157 VAL C C 1
ATOM 4564 O O . VAL C 1 157 ? 20.201 43.087 53.790 1.00 19.54 157 VAL C O 1
ATOM 4568 N N . ALA C 1 158 ? 21.417 41.223 54.041 1.00 19.13 158 ALA C N 1
ATOM 4569 C CA . ALA C 1 158 ? 21.918 41.585 55.371 1.00 18.49 158 ALA C CA 1
ATOM 4570 C C . ALA C 1 158 ? 23.286 40.960 55.558 1.00 17.30 158 ALA C C 1
ATOM 4571 O O . ALA C 1 158 ? 23.530 39.868 55.075 1.00 16.54 158 ALA C O 1
ATOM 4573 N N . LYS C 1 159 ? 24.166 41.655 56.257 1.00 16.96 159 LYS C N 1
ATOM 4574 C CA . LYS C 1 159 ? 25.443 41.078 56.645 1.00 19.16 159 LYS C CA 1
ATOM 4575 C C . LYS C 1 159 ? 25.708 41.284 58.140 1.00 18.95 159 LYS C C 1
ATOM 4576 O O . LYS C 1 159 ? 25.254 42.274 58.743 1.00 17.97 159 LYS C O 1
ATOM 4582 N N . VAL C 1 1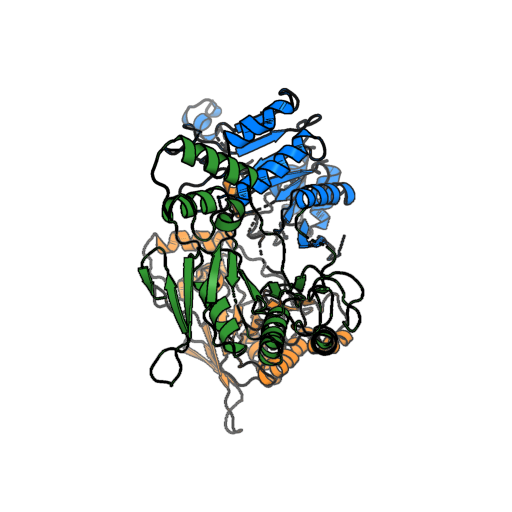60 ? 26.461 40.367 58.738 1.00 18.49 160 VAL C N 1
ATOM 4583 C CA . VAL C 1 160 ? 26.983 40.596 60.069 1.00 18.08 160 VAL C CA 1
ATOM 4584 C C . VAL C 1 160 ? 28.510 40.390 60.079 1.00 19.41 160 VAL C C 1
ATOM 4585 O O . VAL C 1 160 ? 29.031 39.474 59.433 1.00 22.56 160 VAL C O 1
ATOM 4589 N N . SER C 1 161 ? 29.236 41.242 60.785 1.00 17.18 161 SER C N 1
ATOM 4590 C CA . SER C 1 161 ? 30.683 41.037 60.901 1.00 17.11 161 SER C CA 1
ATOM 4591 C C . SER C 1 161 ? 31.013 39.853 61.847 1.00 18.24 161 SER C C 1
ATOM 4592 O O . SER C 1 161 ? 30.333 39.642 62.843 1.00 19.57 161 SER C O 1
ATOM 4595 N N . PRO C 1 162 ? 32.056 39.075 61.534 1.00 18.05 162 PRO C N 1
ATOM 4596 C CA . PRO C 1 162 ? 32.474 37.987 62.413 1.00 19.18 162 PRO C CA 1
ATOM 4597 C C . PRO C 1 162 ? 33.246 38.503 63.628 1.00 21.50 162 PRO C C 1
ATOM 4598 O O . PRO C 1 162 ? 33.618 39.686 63.669 1.00 22.07 162 PRO C O 1
ATOM 4602 N N . ARG C 1 163 ? 33.464 37.627 64.605 1.00 23.84 163 ARG C N 1
ATOM 4603 C CA . ARG C 1 163 ? 34.147 37.996 65.841 1.00 27.13 163 ARG C CA 1
ATOM 4604 C C . ARG C 1 163 ? 35.601 38.405 65.578 1.00 29.21 163 ARG C C 1
ATOM 4605 O O . ARG C 1 163 ? 36.373 37.666 64.981 1.00 27.60 163 ARG C O 1
ATOM 4613 N N . ALA C 1 164 ? 35.963 39.596 66.019 1.00 34.23 164 ALA C N 1
ATOM 4614 C CA . ALA C 1 164 ? 37.352 40.001 65.985 1.00 40.39 164 ALA C CA 1
ATOM 4615 C C . ALA C 1 164 ? 38.051 39.480 67.254 1.00 46.81 164 ALA C C 1
ATOM 4616 O O . ALA C 1 164 ? 37.447 39.423 68.333 1.00 47.14 164 ALA C O 1
ATOM 4618 N N . LYS C 1 165 ? 39.306 39.066 67.114 1.00 53.12 165 LYS C N 1
ATOM 4619 C CA . LYS C 1 165 ? 40.136 38.649 68.269 1.00 59.49 165 LYS C CA 1
ATOM 4620 C C . LYS C 1 165 ? 39.993 39.573 69.506 1.00 61.22 165 LYS C C 1
ATOM 4621 O O . LYS C 1 165 ? 40.032 39.108 70.652 1.00 61.63 165 LYS C O 1
ATOM 4627 N N . GLU C 1 166 ? 39.809 40.870 69.251 1.00 62.31 166 GLU C N 1
ATOM 4628 C CA . GLU C 1 166 ? 39.649 41.894 70.287 1.00 62.40 166 GLU C CA 1
ATOM 4629 C C . GLU C 1 166 ? 38.328 41.793 71.045 1.00 60.78 166 GLU C C 1
ATOM 4630 O O . GLU C 1 166 ? 38.137 42.465 72.063 1.00 59.65 166 GLU C O 1
ATOM 4636 N N . GLY C 1 167 ? 37.410 40.964 70.541 1.00 59.74 167 GLY C N 1
ATOM 4637 C CA . GLY C 1 167 ? 36.012 41.011 70.974 1.00 56.63 167 GLY C CA 1
ATOM 4638 C C . GLY C 1 167 ? 35.457 42.380 70.596 1.00 54.22 167 GLY C C 1
ATOM 4639 O O . GLY C 1 167 ? 35.865 42.969 69.586 1.00 54.59 167 GLY C O 1
ATOM 4640 N N . GLY C 1 168 ? 34.565 42.918 71.413 1.00 50.59 168 GLY C N 1
ATOM 4641 C CA . GLY C 1 168 ? 33.998 44.216 71.108 1.00 49.27 168 GLY C CA 1
ATOM 4642 C C . GLY C 1 168 ? 32.748 44.013 70.280 1.00 48.70 168 GLY C C 1
ATOM 4643 O O . GLY C 1 168 ? 32.351 42.870 70.013 1.00 50.21 168 GLY C O 1
ATOM 4644 N N . ARG C 1 169 ? 32.110 45.106 69.874 1.00 45.43 169 ARG C N 1
ATOM 4645 C CA . ARG C 1 169 ? 30.842 44.965 69.185 1.00 42.57 169 ARG C CA 1
ATOM 4646 C C . ARG C 1 169 ? 30.973 44.494 67.732 1.00 38.97 169 ARG C C 1
ATOM 4647 O O . ARG C 1 169 ? 31.957 44.787 67.044 1.00 39.88 169 ARG C O 1
ATOM 4655 N N . GLN C 1 170 ? 29.986 43.720 67.301 1.00 33.41 170 GLN C N 1
ATOM 4656 C CA . GLN C 1 170 ? 29.911 43.266 65.932 1.00 28.90 170 GLN C CA 1
ATOM 4657 C C . GLN C 1 170 ? 28.789 44.029 65.232 1.00 26.56 170 GLN C C 1
ATOM 4658 O O . GLN C 1 170 ? 27.807 44.389 65.863 1.00 27.26 170 GLN C O 1
ATOM 4664 N N . VAL C 1 171 ? 28.961 44.332 63.950 1.00 23.88 171 VAL C N 1
ATOM 4665 C CA . VAL C 1 171 ? 27.968 45.128 63.228 1.00 22.85 171 VAL C CA 1
ATOM 4666 C C . VAL C 1 171 ? 27.050 44.256 62.359 1.00 21.83 171 VAL C C 1
ATOM 4667 O O . VAL C 1 171 ? 27.489 43.266 61.761 1.00 22.10 171 VAL C O 1
ATOM 4671 N N . ILE C 1 172 ? 25.759 44.589 62.347 1.00 20.46 172 ILE C N 1
ATOM 4672 C CA . ILE C 1 172 ? 24.826 44.034 61.342 1.00 17.63 172 ILE C CA 1
ATOM 4673 C C . ILE C 1 172 ? 24.427 45.146 60.377 1.00 17.95 172 ILE C C 1
ATOM 4674 O O . ILE C 1 172 ? 24.081 46.267 60.809 1.00 19.26 172 ILE C O 1
ATOM 4679 N N . CYS C 1 173 ? 24.467 44.836 59.086 1.00 17.41 173 CYS C N 1
ATOM 4680 C CA . CYS C 1 173 ? 24.105 45.783 58.040 1.00 19.11 173 CYS C CA 1
ATOM 4681 C C . CYS C 1 173 ? 22.884 45.279 57.324 1.00 19.13 173 CYS C C 1
ATOM 4682 O O . CYS C 1 173 ? 22.841 44.107 56.891 1.00 19.68 173 CYS C O 1
ATOM 4685 N N . VAL C 1 174 ? 21.889 46.146 57.205 1.00 17.95 174 VAL C N 1
ATOM 4686 C CA . VAL C 1 174 ? 20.675 45.802 56.463 1.00 18.16 174 VAL C CA 1
ATOM 4687 C C . VAL C 1 174 ? 20.559 46.812 55.329 1.00 19.39 174 VAL C C 1
ATOM 4688 O O . VAL C 1 174 ? 20.490 48.017 55.573 1.00 18.76 174 VAL C O 1
ATOM 4692 N N . TYR C 1 175 ? 20.591 46.311 54.095 1.00 21.54 175 TYR C N 1
ATOM 4693 C CA . TYR C 1 175 ? 20.706 47.153 52.894 1.00 23.10 175 TYR C CA 1
ATOM 4694 C C . TYR C 1 175 ? 19.347 47.441 52.317 1.00 23.30 175 TYR C C 1
ATOM 4695 O O . TYR C 1 175 ? 18.459 46.583 52.339 1.00 22.95 175 TYR C O 1
ATOM 4704 N N . THR C 1 176 ? 19.197 48.645 51.782 1.00 22.09 176 THR C N 1
ATOM 4705 C CA . THR C 1 176 ? 17.998 49.017 51.045 1.00 22.79 176 THR C CA 1
ATOM 4706 C C . THR C 1 176 ? 18.464 49.676 49.752 1.00 24.92 176 THR C C 1
ATOM 4707 O O . THR C 1 176 ? 19.594 50.169 49.664 1.00 22.83 176 THR C O 1
ATOM 4711 N N . ASP C 1 177 ? 17.583 49.720 48.757 1.00 27.89 177 ASP C N 1
ATOM 4712 C CA . ASP C 1 177 ? 18.033 50.048 47.406 1.00 29.61 177 ASP C CA 1
ATOM 4713 C C . ASP C 1 177 ? 18.025 51.536 47.010 1.00 29.42 177 ASP C C 1
ATOM 4714 O O . ASP C 1 177 ? 18.775 51.937 46.120 1.00 30.19 177 ASP C O 1
ATOM 4719 N N . ASP C 1 178 ? 17.221 52.337 47.700 1.00 29.66 178 ASP C N 1
ATOM 4720 C CA . ASP C 1 178 ? 17.019 53.741 47.367 1.00 29.70 178 ASP C CA 1
ATOM 4721 C C . ASP C 1 178 ? 16.808 54.543 48.656 1.00 30.14 178 ASP C C 1
ATOM 4722 O O . ASP C 1 178 ? 15.717 54.537 49.252 1.00 30.72 178 ASP C O 1
ATOM 4727 N N . PHE C 1 179 ? 17.835 55.256 49.082 1.00 29.05 179 PHE C N 1
ATOM 4728 C CA . PHE C 1 179 ? 17.727 55.984 50.340 1.00 29.84 179 PHE C CA 1
ATOM 4729 C C . PHE C 1 179 ? 16.758 57.181 50.297 1.00 32.66 179 PHE C C 1
ATOM 4730 O O . PHE C 1 179 ? 16.381 57.733 51.347 1.00 33.17 179 PHE C O 1
ATOM 4738 N N . THR C 1 180 ? 16.378 57.592 49.086 1.00 33.19 180 THR C N 1
ATOM 4739 C CA . THR C 1 180 ? 15.444 58.709 48.918 1.00 32.60 180 THR C CA 1
ATOM 4740 C C . THR C 1 180 ? 14.019 58.160 48.964 1.00 30.51 180 THR C C 1
ATOM 4741 O O . THR C 1 180 ? 13.054 58.912 48.951 1.00 30.58 180 THR C O 1
ATOM 4745 N N . ASP C 1 181 ? 13.895 56.843 49.014 1.00 29.74 181 ASP C N 1
ATOM 4746 C CA . ASP C 1 181 ? 12.587 56.227 49.196 1.00 30.35 181 ASP C CA 1
ATOM 4747 C C . ASP C 1 181 ? 12.255 56.022 50.681 1.00 31.08 181 ASP C C 1
ATOM 4748 O O . ASP C 1 181 ? 12.474 54.941 51.238 1.00 31.14 181 ASP C O 1
ATOM 4753 N N . ARG C 1 182 ? 11.716 57.063 51.313 1.00 32.46 182 ARG C N 1
ATOM 4754 C CA . ARG C 1 182 ? 11.414 57.035 52.743 1.00 34.65 182 ARG C CA 1
ATOM 4755 C C . ARG C 1 182 ? 10.671 55.795 53.183 1.00 35.16 182 ARG C C 1
ATOM 4756 O O . ARG C 1 182 ? 11.021 55.180 54.196 1.00 35.96 182 ARG C O 1
ATOM 4764 N N . LEU C 1 183 ? 9.656 55.414 52.427 1.00 34.66 183 LEU C N 1
ATOM 4765 C CA . LEU C 1 183 ? 8.825 54.290 52.838 1.00 36.83 183 LEU C CA 1
ATOM 4766 C C . LEU C 1 183 ? 9.663 53.003 52.827 1.00 34.79 183 LEU C C 1
ATOM 4767 O O . LEU C 1 183 ? 9.528 52.159 53.716 1.00 34.24 183 LEU C O 1
ATOM 4772 N N . GLY C 1 184 ? 10.556 52.888 51.843 1.00 32.84 184 GLY C N 1
ATOM 4773 C CA . GLY C 1 184 ? 11.476 51.755 51.767 1.00 31.43 184 GLY C CA 1
ATOM 4774 C C . GLY C 1 184 ? 12.378 51.632 52.995 1.00 29.76 184 GLY C C 1
ATOM 4775 O O . GLY C 1 184 ? 12.512 50.546 53.570 1.00 28.42 184 GLY C O 1
ATOM 4776 N N . VAL C 1 185 ? 12.989 52.759 53.359 1.00 27.89 185 VAL C N 1
ATOM 4777 C CA . VAL C 1 185 ? 13.746 52.952 54.590 1.00 27.78 185 VAL C CA 1
ATOM 4778 C C . VAL C 1 185 ? 12.955 52.554 55.845 1.00 29.35 185 VAL C C 1
ATOM 4779 O O . VAL C 1 185 ? 13.448 51.748 56.665 1.00 30.35 185 VAL C O 1
ATOM 4783 N N . LEU C 1 186 ? 11.733 53.075 55.989 1.00 29.61 186 LEU C N 1
ATOM 4784 C CA . LEU C 1 186 ? 10.886 52.696 57.130 1.00 29.37 186 LEU C CA 1
ATOM 4785 C C . LEU C 1 186 ? 10.535 51.218 57.192 1.00 29.52 186 LEU C C 1
ATOM 4786 O O . LEU C 1 186 ? 10.578 50.613 58.273 1.00 30.40 186 LEU C O 1
ATOM 4791 N N . GLU C 1 187 ? 10.178 50.625 56.053 1.00 30.06 187 GLU C N 1
ATOM 4792 C CA . GLU C 1 187 ? 9.862 49.191 56.019 1.00 31.20 187 GLU C CA 1
ATOM 4793 C C . GLU C 1 187 ? 11.024 48.332 56.517 1.00 27.72 187 GLU C C 1
ATOM 4794 O O . GLU C 1 187 ? 10.821 47.342 57.232 1.00 27.98 187 GLU C O 1
ATOM 4800 N N . ALA C 1 188 ? 12.241 48.716 56.134 1.00 23.68 188 ALA C N 1
ATOM 4801 C CA . ALA C 1 188 ? 13.421 48.043 56.594 1.00 21.08 188 ALA C CA 1
ATOM 4802 C C . ALA C 1 188 ? 13.529 48.145 58.118 1.00 19.49 188 ALA C C 1
ATOM 4803 O O . ALA C 1 188 ? 13.782 47.150 58.784 1.00 18.26 188 ALA C O 1
ATOM 4805 N N . ASP C 1 189 ? 13.294 49.340 58.656 1.00 19.87 189 ASP C N 1
ATOM 4806 C CA . ASP C 1 189 ? 13.184 49.560 60.094 1.00 19.61 189 ASP C CA 1
ATOM 4807 C C . ASP C 1 189 ? 12.094 48.715 60.781 1.00 22.05 189 ASP C C 1
ATOM 4808 O O . ASP C 1 189 ? 12.364 48.071 61.805 1.00 24.88 189 ASP C O 1
ATOM 4813 N N . SER C 1 190 ? 10.881 48.653 60.237 1.00 20.88 190 SER C N 1
ATOM 4814 C CA . SER C 1 190 ? 9.884 47.793 60.860 1.00 20.82 190 SER C CA 1
ATOM 4815 C C . SER C 1 190 ? 10.391 46.379 60.983 1.00 21.01 190 SER C C 1
ATOM 4816 O O . SER C 1 190 ? 10.153 45.676 62.007 1.00 19.99 190 SER C O 1
ATOM 4819 N N . ALA C 1 191 ? 11.058 45.937 59.923 1.00 19.55 191 ALA C N 1
ATOM 4820 C CA . ALA C 1 191 ? 11.425 44.543 59.867 1.00 19.62 191 ALA C CA 1
ATOM 4821 C C . ALA C 1 191 ? 12.543 44.287 60.871 1.00 18.33 191 ALA C C 1
ATOM 4822 O O . ALA C 1 191 ? 12.618 43.220 61.461 1.00 20.47 191 ALA C O 1
ATOM 4824 N N . ILE C 1 192 ? 13.383 45.283 61.090 1.00 15.76 192 ILE C N 1
ATOM 4825 C CA . ILE C 1 192 ? 14.421 45.158 62.085 1.00 18.63 192 ILE C CA 1
ATOM 4826 C C . ILE C 1 192 ? 13.825 45.109 63.516 1.00 21.41 192 ILE C C 1
ATOM 4827 O O . ILE C 1 192 ? 14.184 44.239 64.313 1.00 22.53 192 ILE C O 1
ATOM 4832 N N . ARG C 1 193 ? 12.896 46.006 63.826 1.00 21.90 193 ARG C N 1
ATOM 4833 C CA . ARG C 1 193 ? 12.220 45.986 65.124 1.00 21.98 193 ARG C CA 1
ATOM 4834 C C . ARG C 1 193 ? 11.455 44.683 65.331 1.00 24.02 193 ARG C C 1
ATOM 4835 O O . ARG C 1 193 ? 11.484 44.110 66.425 1.00 26.23 193 ARG C O 1
ATOM 4843 N N . ALA C 1 194 ? 10.832 44.174 64.268 1.00 23.89 194 ALA C N 1
ATOM 4844 C CA . ALA C 1 194 ? 10.100 42.892 64.318 1.00 21.94 194 ALA C CA 1
ATOM 4845 C C . ALA C 1 194 ? 11.012 41.710 64.654 1.00 23.12 194 ALA C C 1
ATOM 4846 O O . ALA C 1 194 ? 10.552 40.687 65.184 1.00 24.78 194 ALA C O 1
ATOM 4848 N N . ALA C 1 195 ? 12.306 41.852 64.364 1.00 20.96 195 ALA C N 1
ATOM 4849 C CA . ALA C 1 195 ? 13.275 40.845 64.737 1.00 19.65 195 ALA C CA 1
ATOM 4850 C C . ALA C 1 195 ? 13.664 40.945 66.202 1.00 20.65 195 ALA C C 1
ATOM 4851 O O . ALA C 1 195 ? 14.436 40.126 66.706 1.00 20.45 195 ALA C O 1
ATOM 4853 N N . GLY C 1 196 ? 13.105 41.933 66.900 1.00 23.56 196 GLY C N 1
ATOM 4854 C CA . GLY C 1 196 ? 13.274 42.053 68.353 1.00 23.50 196 GLY C CA 1
ATOM 4855 C C . GLY C 1 196 ? 14.371 43.020 68.727 1.00 24.94 196 GLY C C 1
ATOM 4856 O O . GLY C 1 196 ? 14.655 43.193 69.910 1.00 23.86 196 GLY C O 1
ATOM 4857 N N . ILE C 1 197 ? 14.947 43.687 67.713 1.00 24.83 197 ILE C N 1
ATOM 4858 C CA . ILE C 1 197 ? 16.124 44.523 67.877 1.00 23.22 197 ILE C CA 1
ATOM 4859 C C . ILE C 1 197 ? 15.752 45.908 68.348 1.00 23.56 197 ILE C C 1
ATOM 4860 O O . ILE C 1 197 ? 14.987 46.587 67.682 1.00 24.44 197 ILE C O 1
ATOM 4865 N N . LYS C 1 198 ? 16.354 46.356 69.452 1.00 23.56 198 LYS C N 1
ATOM 4866 C CA . LYS C 1 198 ? 15.954 47.609 70.074 1.00 23.97 198 LYS C CA 1
ATOM 4867 C C . LYS C 1 198 ? 17.064 48.639 70.159 1.00 25.27 198 LYS C C 1
ATOM 4868 O O . LYS C 1 198 ? 16.923 49.658 70.851 1.00 25.90 198 LYS C O 1
ATOM 4874 N N . CYS C 1 199 ? 18.155 48.378 69.437 1.00 24.67 199 CYS C N 1
ATOM 4875 C CA . CYS C 1 199 ? 19.337 49.235 69.375 1.00 24.54 199 CYS C CA 1
ATOM 4876 C C . CYS C 1 199 ? 19.048 50.441 68.550 1.00 20.99 199 CYS C C 1
ATOM 4877 O O . CYS C 1 199 ? 18.092 50.450 67.797 1.00 19.78 199 CYS C O 1
ATOM 4880 N N . LEU C 1 200 ? 19.921 51.430 68.675 1.00 18.93 200 LEU C N 1
ATOM 4881 C CA . LEU C 1 200 ? 19.937 52.568 67.791 1.00 21.25 200 LEU C CA 1
ATOM 4882 C C . LEU C 1 200 ? 20.350 52.062 66.388 1.00 23.28 200 LEU C C 1
ATOM 4883 O O . LEU C 1 200 ? 21.286 51.237 66.268 1.00 23.16 200 LEU C O 1
ATOM 4888 N N . LEU C 1 201 ? 19.647 52.523 65.348 1.00 20.97 201 LEU C N 1
ATOM 4889 C CA . LEU C 1 201 ? 20.073 52.237 63.980 1.00 19.56 201 LEU C CA 1
ATOM 4890 C C . LEU C 1 201 ? 20.411 53.544 63.327 1.00 19.69 201 LEU C C 1
ATOM 4891 O O . LEU C 1 201 ? 19.732 54.552 63.541 1.00 19.85 201 LEU C O 1
ATOM 4896 N N . THR C 1 202 ? 21.498 53.523 62.568 1.00 19.90 202 THR C N 1
ATOM 4897 C CA . THR C 1 202 ? 21.910 54.647 61.775 1.00 20.56 202 THR C CA 1
ATOM 4898 C C . THR C 1 202 ? 21.984 54.153 60.321 1.00 20.93 202 THR C C 1
ATOM 4899 O O . THR C 1 202 ? 22.430 53.042 60.056 1.00 20.98 202 THR C O 1
ATOM 4903 N N . TYR C 1 203 ? 21.501 54.984 59.409 1.00 19.71 203 TYR C N 1
ATOM 4904 C CA . TYR C 1 203 ? 21.463 54.679 58.011 1.00 19.46 203 TYR C CA 1
ATOM 4905 C C . TYR C 1 203 ? 22.558 55.451 57.303 1.00 20.16 203 TYR C C 1
ATOM 4906 O O . TYR C 1 203 ? 22.529 56.681 57.305 1.00 18.52 203 TYR C O 1
ATOM 4915 N N . LYS C 1 204 ? 23.500 54.723 56.699 1.00 21.14 204 LYS C N 1
ATOM 4916 C CA . LYS C 1 204 ? 24.583 55.309 55.902 1.00 25.99 204 LYS C CA 1
ATOM 4917 C C . LYS C 1 204 ? 24.403 55.004 54.393 1.00 25.78 204 LYS C C 1
ATOM 4918 O O . LYS C 1 204 ? 24.435 53.845 53.977 1.00 25.48 204 LYS C O 1
ATOM 4924 N N . PRO C 1 205 ? 24.161 56.036 53.576 1.00 26.41 205 PRO C N 1
ATOM 4925 C CA . PRO C 1 205 ? 24.024 55.824 52.113 1.00 25.76 205 PRO C CA 1
ATOM 4926 C C . PRO C 1 205 ? 25.333 55.411 51.475 1.00 25.05 205 PRO C C 1
ATOM 4927 O O . PRO C 1 205 ? 26.381 55.920 51.882 1.00 26.74 205 PRO C O 1
ATOM 4931 N N . ASP C 1 206 ? 25.304 54.490 50.505 1.00 25.28 206 ASP C N 1
ATOM 4932 C CA . ASP C 1 206 ? 26.565 54.088 49.833 1.00 26.95 206 ASP C CA 1
ATOM 4933 C C . ASP C 1 206 ? 27.362 55.264 49.240 1.00 26.53 206 ASP C C 1
ATOM 4934 O O . ASP C 1 206 ? 28.569 55.229 49.222 1.00 27.16 206 ASP C O 1
ATOM 4939 N N . VAL C 1 207 ? 26.692 56.320 48.805 1.00 26.45 207 VAL C N 1
ATOM 4940 C CA . VAL C 1 207 ? 27.388 57.491 48.308 1.00 27.71 207 VAL C CA 1
ATOM 4941 C C . VAL C 1 207 ? 28.405 58.097 49.306 1.00 30.75 207 VAL C C 1
ATOM 4942 O O . VAL C 1 207 ? 29.473 58.567 48.895 1.00 30.89 207 VAL C O 1
ATOM 4946 N N . TYR C 1 208 ? 28.097 58.093 50.604 1.00 33.72 208 TYR C N 1
ATOM 4947 C CA . TYR C 1 208 ? 29.084 58.566 51.601 1.00 36.40 208 TYR C CA 1
ATOM 4948 C C . TYR C 1 208 ? 30.293 57.630 51.689 1.00 35.60 208 TYR C C 1
ATOM 4949 O O . TYR C 1 208 ? 31.422 58.064 51.734 1.00 36.99 208 TYR C O 1
ATOM 4958 N N . THR C 1 209 ? 30.032 56.339 51.728 1.00 35.08 209 THR C N 1
ATOM 4959 C CA . THR C 1 209 ? 31.085 55.353 51.765 1.00 35.34 209 THR C CA 1
ATOM 4960 C C . THR C 1 209 ? 32.000 55.462 50.546 1.00 35.56 209 THR C C 1
ATOM 4961 O O . THR C 1 209 ? 33.225 55.453 50.710 1.00 34.29 209 THR C O 1
ATOM 4965 N N . TYR C 1 210 ? 31.417 55.586 49.344 1.00 35.32 210 TYR C N 1
ATOM 4966 C CA . TYR C 1 210 ? 32.210 55.720 48.108 1.00 37.00 210 TYR C CA 1
ATOM 4967 C C . TYR C 1 210 ? 33.090 56.967 48.060 1.00 40.66 210 TYR C C 1
ATOM 4968 O O . TYR C 1 210 ? 34.162 56.950 47.465 1.00 42.79 210 TYR C O 1
ATOM 4977 N N . LEU C 1 211 ? 32.634 58.053 48.665 1.00 42.65 211 LEU C N 1
ATOM 4978 C CA . LEU C 1 211 ? 33.377 59.299 48.613 1.00 45.74 211 LEU C CA 1
ATOM 4979 C C . LEU C 1 211 ? 34.170 59.544 49.888 1.00 48.98 211 LEU C C 1
ATOM 4980 O O . LEU C 1 211 ? 34.480 60.696 50.209 1.00 50.88 211 LEU C O 1
ATOM 4985 N N . GLY C 1 212 ? 34.479 58.475 50.623 1.00 49.68 212 GLY C N 1
ATOM 4986 C CA . GLY C 1 212 ? 35.181 58.580 51.904 1.00 50.49 212 GLY C CA 1
ATOM 4987 C C . GLY C 1 212 ? 34.641 59.617 52.882 1.00 52.10 212 GLY C C 1
ATOM 4988 O O . GLY C 1 212 ? 35.405 60.214 53.637 1.00 54.06 212 GLY C O 1
ATOM 4989 N N . ILE C 1 213 ? 33.334 59.848 52.872 1.00 52.04 213 ILE C N 1
ATOM 4990 C CA . ILE C 1 213 ? 32.705 60.756 53.833 1.00 53.19 213 ILE C CA 1
ATOM 4991 C C . ILE C 1 213 ? 32.448 60.028 55.149 1.00 55.26 213 ILE C C 1
ATOM 4992 O O . ILE C 1 213 ? 31.401 59.391 55.343 1.00 55.72 213 ILE C O 1
ATOM 4997 N N . TYR C 1 214 ? 33.413 60.133 56.056 1.00 55.99 214 TYR C N 1
ATOM 4998 C CA . TYR C 1 214 ? 33.397 59.355 57.282 1.00 56.49 214 TYR C CA 1
ATOM 4999 C C . TYR C 1 214 ? 33.185 60.222 58.514 1.00 57.52 214 TYR C C 1
ATOM 5000 O O . TYR C 1 214 ? 33.004 61.430 58.399 1.00 57.19 214 TYR C O 1
ATOM 5009 N N . ARG C 1 215 ? 33.206 59.591 59.690 1.00 59.70 215 ARG C N 1
ATOM 5010 C CA . ARG C 1 215 ? 33.227 60.302 60.977 1.00 61.85 215 ARG C CA 1
ATOM 5011 C C . ARG C 1 215 ? 34.409 61.279 61.013 1.00 60.93 215 ARG C C 1
ATOM 5012 O O . ARG C 1 215 ? 35.536 60.910 60.659 1.00 60.34 215 ARG C O 1
ATOM 5020 N N . ALA C 1 216 ? 34.144 62.513 61.441 1.00 60.85 216 ALA C N 1
ATOM 5021 C CA . ALA C 1 216 ? 35.147 63.600 61.438 1.00 61.49 216 ALA C CA 1
ATOM 5022 C C . ALA C 1 216 ? 35.847 63.751 60.081 1.00 61.00 216 ALA C C 1
ATOM 5023 O O . ALA C 1 216 ? 37.037 63.451 59.924 1.00 60.91 216 ALA C O 1
ATOM 5025 N N . ASN C 1 217 ? 35.066 64.197 59.104 1.00 59.71 217 ASN C N 1
ATOM 5026 C CA . ASN C 1 217 ? 35.546 64.465 57.768 1.00 57.33 217 ASN C CA 1
ATOM 5027 C C . ASN C 1 217 ? 35.776 65.967 57.626 1.00 56.48 217 ASN C C 1
ATOM 5028 O O . ASN C 1 217 ? 35.168 66.755 58.354 1.00 56.21 217 ASN C O 1
ATOM 5033 N N . ARG C 1 218 ? 36.637 66.355 56.688 1.00 55.74 218 ARG C N 1
ATOM 5034 C CA . ARG C 1 218 ? 37.017 67.764 56.489 1.00 55.55 218 ARG C CA 1
ATOM 5035 C C . ARG C 1 218 ? 35.830 68.711 56.411 1.00 53.24 218 ARG C C 1
ATOM 5036 O O . ARG C 1 218 ? 35.959 69.886 56.720 1.00 53.35 218 ARG C O 1
ATOM 5044 N N . TRP C 1 219 ? 34.684 68.201 55.975 1.00 51.21 219 TRP C N 1
ATOM 5045 C CA . TRP C 1 219 ? 33.544 69.048 55.628 1.00 49.32 219 TRP C CA 1
ATOM 5046 C C . TRP C 1 219 ? 32.516 69.152 56.749 1.00 47.45 219 TRP C C 1
ATOM 5047 O O . TRP C 1 219 ? 31.544 69.889 56.623 1.00 45.97 219 TRP C O 1
ATOM 5058 N N . HIS C 1 220 ? 32.745 68.417 57.840 1.00 47.24 220 HIS C N 1
ATOM 5059 C CA . HIS C 1 220 ? 31.808 68.344 58.986 1.00 47.30 220 HIS C CA 1
ATOM 5060 C C . HIS C 1 220 ? 30.403 67.953 58.537 1.00 46.90 220 HIS C C 1
ATOM 5061 O O . HIS C 1 220 ? 29.391 68.479 59.019 1.00 47.13 220 HIS C O 1
ATOM 5068 N N . LEU C 1 221 ? 30.354 67.041 57.578 1.00 45.90 221 LEU C N 1
ATOM 5069 C CA . LEU C 1 221 ? 29.109 66.431 57.205 1.00 45.43 221 LEU C CA 1
ATOM 5070 C C . LEU C 1 221 ? 28.767 65.313 58.182 1.00 44.69 221 LEU C C 1
ATOM 5071 O O . LEU C 1 221 ? 29.639 64.547 58.612 1.00 43.67 221 LEU C O 1
ATOM 5076 N N . CYS C 1 222 ? 27.491 65.228 58.528 1.00 44.56 222 CYS C N 1
ATOM 5077 C CA . CYS C 1 222 ? 27.016 64.088 59.264 1.00 42.93 222 CYS C CA 1
ATOM 5078 C C . CYS C 1 222 ? 27.163 62.857 58.359 1.00 41.08 222 CYS C C 1
ATOM 5079 O O . CYS C 1 222 ? 26.639 62.826 57.263 1.00 41.10 222 CYS C O 1
ATOM 5082 N N . PRO C 1 223 ? 27.883 61.837 58.816 1.00 40.07 223 PRO C N 1
ATOM 5083 C CA . PRO C 1 223 ? 28.114 60.683 57.962 1.00 38.98 223 PRO C CA 1
ATOM 5084 C C . PRO C 1 223 ? 26.911 59.750 57.919 1.00 38.04 223 PRO C C 1
ATOM 5085 O O . PRO C 1 223 ? 26.989 58.685 57.319 1.00 38.32 223 PRO C O 1
ATOM 5089 N N . THR C 1 224 ? 25.811 60.189 58.525 1.00 36.86 224 THR C N 1
ATOM 5090 C CA . THR C 1 224 ? 24.630 59.402 58.783 1.00 36.27 224 THR C CA 1
ATOM 5091 C C . THR C 1 224 ? 23.451 60.240 58.337 1.00 36.54 224 THR C C 1
ATOM 5092 O O . THR C 1 224 ? 23.367 61.418 58.670 1.00 38.49 224 THR C O 1
ATOM 5096 N N . LEU C 1 225 ? 22.526 59.635 57.606 1.00 34.79 225 LEU C N 1
ATOM 5097 C CA . LEU C 1 225 ? 21.370 60.348 57.128 1.00 33.63 225 LEU C CA 1
ATOM 5098 C C . LEU C 1 225 ? 20.115 60.130 57.973 1.00 31.86 225 LEU C C 1
ATOM 5099 O O . LEU C 1 225 ? 19.329 61.058 58.161 1.00 33.31 225 LEU C O 1
ATOM 5104 N N . TYR C 1 226 ? 19.892 58.913 58.435 1.00 27.20 226 TYR C N 1
ATOM 5105 C CA . TYR C 1 226 ? 18.745 58.657 59.257 1.00 25.67 226 TYR C CA 1
ATOM 5106 C C . TYR C 1 226 ? 19.179 58.000 60.536 1.00 24.93 226 TYR C C 1
ATOM 5107 O O . TYR C 1 226 ? 20.192 57.270 60.590 1.00 23.39 226 TYR C O 1
ATOM 5116 N N . GLU C 1 227 ? 18.355 58.207 61.553 1.00 24.59 227 GLU C N 1
ATOM 5117 C CA . GLU C 1 227 ? 18.581 57.641 62.871 1.00 24.42 227 GLU C CA 1
ATOM 5118 C C . GLU C 1 227 ? 17.297 56.981 63.334 1.00 23.77 227 GLU C C 1
ATOM 5119 O O . GLU C 1 227 ? 16.205 57.533 63.161 1.00 23.96 227 GLU C O 1
ATOM 5125 N N . SER C 1 228 ? 17.399 55.799 63.917 1.00 21.59 228 SER C N 1
ATOM 5126 C CA . SER C 1 228 ? 16.214 55.218 64.509 1.00 20.63 228 SER C CA 1
ATOM 5127 C C . SER C 1 228 ? 16.434 54.810 65.975 1.00 21.84 228 SER C C 1
ATOM 5128 O O . SER C 1 228 ? 17.210 53.892 66.281 1.00 22.37 228 SER C O 1
ATOM 5131 N N . ARG C 1 229 ? 15.742 55.512 66.865 1.00 22.39 229 ARG C N 1
ATOM 5132 C CA . ARG C 1 229 ? 15.832 55.296 68.305 1.00 23.16 229 ARG C CA 1
ATOM 5133 C C . ARG C 1 229 ? 14.615 54.472 68.721 1.00 22.78 229 ARG C C 1
ATOM 5134 O O . ARG C 1 229 ? 13.493 54.805 68.402 1.00 23.33 229 ARG C O 1
ATOM 5142 N N . PHE C 1 230 ? 14.836 53.367 69.400 1.00 22.46 230 PHE C N 1
ATOM 5143 C CA . PHE C 1 230 ? 13.710 52.595 69.819 1.00 24.43 230 PHE C CA 1
ATOM 5144 C C . PHE C 1 230 ? 13.136 53.157 71.154 1.00 24.72 230 PHE C C 1
ATOM 5145 O O . PHE C 1 230 ? 13.869 53.544 72.053 1.00 25.04 230 PHE C O 1
ATOM 5153 N N . GLN C 1 231 ? 11.820 53.217 71.250 1.00 24.63 231 GLN C N 1
ATOM 5154 C CA . GLN C 1 231 ? 11.164 53.833 72.376 1.00 26.43 231 GLN C CA 1
ATOM 5155 C C . GLN C 1 231 ? 10.405 52.752 73.095 1.00 27.29 231 GLN C C 1
ATOM 5156 O O . GLN C 1 231 ? 9.489 52.156 72.530 1.00 28.40 231 GLN C O 1
ATOM 5162 N N . LEU C 1 232 ? 10.861 52.442 74.307 1.00 28.09 232 LEU C N 1
ATOM 5163 C CA . LEU C 1 232 ? 10.221 51.448 75.161 1.00 30.18 232 LEU C CA 1
ATOM 5164 C C . LEU C 1 232 ? 9.038 52.049 75.932 1.00 32.48 232 LEU C C 1
ATOM 5165 O O . LEU C 1 232 ? 8.946 53.282 76.146 1.00 32.04 232 LEU C O 1
ATOM 5170 N N . GLY C 1 233 ? 8.149 51.164 76.368 1.00 35.26 233 GLY C N 1
ATOM 5171 C CA . GLY C 1 233 ? 7.225 51.507 77.442 1.00 39.46 233 GLY C CA 1
ATOM 5172 C C . GLY C 1 233 ? 5.750 51.598 77.117 1.00 41.71 233 GLY C C 1
ATOM 5173 O O . GLY C 1 233 ? 4.917 51.627 78.032 1.00 44.61 233 GLY C O 1
ATOM 5174 N N . GLY C 1 234 ? 5.414 51.658 75.836 1.00 41.33 234 GLY C N 1
ATOM 5175 C CA . GLY C 1 234 ? 4.009 51.597 75.433 1.00 42.30 234 GLY C CA 1
ATOM 5176 C C . GLY C 1 234 ? 3.329 52.950 75.366 1.00 42.61 234 GLY C C 1
ATOM 5177 O O . GLY C 1 234 ? 2.165 53.032 75.030 1.00 44.25 234 GLY C O 1
ATOM 5178 N N . SER C 1 235 ? 4.049 54.019 75.675 1.00 42.34 235 SER C N 1
ATOM 5179 C CA . SER C 1 235 ? 3.473 55.358 75.592 1.00 42.44 235 SER C CA 1
ATOM 5180 C C . SER C 1 235 ? 4.126 56.188 74.488 1.00 42.59 235 SER C C 1
ATOM 5181 O O . SER C 1 235 ? 4.115 57.429 74.515 1.00 40.80 235 SER C O 1
ATOM 5184 N N . ALA C 1 236 ? 4.662 55.467 73.500 1.00 44.10 236 ALA C N 1
ATOM 5185 C CA . ALA C 1 236 ? 5.359 56.039 72.356 1.00 46.04 236 ALA C CA 1
ATOM 5186 C C . ALA C 1 236 ? 5.434 55.004 71.236 1.00 47.89 236 ALA C C 1
ATOM 5187 O O . ALA C 1 236 ? 5.527 53.796 71.512 1.00 47.53 236 ALA C O 1
ATOM 5189 N N . ARG C 1 237 ? 5.404 55.467 69.980 1.00 49.99 237 ARG C N 1
ATOM 5190 C CA . ARG C 1 237 ? 5.656 54.573 68.833 1.00 52.21 237 ARG C CA 1
ATOM 5191 C C . ARG C 1 237 ? 6.980 53.866 69.085 1.00 49.63 237 ARG C C 1
ATOM 5192 O O . ARG C 1 237 ? 7.982 54.517 69.426 1.00 50.60 237 ARG C O 1
ATOM 5200 N N . GLY C 1 238 ? 6.977 52.542 68.943 1.00 45.43 238 GLY C N 1
ATOM 5201 C CA . GLY C 1 238 ? 8.159 51.740 69.195 1.00 39.97 238 GLY C CA 1
ATOM 5202 C C . GLY C 1 238 ? 9.432 52.337 68.617 1.00 35.60 238 GLY C C 1
ATOM 5203 O O . GLY C 1 238 ? 10.454 52.363 69.281 1.00 37.12 238 GLY C O 1
ATOM 5204 N N . SER C 1 239 ? 9.373 52.837 67.397 1.00 30.71 239 SER C N 1
ATOM 5205 C CA . SER C 1 239 ? 10.556 53.326 66.698 1.00 28.41 239 SER C CA 1
ATOM 5206 C C . SER C 1 239 ? 10.362 54.815 66.373 1.00 28.53 239 SER C C 1
ATOM 5207 O O . SER C 1 239 ? 9.273 55.212 65.967 1.00 30.29 239 SER C O 1
ATOM 5210 N N . ARG C 1 240 ? 11.384 55.642 66.590 1.00 26.96 240 ARG C N 1
ATOM 5211 C CA . ARG C 1 240 ? 11.350 57.053 66.202 1.00 26.51 240 ARG C CA 1
ATOM 5212 C C . ARG C 1 240 ? 12.490 57.346 65.217 1.00 27.29 240 ARG C C 1
ATOM 5213 O O . ARG C 1 240 ? 13.670 57.341 65.586 1.00 26.47 240 ARG C O 1
ATOM 5221 N N . VAL C 1 241 ? 12.119 57.633 63.973 1.00 27.39 241 VAL C N 1
ATOM 5222 C CA . VAL C 1 241 ? 13.066 57.728 62.881 1.00 27.41 241 VAL C CA 1
ATOM 5223 C C . VAL C 1 241 ? 13.238 59.165 62.488 1.00 29.97 241 VAL C C 1
ATOM 5224 O O . VAL C 1 241 ? 12.311 59.805 62.038 1.00 31.02 241 VAL C O 1
ATOM 5228 N N . LEU C 1 242 ? 14.429 59.686 62.660 1.00 34.44 242 LEU C N 1
ATOM 5229 C CA . LEU C 1 242 ? 14.681 61.060 62.297 1.00 41.07 242 LEU C CA 1
ATOM 5230 C C . LEU C 1 242 ? 15.498 61.117 61.010 1.00 44.53 242 LEU C C 1
ATOM 5231 O O . LEU C 1 242 ? 16.411 60.315 60.813 1.00 44.78 242 LEU C O 1
ATOM 5236 N N . ASP C 1 243 ? 15.139 62.055 60.135 1.00 48.45 243 ASP C N 1
ATOM 5237 C CA . ASP C 1 243 ? 15.934 62.412 58.964 1.00 50.78 243 ASP C CA 1
ATOM 5238 C C . ASP C 1 243 ? 16.941 63.450 59.422 1.00 52.68 243 ASP C C 1
ATOM 5239 O O . ASP C 1 243 ? 16.626 64.627 59.540 1.00 53.26 243 ASP C O 1
ATOM 5244 N N . ARG C 1 244 ? 18.159 63.010 59.694 1.00 55.91 244 ARG C N 1
ATOM 5245 C CA . ARG C 1 244 ? 19.189 63.907 60.217 1.00 59.31 244 ARG C CA 1
ATOM 5246 C C . ARG C 1 244 ? 19.379 65.121 59.317 1.00 61.21 244 ARG C C 1
ATOM 5247 O O . ARG C 1 244 ? 19.595 66.233 59.804 1.00 62.42 244 ARG C O 1
ATOM 5255 N N . ALA C 1 245 ? 19.264 64.896 58.011 1.00 61.92 245 ALA C N 1
ATOM 5256 C CA . ALA C 1 245 ? 19.524 65.921 57.019 1.00 63.19 245 ALA C CA 1
ATOM 5257 C C . ALA C 1 245 ? 18.472 67.028 57.032 1.00 64.16 245 ALA C C 1
ATOM 5258 O O . ALA C 1 245 ? 18.825 68.186 57.230 1.00 65.02 245 ALA C O 1
ATOM 5260 N N . ASN C 1 246 ? 17.197 66.662 56.837 1.00 63.98 246 ASN C N 1
ATOM 5261 C CA . ASN C 1 246 ? 16.075 67.623 56.724 1.00 62.87 246 ASN C CA 1
ATOM 5262 C C . ASN C 1 246 ? 15.425 68.022 58.052 1.00 61.41 246 ASN C C 1
ATOM 5263 O O . ASN C 1 246 ? 14.437 68.757 58.066 1.00 60.37 246 ASN C O 1
ATOM 5268 N N . ASN C 1 247 ? 15.978 67.521 59.154 1.00 60.93 247 ASN C N 1
ATOM 5269 C CA . ASN C 1 247 ? 15.395 67.669 60.487 1.00 59.94 247 ASN C CA 1
ATOM 5270 C C . ASN C 1 247 ? 13.902 67.392 60.543 1.00 57.73 247 ASN C C 1
ATOM 5271 O O . ASN C 1 247 ? 13.117 68.241 60.948 1.00 57.88 247 ASN C O 1
ATOM 5276 N N . VAL C 1 248 ? 13.519 66.192 60.138 1.00 56.25 248 VAL C N 1
ATOM 5277 C CA . VAL C 1 248 ? 12.116 65.816 60.153 1.00 56.19 248 VAL C CA 1
ATOM 5278 C C . VAL C 1 248 ? 11.928 64.361 60.617 1.00 55.24 248 VAL C C 1
ATOM 5279 O O . VAL C 1 248 ? 12.711 63.484 60.256 1.00 55.30 248 VAL C O 1
ATOM 5283 N N . GLU C 1 249 ? 10.921 64.136 61.461 1.00 53.96 249 GLU C N 1
ATOM 5284 C CA . GLU C 1 249 ? 10.576 62.803 61.936 1.00 53.96 249 GLU C CA 1
ATOM 5285 C C . GLU C 1 249 ? 9.843 62.057 60.812 1.00 52.73 249 GLU C C 1
ATOM 5286 O O . GLU C 1 249 ? 9.369 62.678 59.881 1.00 52.89 249 GLU C O 1
ATOM 5292 N N . LEU C 1 250 ? 9.773 60.730 60.890 1.00 52.28 250 LEU C N 1
ATOM 5293 C CA . LEU C 1 250 ? 9.153 59.922 59.843 1.00 51.00 250 LEU C CA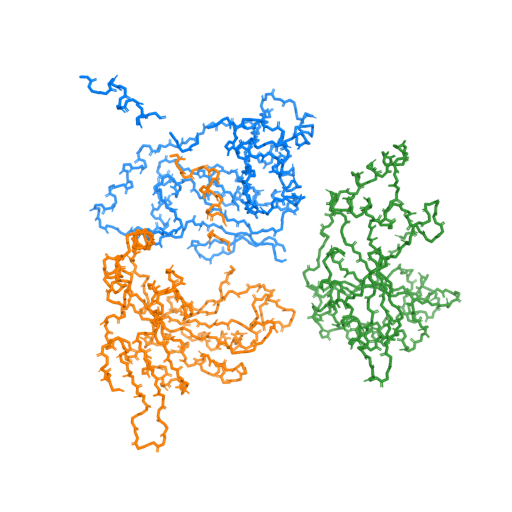 1
ATOM 5294 C C . LEU C 1 250 ? 8.120 58.939 60.377 1.00 50.77 250 LEU C C 1
ATOM 5295 O O . LEU C 1 250 ? 7.611 59.102 61.484 1.00 51.64 250 LEU C O 1
#

Secondary structure (DSSP, 8-state):
-GGGSHHHHHHH-------EEEETTTS-GGGHHHHHHHS-TTTSBTT--TTSS-SS--S-EEEE-TT-------HHHHHHHHHHHHHH-----HHHHHHHHHHHT---EEE--B-SSHHHHHHHHHHHHHHHHTS-SEEEE--B-SSS--B-EEEEES-TT-HHHHHHHHHHHHHTT--S-EEEEEHHHHHTT--SS-SS---S-SEEEEE--EEEEETTTTEE-/-GGGSHHHHHHH-------EEEETTTS-GGGHHHHHHH--TTTSBTT--TTSS-SS--S-EEEE-TT-------HHHHHHHHHHHHHS-----HHHHHHHHHHTT---EEE--B-TTHHHHHHHHHHHHHHHTTSSSEEEEPPBPTT---B-EEEEES-TT-HHHHHHHHHHHHHTT--SPEEEEEHHHHHTT--SS-TT-----SEEEEE--SSSS-SEEEEETTTTEE--/------EEEETTTS-GGGHHHHHHH--TTT-BTT--TTSS-SS--S-EEEE-TT-------HHHHHHHHHHHHHT-----HHHHHHHHHHTT---EEE--B-TTHHHHHHHHHHHHHHHHTSSSEEEEPPBPTT---B-EEEEES-TT-HHHHHHHHHHHHHTT--S-EEEEEHHHHHTT--SS-TT---S-SEEEEE--SSSS-SEEEEETTTTEE-

InterPro domains:
  IPR015034 Basophilic leukemia-expressed protein Bles03-like [PF08939] (155-253)
  IPR015034 Basophilic leukemia-expressed protein Bles03-like [PTHR31977] (10-291)
  IPR023398 Translation Initiation factor eIF- 4e-like [G3DSA:3.30.760.10] (74-292)
  IPR023398 Translation Initiation factor eIF- 4e-like [SSF55418] (59-291)

CATH classification: 3.30.760.10

Radius of gyration: 30.03 Å; Cα contacts (8 Å, |Δi|>4): 1271; chains: 3; bounding box: 80×62×90 Å

GO terms:
  GO:0005515 protein binding (F, IPI)
  GO:0003723 RNA binding (F, HDA)

Sequence (675 aa):
EDGFTAEHLAAEAAADDPWLVFDARTTPATELDAWLAKYPPSQVTRYGDPGSPNSEPVGWIAVYGQGYSPNSGDVQGLQAAWEALQTSGRPITPGTLRQLAITHHVLSGKWLHLAPGFKLDHAWAGIARAVVEGRLQVAKVSPRAKEGGRQVICVYTDDFTDRLGVLEADSAIRAAGIKCLLTYKPDVYTYLGIYRANRWHLCPTLYESRFQGSRVLDRANNVELEDGFTAEHLAAEAAADDPWLVFDARTTPATELDAWLAKYPPSQVTRYGDPGSPNSEPVGWIAVYGQGYSPNSGDVQGLQAAWEALQTSGRPITPGTLRQLAITHHVLSGKWLHLAPGFKLDHAWAGIARAVVEGRLQVAKVSPRAKEGGRQVICVYTDDFTDRLGVLEADSAIRAAGIKCLLTYKPDVYTYLGIYRANRWHLCPTLYESRFQLGGSARGSRVLDRANNVELTAADDPWLVFDARTTPATELDAWLAKYPPSQVTRYGDPGSPNSEPVGWIAVYGQGYSPNSGDVQGLQAAWEALQTSGRPITPGTLRQLAITHHVLSGKWLHLAPGFKLDHAWAGIARAVVEGRLQVAKVSPRAKEGGRQVICVYTDDFTDRLGVLEADSAIRAAGIKCLLTYKPDVYTYLGIYRANRWHLCPTLYESRFQLGGSARGSRVLDRANNVEL

Organism: Homo sapiens (NCBI:txid9606)

Foldseek 3Di:
DVCPDPVNVVVVDDPDWAAAEDELQPDPLVCLVVSLVLAFQLQAAQDCDPRHSRNHGHFWYKYFEPPDDDDAFQLVVLLVVVVVVVVVVDADAVVVLVVSCVVRVRFKWKKKKAWRDDVRSLLVSQLNSCCHVPLFGMKIKGHHYPDGDMIMIITMDRGPVPPVSVVSSVVSSVVSPDQAKIFMARVSCVSNVVDDPGPSPYDRTQWMWHPVPTWIAGPRVRDTD/DVCPDPVNVVVVVVPDFAAAEAELVPDPLVCLVVVLVLAQQLQAEQACDPRGSRNGGHFKYKYFEPQDDDQPFDLVQLLVVVVVPVVPVDQDAPVVLVVSCVVGSQFKKKKKWDAGDPVSSLLVSLVNSCNHVVLFGMKIKHHAYPVGGIIMIITMDNGPVPVVSVVSSVVSSVVSVDQAKIFMAGVSCVSNVPDCDDPNNYHRGQKIWHADDDPPDDGIWIAGVVVGDTPD/DPDWAAAEDELQPDPPVCLVVSLVLAQQLQAEQACPPNGSRNHHHFWYKYFAPPDDCPDWALVVLQVVVVCCVVVVDADAPVVLLVSCVVTVQFKWKKKWDQRDPVSSLLVSQVNNCRHVPLAGMKIWGHAYPVGGIIMIITMFRGNVPVVRVVSSVVSSVVSVDQDKIFMARVSCVSNVVDPPDPNPYDRTQKIWHADDDPPDDRIWMAGPRVGDID

B-factor: mean 39.45, std 17.05, range [3.23, 104.7]

Solvent-accessible surface area: 34934 Å² total

Nearest PDB structures (foldseek):
  1ztp-assembly1_A  TM=1.004E+00  e=3.414E-48  Homo sapiens
  2q4k-assembly3_C  TM=9.914E-01  e=1.144E-38  Homo sapiens
  2q4k-assembly2_B  TM=9.175E-01  e=3.006E-39  Homo sapiens
  2wmc-assembly5_E  TM=7.650E-01  e=1.807E-03  Pisum sativum
  7v4k-assembly1_E  TM=4.662E-01  e=1.956E+00  Camellia sinensis